Protein AF-A0A7C1F248-F1 (afdb_monomer_lite)

Sequence (627 aa):
MNNPTRITQTLLDAVKIADSNTLLDRLLVPTLVIIGVGYTSLQIFLRDFAEAGFFAASVMLLVLLSAVRPVQRSVMGQPFNRRHAAHTILFWLYGVLWINLIQLFSGVSIDGKGSGSQAAILITIIAITIMMLRSLLIFTKRFYGVFSTTIPIWEQFLLAVNEIVAILLLAGFASAHLMTLIRPDVFTIRTNPIYLISLSAVLIMYYGGMQLMWIQRANDWLSRNSIWIRLARFVAPVSLIAISLMIAQRLIQRADIRTATLTGNQASTLAVLAIAPIVWLILLVILILVFTSSRGLRQRFLPDILFDWIPRRLTNVLRSISDMDILLILVALATLIPTYLLVMGGGGSTISVLQAQIVRGGGGLIESAEQALSILFTAPFYLLIVALLTLYGYALSRPNLSAHERDELVERLPIGFLIILAITLYLFAVPFSQVFIEGRLPQIPQDLGRILAFNVVIPLVLLYAHYAILIRIPYGRGQSRWREIQGTRLNDNLRMVDQRLDDVNRQLQQLDRAWQEVRSGQSLMNLTQNFDLLFRYVQLNNLRDDINMQRLRILTDRQQLAEVSEAPVSLALARLPIRVVSFGIPLLLAIQIYQWAVVNNGLREIIENPNLTIFDFFRAILQQTQF

Radius of gyration: 34.88 Å; chains: 1; bounding box: 70×93×123 Å

Structure (mmCIF, N/CA/C/O backbone):
data_AF-A0A7C1F248-F1
#
_entry.id   AF-A0A7C1F248-F1
#
loop_
_atom_site.group_PDB
_atom_site.id
_atom_site.type_symbol
_atom_site.label_atom_id
_atom_site.label_alt_id
_atom_site.label_comp_id
_atom_site.label_asym_id
_atom_site.label_entity_id
_atom_site.label_seq_id
_atom_site.pdbx_PDB_ins_code
_atom_site.Cartn_x
_atom_site.Cartn_y
_atom_site.Cartn_z
_atom_site.occupancy
_atom_site.B_iso_or_equiv
_atom_site.auth_seq_id
_atom_site.auth_comp_id
_atom_site.auth_asym_id
_atom_site.auth_atom_id
_atom_site.pdbx_PDB_model_num
ATOM 1 N N . MET A 1 1 ? 13.889 -52.581 9.061 1.00 39.06 1 MET A N 1
ATOM 2 C CA . MET A 1 1 ? 12.694 -51.858 8.572 1.00 39.06 1 MET A CA 1
ATOM 3 C C . MET A 1 1 ? 12.804 -50.402 9.003 1.00 39.06 1 MET A C 1
ATOM 5 O O . MET A 1 1 ? 12.697 -50.112 10.187 1.00 39.06 1 MET A O 1
ATOM 9 N N . ASN A 1 2 ? 13.140 -49.510 8.068 1.00 43.38 2 ASN A N 1
ATOM 10 C CA . ASN A 1 2 ? 13.348 -48.089 8.347 1.00 43.38 2 ASN A CA 1
ATOM 11 C C . ASN A 1 2 ? 11.998 -47.394 8.518 1.00 43.38 2 ASN A C 1
ATOM 13 O O . ASN A 1 2 ? 11.187 -47.385 7.599 1.00 43.38 2 ASN A O 1
ATOM 17 N N . ASN A 1 3 ? 11.765 -46.827 9.701 1.00 36.53 3 ASN A N 1
ATOM 18 C CA . ASN A 1 3 ? 10.549 -46.085 10.010 1.00 36.53 3 ASN A CA 1
ATOM 19 C C . ASN A 1 3 ? 10.526 -44.801 9.147 1.00 36.53 3 ASN A C 1
ATOM 21 O O . ASN A 1 3 ? 11.396 -43.945 9.347 1.00 36.53 3 ASN A O 1
ATOM 25 N N . PRO A 1 4 ? 9.595 -44.642 8.185 1.00 47.06 4 PRO A N 1
ATOM 26 C CA . PRO A 1 4 ? 9.605 -43.525 7.234 1.00 47.06 4 PRO A CA 1
ATOM 27 C C . PRO A 1 4 ? 9.499 -42.171 7.944 1.00 47.06 4 PRO A C 1
ATOM 29 O O . PRO A 1 4 ? 10.170 -41.219 7.556 1.00 47.06 4 PRO A O 1
ATOM 32 N N . THR A 1 5 ? 8.778 -42.125 9.068 1.00 48.38 5 THR A N 1
ATOM 33 C CA . THR A 1 5 ? 8.652 -40.956 9.949 1.00 48.38 5 THR A CA 1
ATOM 34 C C . THR A 1 5 ? 10.002 -40.446 10.456 1.00 48.38 5 THR A C 1
ATOM 36 O O . THR A 1 5 ? 10.221 -39.234 10.476 1.00 48.38 5 THR A O 1
ATOM 39 N N . ARG A 1 6 ? 10.942 -41.348 10.776 1.00 43.84 6 ARG A N 1
ATOM 40 C CA . ARG A 1 6 ? 12.273 -41.009 11.301 1.00 43.84 6 ARG A CA 1
ATOM 41 C C . ARG A 1 6 ? 13.156 -40.354 10.240 1.00 43.84 6 ARG A C 1
ATOM 43 O O . ARG A 1 6 ? 13.864 -39.413 10.578 1.00 43.84 6 ARG A O 1
ATOM 50 N N . ILE A 1 7 ? 13.071 -40.799 8.980 1.00 50.44 7 ILE A N 1
ATOM 51 C CA . ILE A 1 7 ? 13.826 -40.241 7.838 1.00 50.44 7 ILE A CA 1
ATOM 52 C C . ILE A 1 7 ? 13.301 -38.850 7.473 1.00 50.44 7 ILE A C 1
ATOM 54 O O . ILE A 1 7 ? 14.088 -37.915 7.337 1.00 50.44 7 ILE A O 1
ATOM 58 N N . THR A 1 8 ? 11.977 -38.670 7.399 1.00 50.94 8 THR A N 1
ATOM 59 C CA . THR A 1 8 ? 11.380 -37.336 7.206 1.00 50.94 8 THR A CA 1
ATOM 60 C C . THR A 1 8 ? 11.752 -36.377 8.330 1.00 50.94 8 THR A C 1
ATOM 62 O O . THR A 1 8 ? 12.070 -35.226 8.057 1.00 50.94 8 THR A O 1
ATOM 65 N N . GLN A 1 9 ? 11.774 -36.839 9.583 1.00 50.59 9 GLN A N 1
ATOM 66 C CA . GLN A 1 9 ? 12.194 -36.012 10.716 1.00 50.59 9 GLN A CA 1
ATOM 67 C C . GLN A 1 9 ? 13.687 -35.667 10.655 1.00 50.59 9 GLN A C 1
ATOM 69 O O . GLN A 1 9 ? 14.035 -34.521 10.904 1.00 50.59 9 GLN A O 1
ATOM 74 N N . THR A 1 10 ? 14.567 -36.589 10.246 1.00 52.62 10 THR A N 1
ATOM 75 C CA . THR A 1 10 ? 16.006 -36.284 10.092 1.00 52.62 10 THR A CA 1
ATOM 76 C C . THR A 1 10 ? 16.288 -35.336 8.926 1.00 52.62 10 THR A C 1
ATOM 78 O O . THR A 1 10 ? 17.135 -34.458 9.062 1.00 52.62 10 THR A O 1
ATOM 81 N N . LEU A 1 11 ? 15.562 -35.454 7.808 1.00 51.50 11 LEU A N 1
ATOM 82 C CA . LEU A 1 11 ? 15.640 -34.514 6.681 1.00 51.50 11 LEU A CA 1
ATOM 83 C C . LEU A 1 11 ? 15.115 -33.124 7.058 1.00 51.50 11 LEU A C 1
ATOM 85 O O . LEU A 1 11 ? 15.764 -32.122 6.765 1.00 51.50 11 LEU A O 1
ATOM 89 N N . LEU A 1 12 ? 13.977 -33.059 7.752 1.00 52.28 12 LEU A N 1
ATOM 90 C CA . LEU A 1 12 ? 13.425 -31.801 8.254 1.00 52.28 12 LEU A CA 1
ATOM 91 C C . LEU A 1 12 ? 14.343 -31.162 9.301 1.00 52.28 12 LEU A C 1
ATOM 93 O O . LEU A 1 12 ? 14.453 -29.942 9.326 1.00 52.28 12 LEU A O 1
ATOM 97 N N . ASP A 1 13 ? 15.032 -31.962 10.119 1.00 53.69 13 ASP A N 1
ATOM 98 C CA . ASP A 1 13 ? 15.996 -31.505 11.124 1.00 53.69 13 ASP A CA 1
ATOM 99 C C . ASP A 1 13 ? 17.323 -31.026 10.517 1.00 53.69 13 ASP A C 1
ATOM 101 O O . ASP A 1 13 ? 17.924 -30.083 11.037 1.00 53.69 13 ASP A O 1
ATOM 105 N N . ALA A 1 14 ? 17.759 -31.620 9.402 1.00 49.81 14 ALA A N 1
ATOM 106 C CA . ALA A 1 14 ? 18.959 -31.213 8.669 1.00 49.81 14 ALA A CA 1
ATOM 107 C C . ALA A 1 14 ? 18.796 -29.870 7.934 1.00 49.81 14 ALA A C 1
ATOM 109 O O . ALA A 1 14 ? 19.788 -29.209 7.636 1.00 49.81 14 ALA A O 1
ATOM 110 N N . VAL A 1 15 ? 17.551 -29.468 7.664 1.00 51.47 15 VAL A N 1
ATOM 111 C CA . VAL A 1 15 ? 17.193 -28.335 6.798 1.00 51.47 15 VAL A CA 1
ATOM 112 C C . VAL A 1 15 ? 16.522 -27.185 7.589 1.00 51.47 15 VAL A C 1
ATOM 114 O O . VAL A 1 15 ? 16.016 -26.215 7.021 1.00 51.47 15 VAL A O 1
ATOM 117 N N . LYS A 1 16 ? 16.539 -27.241 8.930 1.00 52.09 16 LYS A N 1
ATOM 118 C CA . LYS A 1 16 ? 15.943 -26.198 9.785 1.00 52.09 16 LYS A CA 1
ATOM 119 C C . LYS A 1 16 ? 16.646 -24.850 9.633 1.00 52.09 16 LYS A C 1
ATOM 121 O O . LYS A 1 16 ? 17.857 -24.734 9.807 1.00 52.09 16 LYS A O 1
ATOM 126 N N . ILE A 1 17 ? 15.839 -23.813 9.430 1.00 58.75 17 ILE A N 1
ATOM 127 C CA . ILE A 1 17 ? 16.232 -22.416 9.630 1.00 58.75 17 ILE A CA 1
ATOM 128 C C . ILE A 1 17 ? 16.533 -22.176 11.120 1.00 58.75 17 ILE A C 1
ATOM 130 O O . ILE A 1 17 ? 15.857 -22.728 11.989 1.00 58.75 17 ILE A O 1
ATOM 134 N N . ALA A 1 18 ? 17.526 -21.332 11.413 1.00 50.19 18 ALA A N 1
ATOM 135 C CA . ALA A 1 18 ? 17.960 -20.992 12.774 1.00 50.19 18 ALA A CA 1
ATOM 136 C C . ALA A 1 18 ? 16.817 -20.565 13.727 1.00 50.19 18 ALA A C 1
ATOM 138 O O . ALA A 1 18 ? 16.831 -20.939 14.896 1.00 50.19 18 ALA A O 1
ATOM 139 N N . ASP A 1 19 ? 15.791 -19.875 13.213 1.00 53.66 19 ASP A N 1
ATOM 140 C CA . ASP A 1 19 ? 14.626 -19.369 13.963 1.00 53.66 19 ASP A CA 1
ATOM 141 C C . ASP A 1 19 ? 13.385 -20.288 13.836 1.00 53.66 19 ASP A C 1
ATOM 143 O O . ASP A 1 19 ? 12.296 -19.850 13.470 1.00 53.66 19 ASP A O 1
ATOM 147 N N . SER A 1 20 ? 13.523 -21.596 14.083 1.00 54.50 20 SER A N 1
ATOM 148 C CA . SER A 1 20 ? 12.477 -22.606 13.790 1.00 54.50 20 SER A CA 1
ATOM 149 C C . SER A 1 20 ? 11.337 -22.741 14.826 1.00 54.50 20 SER A C 1
ATOM 151 O O . SER A 1 20 ? 10.926 -23.857 15.177 1.00 54.50 20 SER A O 1
ATOM 153 N N . ASN A 1 21 ? 10.776 -21.617 15.284 1.00 58.12 21 ASN A N 1
ATOM 154 C CA . ASN A 1 21 ? 9.659 -21.616 16.242 1.00 58.12 21 ASN A CA 1
ATOM 155 C C . ASN A 1 21 ? 8.291 -21.896 15.592 1.00 58.12 21 ASN A C 1
ATOM 157 O O . ASN A 1 21 ? 7.353 -22.267 16.297 1.00 58.12 21 ASN A O 1
ATOM 161 N N . THR A 1 22 ? 8.154 -21.763 14.265 1.00 63.62 22 THR A N 1
ATOM 162 C CA . THR A 1 22 ? 6.882 -22.000 13.555 1.00 63.62 22 THR A CA 1
ATOM 163 C C . THR A 1 22 ? 6.985 -23.105 12.498 1.00 63.62 22 THR A C 1
ATOM 165 O O . THR A 1 22 ? 8.054 -23.362 11.947 1.00 63.62 22 THR A O 1
ATOM 168 N N . LEU A 1 23 ? 5.862 -23.773 12.192 1.00 65.38 23 LEU A N 1
ATOM 169 C CA . LEU A 1 23 ? 5.790 -24.807 11.143 1.00 65.38 23 LEU A CA 1
ATOM 170 C C . LEU A 1 23 ? 6.188 -24.269 9.757 1.00 65.38 23 LEU A C 1
ATOM 172 O O . LEU A 1 23 ? 6.823 -24.982 8.985 1.00 65.38 23 LEU A O 1
ATOM 176 N N . LEU A 1 24 ? 5.879 -22.999 9.476 1.00 63.09 24 LEU A N 1
ATOM 177 C CA . LEU A 1 24 ? 6.265 -22.312 8.241 1.00 63.09 24 LEU A CA 1
ATOM 178 C C . LEU A 1 24 ? 7.788 -22.271 8.052 1.00 63.09 24 LEU A C 1
ATOM 180 O O . LEU A 1 24 ? 8.271 -22.517 6.952 1.00 63.09 24 LEU A O 1
ATOM 184 N N . ASP A 1 25 ? 8.551 -22.053 9.123 1.00 66.62 25 ASP A N 1
ATOM 185 C CA . ASP A 1 25 ? 10.020 -21.977 9.058 1.00 66.62 25 ASP A CA 1
ATOM 186 C C . ASP A 1 25 ? 10.677 -23.317 8.769 1.00 66.62 25 ASP A C 1
ATOM 188 O O . ASP A 1 25 ? 11.736 -23.382 8.148 1.00 66.62 25 ASP A O 1
ATOM 192 N N . ARG A 1 26 ? 10.041 -24.395 9.228 1.00 67.62 26 ARG A N 1
ATOM 193 C CA . ARG A 1 26 ? 10.522 -25.762 9.016 1.00 67.62 26 ARG A CA 1
ATOM 194 C C . ARG A 1 26 ? 10.235 -26.248 7.599 1.00 67.62 26 ARG A C 1
ATOM 196 O O . ARG A 1 26 ? 10.995 -27.053 7.074 1.00 67.62 26 ARG A O 1
ATOM 203 N N . LEU A 1 27 ? 9.162 -25.752 6.982 1.00 77.69 27 LEU A N 1
ATOM 204 C CA . LEU A 1 27 ? 8.756 -26.127 5.627 1.00 77.69 27 LEU A CA 1
ATOM 205 C C . LEU A 1 27 ? 9.347 -25.227 4.539 1.00 77.69 27 LEU A C 1
ATOM 207 O O . LEU A 1 27 ? 9.326 -25.614 3.374 1.00 77.69 27 LEU A O 1
ATOM 211 N N . LEU A 1 28 ? 9.910 -24.069 4.887 1.00 80.06 28 LEU A N 1
ATOM 212 C CA . LEU A 1 28 ? 10.362 -23.078 3.913 1.00 80.06 28 LEU A CA 1
ATOM 213 C C . LEU A 1 28 ? 11.410 -23.634 2.937 1.00 80.06 28 LEU A C 1
ATOM 215 O O . LEU A 1 28 ? 11.208 -23.586 1.726 1.00 80.06 28 LEU A O 1
ATOM 219 N N . VAL A 1 29 ? 12.519 -24.178 3.441 1.00 82.44 29 VAL A N 1
ATOM 220 C CA . VAL A 1 29 ? 13.606 -24.669 2.578 1.00 82.44 29 VAL A CA 1
ATOM 221 C C . VAL A 1 29 ? 13.203 -25.920 1.783 1.00 82.44 29 VAL A C 1
ATOM 223 O O . VAL A 1 29 ? 13.461 -25.929 0.581 1.00 82.44 29 VAL A O 1
ATOM 226 N N . PRO A 1 30 ? 12.513 -26.932 2.356 1.00 83.00 30 PRO A N 1
ATOM 227 C CA . PRO A 1 30 ? 11.975 -28.038 1.563 1.00 83.00 30 PRO A CA 1
ATOM 228 C C . PRO A 1 30 ? 11.049 -27.563 0.438 1.00 83.00 30 PRO A C 1
ATOM 230 O O . PRO A 1 30 ? 11.156 -28.047 -0.685 1.00 83.00 30 PRO A O 1
ATOM 233 N N . THR A 1 31 ? 10.190 -26.575 0.711 1.00 85.00 31 THR A N 1
ATOM 234 C CA . THR A 1 31 ? 9.289 -26.003 -0.302 1.00 85.00 31 THR A CA 1
ATOM 235 C C . THR A 1 31 ? 10.079 -25.325 -1.419 1.00 85.00 31 THR A C 1
ATOM 237 O O . THR A 1 31 ? 9.788 -25.555 -2.589 1.00 85.00 31 THR A O 1
ATOM 240 N N . LEU A 1 32 ? 11.118 -24.549 -1.088 1.00 87.06 32 LEU A N 1
ATOM 241 C CA . LEU A 1 32 ? 11.990 -23.939 -2.093 1.00 87.06 32 LEU A CA 1
ATOM 242 C C . LEU A 1 32 ? 12.706 -24.987 -2.946 1.00 87.06 32 LEU A C 1
ATOM 244 O O . LEU A 1 32 ? 12.725 -24.851 -4.163 1.00 87.06 32 LEU A O 1
ATOM 248 N N . VAL A 1 33 ? 13.244 -26.049 -2.343 1.00 88.56 33 VAL A N 1
ATOM 249 C CA . VAL A 1 33 ? 13.896 -27.132 -3.097 1.00 88.56 33 VAL A CA 1
ATOM 250 C C . VAL A 1 33 ? 12.904 -27.813 -4.042 1.00 88.56 33 VAL A C 1
ATOM 252 O O . VAL A 1 33 ? 13.238 -28.017 -5.205 1.00 88.56 33 VAL A O 1
ATOM 255 N N . ILE A 1 34 ? 11.679 -28.107 -3.591 1.00 88.62 34 ILE A N 1
ATOM 256 C CA . ILE A 1 34 ? 10.631 -28.698 -4.440 1.00 88.62 34 ILE A CA 1
ATOM 257 C C . ILE A 1 34 ? 10.286 -27.769 -5.610 1.00 88.62 34 ILE A C 1
ATOM 259 O O . ILE A 1 34 ? 10.232 -28.228 -6.749 1.00 88.62 34 ILE A O 1
ATOM 263 N N . ILE A 1 35 ? 10.096 -26.470 -5.350 1.00 89.12 35 ILE A N 1
ATOM 264 C CA . ILE A 1 35 ? 9.818 -25.472 -6.394 1.00 89.12 35 ILE A CA 1
ATOM 265 C C . ILE A 1 35 ? 10.974 -25.408 -7.395 1.00 89.12 35 ILE A C 1
ATOM 267 O O . ILE A 1 35 ? 10.738 -25.463 -8.598 1.00 89.12 35 ILE A O 1
ATOM 271 N N . GLY A 1 36 ? 12.214 -25.331 -6.910 1.00 87.44 36 GLY A N 1
ATOM 272 C CA . GLY A 1 36 ? 13.401 -25.240 -7.754 1.00 87.44 36 GLY A CA 1
ATOM 273 C C . GLY A 1 36 ? 13.596 -26.481 -8.623 1.00 87.44 36 GLY A C 1
ATOM 274 O O . GLY A 1 36 ? 13.750 -26.358 -9.831 1.00 87.44 36 GLY A O 1
ATOM 275 N N . VAL A 1 37 ? 13.516 -27.685 -8.044 1.00 89.94 37 VAL A N 1
ATOM 276 C CA . VAL A 1 37 ? 13.612 -28.949 -8.798 1.00 89.94 37 VAL A CA 1
ATOM 277 C C . VAL A 1 37 ? 12.465 -29.085 -9.801 1.00 89.94 37 VAL A C 1
ATOM 279 O O . VAL A 1 37 ? 12.695 -29.499 -10.939 1.00 89.94 37 VAL A O 1
ATOM 282 N N . GLY A 1 38 ? 11.244 -28.714 -9.406 1.00 90.88 38 GLY A N 1
ATOM 283 C CA . GLY A 1 38 ? 10.078 -28.713 -10.287 1.00 90.88 38 GLY A CA 1
ATOM 284 C C . GLY A 1 38 ? 10.254 -27.773 -11.481 1.00 90.88 38 GLY A C 1
ATOM 285 O O . GLY A 1 38 ? 10.032 -28.189 -12.616 1.00 90.88 38 GLY A O 1
ATOM 286 N N . TYR A 1 39 ? 10.727 -26.546 -11.244 1.00 89.38 39 TYR A N 1
ATOM 287 C CA . TYR A 1 39 ? 11.001 -25.571 -12.302 1.00 89.38 39 TYR A CA 1
ATOM 288 C C . TYR A 1 39 ? 12.137 -26.031 -13.225 1.00 89.38 39 TYR A C 1
ATOM 290 O O . TYR A 1 39 ? 11.969 -26.015 -14.439 1.00 89.38 39 TYR A O 1
ATOM 298 N N . THR A 1 40 ? 13.252 -26.534 -12.682 1.00 89.06 40 THR A N 1
ATOM 299 C CA . THR A 1 40 ? 14.340 -27.115 -13.490 1.00 89.06 40 THR A CA 1
ATOM 300 C C . THR A 1 40 ? 13.828 -28.244 -14.384 1.00 89.06 40 THR A C 1
ATOM 302 O O . THR A 1 40 ? 14.148 -28.290 -15.568 1.00 89.06 40 THR A O 1
ATOM 305 N N . SER A 1 41 ? 13.002 -29.141 -13.837 1.00 88.56 41 SER A N 1
ATOM 306 C CA . SER A 1 41 ? 12.429 -30.265 -14.589 1.00 88.56 41 SER A CA 1
ATOM 307 C C . SER A 1 41 ? 11.506 -29.785 -15.711 1.00 88.56 41 SER A C 1
ATOM 309 O O . SER A 1 41 ? 11.558 -30.317 -16.820 1.00 88.56 41 SER A O 1
ATOM 311 N N . LEU A 1 42 ? 10.701 -28.750 -15.445 1.00 90.38 42 LEU A N 1
ATOM 312 C CA . LEU A 1 42 ? 9.858 -28.106 -16.449 1.00 90.38 42 LEU A CA 1
ATOM 313 C C . LEU A 1 42 ? 10.701 -27.503 -17.580 1.00 90.38 42 LEU A C 1
ATOM 315 O O . LEU A 1 42 ? 10.379 -27.715 -18.744 1.00 90.38 42 LEU A O 1
ATOM 319 N N . GLN A 1 43 ? 11.799 -26.813 -17.265 1.00 88.19 43 GLN A N 1
ATOM 320 C CA . GLN A 1 43 ? 12.650 -26.199 -18.290 1.00 88.19 43 GLN A CA 1
ATOM 321 C C . GLN A 1 43 ? 13.400 -27.225 -19.145 1.00 88.19 43 GLN A C 1
ATOM 323 O O . GLN A 1 43 ? 13.501 -27.060 -20.360 1.00 88.19 43 GLN A O 1
ATOM 328 N N . ILE A 1 44 ? 13.829 -28.346 -18.552 1.00 89.06 44 ILE A N 1
ATOM 329 C CA . ILE A 1 44 ? 14.371 -29.484 -19.312 1.00 89.06 44 ILE A CA 1
ATOM 330 C C . ILE A 1 44 ? 13.323 -30.013 -20.301 1.00 89.06 44 ILE A C 1
ATOM 332 O O . ILE A 1 44 ? 13.648 -30.295 -21.455 1.00 89.06 44 ILE A O 1
ATOM 336 N N . PHE A 1 45 ? 12.059 -30.115 -19.877 1.00 91.44 45 PHE A N 1
ATOM 337 C CA . PHE A 1 45 ? 10.962 -30.546 -20.745 1.00 91.44 45 PHE A CA 1
ATOM 338 C C . PHE A 1 45 ? 10.678 -29.543 -21.875 1.00 91.44 45 PHE A C 1
ATOM 340 O O . PHE A 1 45 ? 10.470 -29.950 -23.018 1.00 91.44 45 PHE A O 1
ATOM 347 N N . LEU A 1 46 ? 10.737 -28.241 -21.579 1.00 88.31 46 LEU A N 1
ATOM 348 C CA . LEU A 1 46 ? 10.605 -27.154 -22.557 1.00 88.31 46 LEU A CA 1
ATOM 349 C C . LEU A 1 46 ? 11.843 -26.981 -23.460 1.00 88.31 46 LEU A C 1
ATOM 351 O O . LEU A 1 46 ? 11.801 -26.185 -24.394 1.00 88.31 46 LEU A O 1
ATOM 355 N N . ARG A 1 47 ? 12.909 -27.766 -23.236 1.00 84.94 47 ARG A N 1
ATOM 356 C CA . ARG A 1 47 ? 14.193 -27.736 -23.962 1.00 84.94 47 ARG A CA 1
ATOM 357 C C . ARG A 1 47 ? 14.977 -26.422 -23.823 1.00 84.94 47 ARG A C 1
ATOM 359 O O . ARG A 1 47 ? 15.872 -26.173 -24.631 1.00 84.94 47 ARG A O 1
ATOM 366 N N . ASP A 1 48 ? 14.715 -25.625 -22.787 1.00 84.00 48 ASP A N 1
ATOM 367 C CA . ASP A 1 48 ? 15.563 -24.480 -22.433 1.00 84.00 48 ASP A CA 1
ATOM 368 C C . ASP A 1 48 ? 16.686 -24.928 -21.484 1.00 84.00 48 ASP A C 1
ATOM 370 O O . ASP A 1 48 ? 16.578 -24.913 -20.253 1.00 84.00 48 ASP A O 1
ATOM 374 N N . PHE A 1 49 ? 17.795 -25.376 -22.077 1.00 86.25 49 PHE A N 1
ATOM 375 C CA . PHE A 1 49 ? 18.947 -25.874 -21.325 1.00 86.25 49 PHE A CA 1
ATOM 376 C C . PHE A 1 49 ? 19.706 -24.775 -20.569 1.00 86.25 49 PHE A C 1
ATOM 378 O O . PHE A 1 49 ? 20.388 -25.084 -19.588 1.00 86.25 49 PHE A O 1
ATOM 385 N N . ALA A 1 50 ? 19.598 -23.511 -20.992 1.00 85.00 50 ALA A N 1
ATOM 386 C CA . ALA A 1 50 ? 20.266 -22.398 -20.325 1.00 85.00 50 ALA A CA 1
ATOM 387 C C . ALA A 1 50 ? 19.577 -22.087 -18.991 1.00 85.00 50 ALA A C 1
ATOM 389 O O . ALA A 1 50 ? 20.242 -22.046 -17.949 1.00 85.00 50 ALA A O 1
ATOM 390 N N . GLU A 1 51 ? 18.245 -21.960 -19.001 1.00 86.00 51 GLU A N 1
ATOM 391 C CA . GLU A 1 51 ? 17.468 -21.808 -17.768 1.00 86.00 51 GLU A CA 1
ATOM 392 C C . GLU A 1 51 ? 17.591 -23.043 -16.868 1.00 86.00 51 GLU A C 1
ATOM 394 O O . GLU A 1 51 ? 17.838 -22.908 -15.665 1.00 86.00 51 GLU A O 1
ATOM 399 N N . ALA A 1 52 ? 17.505 -24.252 -17.434 1.00 86.50 52 ALA A N 1
ATOM 400 C CA . ALA A 1 52 ? 17.649 -25.487 -16.665 1.00 86.50 52 ALA A CA 1
ATOM 401 C C . ALA A 1 52 ? 19.014 -25.591 -15.962 1.00 86.50 52 ALA A C 1
ATOM 403 O O . ALA A 1 52 ? 19.075 -25.932 -14.778 1.00 86.50 52 ALA A O 1
ATOM 404 N N . GLY A 1 53 ? 20.111 -25.269 -16.657 1.00 87.56 53 GLY A N 1
ATOM 405 C CA . GLY A 1 53 ? 21.458 -25.293 -16.085 1.00 87.56 53 GLY A CA 1
ATOM 406 C C . GLY A 1 53 ? 21.629 -24.292 -14.940 1.00 87.56 53 GLY A C 1
ATOM 407 O O . GLY A 1 53 ? 22.146 -24.646 -13.876 1.00 87.56 53 GLY A O 1
ATOM 408 N N . PHE A 1 54 ? 21.137 -23.062 -15.119 1.00 89.81 54 PHE A N 1
ATOM 409 C CA . PHE A 1 54 ? 21.170 -22.031 -14.080 1.00 89.81 54 PHE A CA 1
ATOM 410 C C . PHE A 1 54 ? 20.375 -22.442 -12.830 1.00 89.81 54 PHE A C 1
ATOM 412 O O . PHE A 1 54 ? 20.873 -22.331 -11.704 1.00 89.81 54 PHE A O 1
ATOM 419 N N . PHE A 1 55 ? 19.153 -22.957 -13.003 1.00 88.38 55 PHE A N 1
ATOM 420 C CA . PHE A 1 55 ? 18.331 -23.395 -11.874 1.00 88.38 55 PHE A CA 1
ATOM 421 C C . PHE A 1 55 ? 18.883 -24.642 -11.183 1.00 88.38 55 PHE A C 1
ATOM 423 O O . PHE A 1 55 ? 18.885 -24.699 -9.955 1.00 88.38 55 PHE A O 1
ATOM 430 N N . ALA A 1 56 ? 19.431 -25.608 -11.923 1.00 88.19 56 ALA A N 1
ATOM 431 C CA . ALA A 1 56 ? 20.095 -26.765 -11.327 1.00 88.19 56 ALA A CA 1
ATOM 432 C C . ALA A 1 56 ? 21.269 -26.342 -10.424 1.00 88.19 56 ALA A C 1
ATOM 434 O O . ALA A 1 56 ? 21.359 -26.779 -9.273 1.00 88.19 56 ALA A O 1
ATOM 435 N N . ALA A 1 57 ? 22.127 -25.437 -10.909 1.00 89.81 57 ALA A N 1
ATOM 436 C CA . ALA A 1 57 ? 23.250 -24.909 -10.138 1.00 89.81 57 ALA A CA 1
ATOM 437 C C . ALA A 1 57 ? 22.789 -24.112 -8.905 1.00 89.81 57 ALA A C 1
ATOM 439 O O . ALA A 1 57 ? 23.365 -24.246 -7.823 1.00 89.81 57 ALA A O 1
ATOM 440 N N . SER A 1 58 ? 21.728 -23.312 -9.031 1.00 89.00 58 SER A N 1
ATOM 441 C CA . SER A 1 58 ? 21.218 -22.498 -7.924 1.00 89.00 58 SER A CA 1
ATOM 442 C C . SER A 1 58 ? 20.479 -23.322 -6.859 1.00 89.00 58 SER A C 1
ATOM 444 O O . SER A 1 58 ? 20.609 -23.033 -5.669 1.00 89.00 58 SER A O 1
ATOM 446 N N . VAL A 1 59 ? 19.773 -24.392 -7.241 1.00 90.44 59 VAL A N 1
ATOM 447 C CA . VAL A 1 59 ? 19.197 -25.370 -6.301 1.00 90.44 59 VAL A CA 1
ATOM 448 C C . VAL A 1 59 ? 20.303 -26.133 -5.576 1.00 90.44 59 VAL A C 1
ATOM 450 O O . VAL A 1 59 ? 20.228 -26.307 -4.360 1.00 90.44 59 VAL A O 1
ATOM 453 N N . MET A 1 60 ? 21.360 -26.537 -6.285 1.00 89.75 60 MET A N 1
ATOM 454 C CA . MET A 1 60 ? 22.529 -27.161 -5.662 1.00 89.75 60 MET A CA 1
ATOM 455 C C . MET A 1 60 ? 23.185 -26.215 -4.647 1.00 89.75 60 MET A C 1
ATOM 457 O O . MET A 1 60 ? 23.494 -26.635 -3.531 1.00 89.75 60 MET A O 1
ATOM 461 N N . LEU A 1 61 ? 23.331 -24.931 -4.993 1.00 88.50 61 LEU A N 1
ATOM 462 C CA . LEU A 1 61 ? 23.825 -23.898 -4.083 1.00 88.50 61 LEU A CA 1
ATOM 463 C C . LEU A 1 61 ? 22.918 -23.743 -2.850 1.00 88.50 61 LEU A C 1
ATOM 465 O O . LEU A 1 61 ? 23.433 -23.691 -1.734 1.00 88.50 61 LEU A O 1
ATOM 469 N N . LEU A 1 62 ? 21.591 -23.723 -3.025 1.00 89.50 62 LEU A N 1
ATOM 470 C CA . LEU A 1 62 ? 20.627 -23.672 -1.920 1.00 89.50 62 LEU A CA 1
ATOM 471 C C . LEU A 1 62 ? 20.812 -24.860 -0.971 1.00 89.50 62 LEU A C 1
ATOM 473 O O . LEU A 1 62 ? 20.960 -24.646 0.228 1.00 89.50 62 LEU A O 1
ATOM 477 N N . VAL A 1 63 ? 20.855 -26.091 -1.493 1.00 87.44 63 VAL A N 1
ATOM 478 C CA . VAL A 1 63 ? 21.034 -27.312 -0.686 1.00 87.44 63 VAL A CA 1
ATOM 479 C C . VAL A 1 63 ? 22.368 -27.283 0.061 1.00 87.44 63 VAL A C 1
ATOM 481 O O . VAL A 1 63 ? 22.427 -27.597 1.251 1.00 87.44 63 VAL A O 1
ATOM 484 N N . LEU A 1 64 ? 23.437 -26.864 -0.615 1.00 87.12 64 LEU A N 1
ATOM 485 C CA . LEU A 1 64 ? 24.773 -26.780 -0.039 1.00 87.12 64 LEU A CA 1
ATOM 486 C C . LEU A 1 64 ? 24.830 -25.726 1.081 1.00 87.12 64 LEU A C 1
ATOM 488 O O . LEU A 1 64 ? 25.360 -25.998 2.157 1.00 87.12 64 LEU A O 1
ATOM 492 N N . LEU A 1 65 ? 24.210 -24.560 0.891 1.00 85.12 65 LEU A N 1
ATOM 493 C CA . LEU A 1 65 ? 24.125 -23.519 1.917 1.00 85.12 65 LEU A CA 1
ATOM 494 C C . LEU A 1 65 ? 23.148 -23.877 3.048 1.00 85.12 65 LEU A C 1
ATOM 496 O O . LEU A 1 65 ? 23.390 -23.499 4.190 1.00 85.12 65 LEU A O 1
ATOM 500 N N . SER A 1 66 ? 22.065 -24.615 2.799 1.00 83.69 66 SER A N 1
ATOM 501 C CA . SER A 1 66 ? 21.055 -24.908 3.824 1.00 83.69 66 SER A CA 1
ATOM 502 C C . SER A 1 66 ? 21.351 -26.158 4.656 1.00 83.69 66 SER A C 1
ATOM 504 O O . SER A 1 66 ? 21.035 -26.168 5.842 1.00 83.69 66 SER A O 1
ATOM 506 N N . ALA A 1 67 ? 21.950 -27.199 4.067 1.00 82.62 67 ALA A N 1
ATOM 507 C CA . ALA A 1 67 ? 22.153 -28.497 4.721 1.00 82.62 67 ALA A CA 1
ATOM 508 C C . ALA A 1 67 ? 23.597 -28.728 5.210 1.00 82.62 67 ALA A C 1
ATOM 510 O O . ALA A 1 67 ? 23.820 -29.469 6.171 1.00 82.62 67 ALA A O 1
ATOM 511 N N . VAL A 1 68 ? 24.603 -28.095 4.589 1.00 85.19 68 VAL A N 1
ATOM 512 C CA . VAL A 1 68 ? 26.020 -28.380 4.875 1.00 85.19 68 VAL A CA 1
ATOM 513 C C . VAL A 1 68 ? 26.589 -27.399 5.907 1.00 85.19 68 VAL A C 1
ATOM 515 O O . VAL A 1 68 ? 27.118 -26.336 5.584 1.00 85.19 68 VAL A O 1
ATOM 518 N N . ARG A 1 69 ? 26.550 -27.788 7.189 1.00 79.75 69 ARG A N 1
ATOM 519 C CA . ARG A 1 69 ? 27.073 -26.994 8.325 1.00 79.75 69 ARG A CA 1
ATOM 520 C C . ARG A 1 69 ? 28.491 -26.411 8.152 1.00 79.75 69 ARG A C 1
ATOM 522 O O . ARG A 1 69 ? 28.673 -25.255 8.540 1.00 79.75 69 ARG A O 1
ATOM 529 N N . PRO A 1 70 ? 29.510 -27.125 7.625 1.00 82.00 70 PRO A N 1
ATOM 530 C CA . PRO A 1 70 ? 30.838 -26.528 7.459 1.00 82.00 70 PRO A CA 1
ATOM 531 C C . PRO A 1 70 ? 30.841 -25.369 6.452 1.00 82.00 70 PRO A C 1
ATOM 533 O O . PRO A 1 70 ? 31.512 -24.365 6.688 1.00 82.00 70 PRO A O 1
ATOM 536 N N . VAL A 1 71 ? 30.022 -25.443 5.398 1.00 82.12 71 VAL A N 1
ATOM 537 C CA . VAL A 1 71 ? 29.864 -24.353 4.422 1.00 82.12 71 VAL A CA 1
ATOM 538 C C . VAL A 1 71 ? 29.166 -23.159 5.073 1.00 82.12 71 VAL A C 1
ATOM 540 O O . VAL A 1 71 ? 29.623 -22.029 4.914 1.00 82.12 71 VAL A O 1
ATOM 543 N N . GLN A 1 72 ? 28.135 -23.389 5.893 1.00 83.56 72 GLN A N 1
ATOM 544 C CA . GLN A 1 72 ? 27.483 -22.309 6.649 1.00 83.56 72 GLN A CA 1
ATOM 545 C C . GLN A 1 72 ? 28.473 -21.545 7.531 1.00 83.56 72 GLN A C 1
ATOM 547 O O . GLN A 1 72 ? 28.463 -20.317 7.567 1.00 83.56 72 GLN A O 1
ATOM 552 N N . ARG A 1 73 ? 29.371 -22.260 8.216 1.00 81.19 73 ARG A N 1
ATOM 553 C CA . ARG A 1 73 ? 30.385 -21.648 9.086 1.00 81.19 73 ARG A CA 1
ATOM 554 C C . ARG A 1 73 ? 31.467 -20.906 8.302 1.00 81.19 73 ARG A C 1
ATOM 556 O O . ARG A 1 73 ? 31.892 -19.844 8.745 1.00 81.19 73 ARG A O 1
ATOM 563 N N . SER A 1 74 ? 31.903 -21.451 7.167 1.00 84.19 74 SER A N 1
ATOM 564 C CA . SER A 1 74 ? 32.992 -20.884 6.363 1.00 84.19 74 SER A CA 1
ATOM 565 C C . SER A 1 74 ? 32.544 -19.696 5.502 1.00 84.19 74 SER A C 1
ATOM 567 O O . SER A 1 74 ? 33.200 -18.657 5.506 1.00 84.19 74 SER A O 1
ATOM 569 N N . VAL A 1 75 ? 31.411 -19.822 4.803 1.00 84.00 75 VAL A N 1
ATOM 570 C CA . VAL A 1 75 ? 30.942 -18.843 3.808 1.00 84.00 75 VAL A CA 1
ATOM 571 C C . VAL A 1 75 ? 30.004 -17.810 4.438 1.00 84.00 75 VAL A C 1
ATOM 573 O O . VAL A 1 75 ? 30.268 -16.608 4.365 1.00 84.00 75 VAL A O 1
ATOM 576 N N . MET A 1 76 ? 28.938 -18.266 5.108 1.00 81.31 76 MET A N 1
ATOM 577 C CA . MET A 1 76 ? 27.923 -17.384 5.709 1.00 81.31 76 MET A CA 1
ATOM 578 C C . MET A 1 76 ? 28.347 -16.846 7.083 1.00 81.31 76 MET A C 1
ATOM 580 O O . MET A 1 76 ? 27.949 -15.751 7.472 1.00 81.31 76 MET A O 1
ATOM 584 N N . GLY A 1 77 ? 29.153 -17.599 7.838 1.00 80.19 77 GLY A N 1
ATOM 585 C CA . GLY A 1 77 ? 29.522 -17.274 9.220 1.00 80.19 77 GLY A CA 1
ATOM 586 C C . GLY A 1 77 ? 28.369 -17.385 10.228 1.00 80.19 77 GLY A C 1
ATOM 587 O O . GLY A 1 77 ? 28.566 -17.082 11.402 1.00 80.19 77 GLY A O 1
ATOM 588 N N . GLN A 1 78 ? 27.186 -17.815 9.784 1.00 80.06 78 GLN A N 1
ATOM 589 C CA . GLN A 1 78 ? 25.949 -17.934 10.556 1.00 80.06 78 GLN A CA 1
ATOM 590 C C . GLN A 1 78 ? 25.047 -19.016 9.929 1.00 80.06 78 GLN A C 1
ATOM 592 O O . GLN A 1 78 ? 25.230 -19.352 8.754 1.00 80.06 78 GLN A O 1
ATOM 597 N N . PRO A 1 79 ? 24.079 -19.577 10.676 1.00 82.38 79 PRO A N 1
ATOM 598 C CA . PRO A 1 79 ? 23.128 -20.534 10.119 1.00 82.38 79 PRO A CA 1
ATOM 599 C C . PRO A 1 79 ? 22.187 -19.886 9.091 1.00 82.38 79 PRO A C 1
ATOM 601 O O . PRO A 1 79 ? 21.848 -18.703 9.182 1.00 82.38 79 PRO A O 1
ATOM 604 N N . PHE A 1 80 ? 21.736 -20.688 8.123 1.00 81.50 80 PHE A N 1
ATOM 605 C CA . PHE A 1 80 ? 20.790 -20.251 7.097 1.00 81.50 80 PHE A CA 1
ATOM 606 C C . PHE A 1 80 ? 19.473 -19.769 7.733 1.00 81.50 80 PHE A C 1
ATOM 608 O O . PHE A 1 80 ? 18.936 -20.392 8.655 1.00 81.50 80 PHE A O 1
ATOM 615 N N . ASN A 1 81 ? 18.948 -18.641 7.249 1.00 81.31 81 ASN A N 1
ATOM 616 C CA . ASN A 1 81 ? 17.778 -17.976 7.828 1.00 81.31 81 ASN A CA 1
ATOM 617 C C . ASN A 1 81 ? 16.766 -17.510 6.770 1.00 81.31 81 ASN A C 1
ATOM 619 O O . ASN A 1 81 ? 17.009 -17.629 5.569 1.00 81.31 81 ASN A O 1
ATOM 623 N N . ARG A 1 82 ? 15.635 -16.942 7.216 1.00 78.38 82 ARG A N 1
ATOM 624 C CA . ARG A 1 82 ? 14.563 -16.446 6.331 1.00 78.38 82 ARG A CA 1
ATOM 625 C C . ARG A 1 82 ? 15.040 -15.417 5.299 1.00 78.38 82 ARG A C 1
ATOM 627 O O . ARG A 1 82 ? 14.476 -15.346 4.214 1.00 78.38 82 ARG A O 1
ATOM 634 N N . ARG A 1 83 ? 16.070 -14.628 5.615 1.00 80.25 83 ARG A N 1
ATOM 635 C CA . ARG A 1 83 ? 16.602 -13.602 4.709 1.00 80.25 83 ARG A CA 1
ATOM 636 C C . ARG A 1 83 ? 17.436 -14.216 3.591 1.00 80.25 83 ARG A C 1
ATOM 638 O O . ARG A 1 83 ? 17.244 -13.867 2.434 1.00 80.25 83 ARG A O 1
ATOM 645 N N . HIS A 1 84 ? 18.276 -15.203 3.907 1.00 85.44 84 HIS A N 1
ATOM 646 C CA . HIS A 1 84 ? 18.988 -15.974 2.881 1.00 85.44 84 HIS A CA 1
ATOM 647 C C . HIS A 1 84 ? 18.004 -16.673 1.928 1.00 85.44 84 HIS A C 1
ATOM 649 O O . HIS A 1 84 ? 18.210 -16.684 0.716 1.00 85.44 84 HIS A O 1
ATOM 655 N N . ALA A 1 85 ? 16.891 -17.190 2.455 1.00 84.31 85 ALA A N 1
ATOM 656 C CA . ALA A 1 85 ? 15.822 -17.739 1.629 1.00 84.31 85 ALA A CA 1
ATOM 657 C C . ALA A 1 85 ? 15.162 -16.692 0.716 1.00 84.31 85 ALA A C 1
ATOM 659 O O . ALA A 1 85 ? 15.009 -16.945 -0.476 1.00 84.31 85 ALA A O 1
ATOM 660 N N . ALA A 1 86 ? 14.818 -15.510 1.239 1.00 84.19 86 ALA A N 1
ATOM 661 C CA . ALA A 1 86 ? 14.263 -14.424 0.429 1.00 84.19 86 ALA A CA 1
ATOM 662 C C . ALA A 1 86 ? 15.219 -14.010 -0.706 1.00 84.19 86 ALA A C 1
ATOM 664 O O . ALA A 1 86 ? 14.800 -13.876 -1.853 1.00 84.19 86 ALA A O 1
ATOM 665 N N . HIS A 1 87 ? 16.519 -13.905 -0.419 1.00 87.12 87 HIS A N 1
ATOM 666 C CA . HIS A 1 87 ? 17.534 -13.605 -1.431 1.00 87.12 87 HIS A CA 1
ATOM 667 C C . HIS A 1 87 ? 17.783 -14.746 -2.422 1.00 87.12 87 HIS A C 1
ATOM 669 O O . HIS A 1 87 ? 18.160 -14.474 -3.557 1.00 87.12 87 HIS A O 1
ATOM 675 N N . THR A 1 88 ? 17.505 -15.997 -2.046 1.00 88.62 88 THR A N 1
ATOM 676 C CA . THR A 1 88 ? 17.490 -17.123 -2.995 1.00 88.62 88 THR A CA 1
ATOM 677 C C . THR A 1 88 ? 16.363 -16.947 -4.014 1.00 88.62 88 THR A C 1
ATOM 679 O O . THR A 1 88 ? 16.598 -17.067 -5.212 1.00 88.62 88 THR A O 1
ATOM 682 N N . ILE A 1 89 ? 15.157 -16.587 -3.556 1.00 88.81 89 ILE A N 1
ATOM 683 C CA . ILE A 1 89 ? 14.008 -16.322 -4.438 1.00 88.81 89 ILE A CA 1
ATOM 684 C C . ILE A 1 89 ? 14.303 -15.138 -5.367 1.00 88.81 89 ILE A C 1
ATOM 686 O O . ILE A 1 89 ? 14.059 -15.226 -6.567 1.00 88.81 89 ILE A O 1
ATOM 690 N N . LEU A 1 90 ? 14.856 -14.043 -4.832 1.00 88.00 90 LEU A N 1
ATOM 691 C CA . LEU A 1 90 ? 15.243 -12.884 -5.642 1.00 88.00 90 LEU A CA 1
ATOM 692 C C . LEU A 1 90 ? 16.319 -13.248 -6.672 1.00 88.00 90 LEU A C 1
ATOM 694 O O . LEU A 1 90 ? 16.207 -12.852 -7.826 1.00 88.00 90 LEU A O 1
ATOM 698 N N . PHE A 1 91 ? 17.320 -14.046 -6.290 1.00 90.44 91 PHE A N 1
ATOM 699 C CA . PHE A 1 91 ? 18.346 -14.532 -7.212 1.00 90.44 91 PHE A CA 1
ATOM 700 C C . PHE A 1 91 ? 17.749 -15.369 -8.352 1.00 90.44 91 PHE A C 1
ATOM 702 O O . PHE A 1 91 ? 18.129 -15.179 -9.504 1.00 90.44 91 PHE A O 1
ATOM 709 N N . TRP A 1 92 ? 16.779 -16.240 -8.059 1.00 90.75 92 TRP A N 1
ATOM 710 C CA . TRP A 1 92 ? 16.053 -16.998 -9.082 1.00 90.75 92 TRP A CA 1
ATOM 711 C C . TRP A 1 92 ? 15.258 -16.091 -10.020 1.00 90.75 92 TRP A C 1
ATOM 713 O O . TRP A 1 92 ? 15.375 -16.227 -11.235 1.00 90.75 92 TRP A O 1
ATOM 723 N N . LEU A 1 93 ? 14.504 -15.134 -9.472 1.00 88.88 93 LEU A N 1
ATOM 724 C CA . LEU A 1 93 ? 13.720 -14.180 -10.259 1.00 88.88 93 LEU A CA 1
ATOM 725 C C . LEU A 1 93 ? 14.614 -13.349 -11.192 1.00 88.88 93 LEU A C 1
ATOM 727 O O . LEU A 1 93 ? 14.331 -13.235 -12.383 1.00 88.88 93 LEU A O 1
ATOM 731 N N . TYR A 1 94 ? 15.709 -12.795 -10.666 1.00 89.56 94 TYR A N 1
ATOM 732 C CA . TYR A 1 94 ? 16.666 -12.024 -11.459 1.00 89.56 94 TYR A CA 1
ATOM 733 C C . TYR A 1 94 ? 17.372 -12.885 -12.501 1.00 89.56 94 TYR A C 1
ATOM 735 O O . TYR A 1 94 ? 17.591 -12.407 -13.606 1.00 89.56 94 TYR A O 1
ATOM 743 N N . GLY A 1 95 ? 17.678 -14.146 -12.186 1.00 87.81 95 GLY A N 1
ATOM 744 C CA . GLY A 1 95 ? 18.270 -15.090 -13.130 1.00 87.81 95 GLY A CA 1
ATOM 745 C C . GLY A 1 95 ? 17.377 -15.367 -14.338 1.00 87.81 95 GLY A C 1
ATOM 746 O O . GLY A 1 95 ? 17.842 -15.246 -15.467 1.00 87.81 95 GLY A O 1
ATOM 747 N N . VAL A 1 96 ? 16.085 -15.646 -14.115 1.00 87.12 96 VAL A N 1
ATOM 748 C CA . VAL A 1 96 ? 15.098 -15.809 -15.205 1.00 87.12 96 VAL A CA 1
ATOM 749 C C . VAL A 1 96 ? 15.054 -14.554 -16.069 1.00 87.12 96 VAL A C 1
ATOM 751 O O . VAL A 1 96 ? 15.184 -14.634 -17.288 1.00 87.12 96 VAL A O 1
ATOM 754 N N . LEU A 1 97 ? 14.914 -13.378 -15.449 1.00 85.69 97 LEU A N 1
ATOM 755 C CA . LEU A 1 97 ? 14.865 -12.113 -16.185 1.00 85.69 97 LEU A CA 1
ATOM 756 C C . LEU A 1 97 ? 16.152 -11.866 -16.982 1.00 85.69 97 LEU A C 1
ATOM 758 O O . LEU A 1 97 ? 16.090 -11.426 -18.124 1.00 85.69 97 LEU A O 1
ATOM 762 N N . TRP A 1 98 ? 17.311 -12.168 -16.402 1.00 89.75 98 TRP A N 1
ATOM 763 C CA . TRP A 1 98 ? 18.612 -11.976 -17.033 1.00 89.75 98 TRP A CA 1
ATOM 764 C C . TRP A 1 98 ? 18.803 -12.880 -18.256 1.00 89.75 98 TRP A C 1
ATOM 766 O O . TRP A 1 98 ? 19.203 -12.387 -19.310 1.00 89.75 98 TRP A O 1
ATOM 776 N N . ILE A 1 99 ? 18.462 -14.171 -18.149 1.00 86.69 99 ILE A N 1
ATOM 777 C CA . ILE A 1 99 ? 18.550 -15.124 -19.268 1.00 86.69 99 ILE A CA 1
ATOM 778 C C . ILE A 1 99 ? 17.618 -14.689 -20.403 1.00 86.69 99 ILE A C 1
ATOM 780 O O . ILE A 1 99 ? 18.069 -14.553 -21.541 1.00 86.69 99 ILE A O 1
ATOM 784 N N . ASN A 1 100 ? 16.360 -14.374 -20.084 1.00 84.38 100 ASN A N 1
ATOM 785 C CA . ASN A 1 100 ? 15.381 -13.914 -21.070 1.00 84.38 100 ASN A CA 1
ATOM 786 C C . ASN A 1 100 ? 15.815 -12.610 -21.757 1.00 84.38 100 ASN A C 1
ATOM 788 O O . ASN A 1 100 ? 15.668 -12.468 -22.969 1.00 84.38 100 ASN A O 1
ATOM 792 N N . LEU A 1 101 ? 16.407 -11.661 -21.025 1.00 83.81 101 LEU A N 1
ATOM 793 C CA . LEU A 1 101 ? 16.918 -10.424 -21.622 1.00 83.81 101 LEU A CA 1
ATOM 794 C C . LEU A 1 101 ? 18.138 -10.646 -22.514 1.00 83.81 101 LEU A C 1
ATOM 796 O O . LEU A 1 101 ? 18.284 -9.930 -23.498 1.00 83.81 101 LEU A O 1
ATOM 800 N N . ILE A 1 102 ? 19.005 -11.613 -22.209 1.00 85.06 102 ILE A N 1
ATOM 801 C CA . ILE A 1 102 ? 20.145 -11.951 -23.073 1.00 85.06 102 ILE A CA 1
ATOM 802 C C . ILE A 1 102 ? 19.681 -12.624 -24.357 1.00 85.06 102 ILE A C 1
ATOM 804 O O . ILE A 1 102 ? 20.168 -12.276 -25.432 1.00 85.06 102 ILE A O 1
ATOM 808 N N . GLN A 1 103 ? 18.725 -13.547 -24.253 1.00 82.50 103 GLN A N 1
ATOM 809 C CA . GLN A 1 103 ? 18.083 -14.145 -25.421 1.00 82.50 103 GLN A CA 1
ATOM 810 C C . GLN A 1 103 ? 17.368 -13.075 -26.265 1.00 82.50 103 GLN A C 1
ATOM 812 O O . GLN A 1 103 ? 17.436 -13.105 -27.489 1.00 82.50 103 GLN A O 1
ATOM 817 N N . LEU A 1 104 ? 16.737 -12.083 -25.626 1.00 81.19 104 LEU A N 1
ATOM 818 C CA . LEU A 1 104 ? 16.139 -10.949 -26.329 1.00 81.19 104 LEU A CA 1
ATOM 819 C C . LEU A 1 104 ? 17.210 -10.067 -26.988 1.00 81.19 104 LEU A C 1
ATOM 821 O O . LEU A 1 104 ? 17.053 -9.664 -28.136 1.00 81.19 104 LEU A O 1
ATOM 825 N N . PHE A 1 105 ? 18.311 -9.784 -26.289 1.00 81.06 105 PHE A N 1
ATOM 826 C CA . PHE A 1 105 ? 19.406 -8.952 -26.789 1.00 81.06 105 PHE A CA 1
ATOM 827 C C . PHE A 1 105 ? 20.067 -9.543 -28.037 1.00 81.06 105 PHE A C 1
ATOM 829 O O . PHE A 1 105 ? 20.404 -8.792 -28.950 1.00 81.06 105 PHE A O 1
ATOM 836 N N . SER A 1 106 ? 20.222 -10.869 -28.110 1.00 76.81 106 SER A N 1
ATOM 837 C CA . SER A 1 106 ? 20.793 -11.538 -29.287 1.00 76.81 106 SER A CA 1
ATOM 838 C C . SER A 1 106 ? 19.881 -11.498 -30.519 1.00 76.81 106 SER A C 1
ATOM 840 O O . SER A 1 106 ? 20.369 -11.682 -31.632 1.00 76.81 106 SER A O 1
ATOM 842 N N . GLY A 1 107 ? 18.582 -11.227 -30.341 1.00 71.50 107 GLY A N 1
ATOM 843 C CA . GLY A 1 107 ? 17.594 -11.140 -31.419 1.00 71.50 107 GLY A CA 1
ATOM 844 C C . GLY A 1 107 ? 17.342 -9.734 -31.983 1.00 71.50 107 GLY A C 1
ATOM 845 O O . GLY A 1 107 ? 16.608 -9.610 -32.962 1.00 71.50 107 GLY A O 1
ATOM 846 N N . VAL A 1 108 ? 17.907 -8.669 -31.397 1.00 70.94 108 VAL A N 1
ATOM 847 C CA . VAL A 1 108 ? 17.636 -7.276 -31.811 1.00 70.94 108 VAL A CA 1
ATOM 848 C C . VAL A 1 108 ? 18.659 -6.785 -32.841 1.00 70.94 108 VAL A C 1
ATOM 850 O O . VAL A 1 108 ? 19.867 -6.892 -32.644 1.00 70.94 108 VAL A O 1
ATOM 853 N N . SER A 1 109 ? 18.175 -6.196 -33.941 1.00 62.56 109 SER A N 1
ATOM 854 C CA . SER A 1 109 ? 19.013 -5.626 -35.004 1.00 62.56 109 SER A CA 1
ATOM 855 C C . SER A 1 109 ? 19.800 -4.392 -34.536 1.00 62.56 109 SER A C 1
ATOM 857 O O . SER A 1 109 ? 19.222 -3.475 -33.950 1.00 62.56 109 SER A O 1
ATOM 859 N N . ILE A 1 110 ? 21.092 -4.340 -34.879 1.00 61.06 110 ILE A N 1
ATOM 860 C CA . ILE A 1 110 ? 22.066 -3.316 -34.441 1.00 61.06 110 ILE A CA 1
ATOM 861 C C . ILE A 1 110 ? 21.891 -1.968 -35.182 1.00 61.06 110 ILE A C 1
ATOM 863 O O . ILE A 1 110 ? 22.304 -0.913 -34.689 1.00 61.06 110 ILE A O 1
ATOM 867 N N . ASP A 1 111 ? 21.219 -1.975 -36.337 1.00 58.12 111 ASP A N 1
ATOM 868 C CA . ASP A 1 111 ? 21.141 -0.819 -37.234 1.00 58.12 111 ASP A CA 1
ATOM 869 C C . ASP A 1 111 ? 19.753 -0.153 -37.280 1.00 58.12 111 ASP A C 1
ATOM 871 O O . ASP A 1 111 ? 18.703 -0.789 -37.173 1.00 58.12 111 ASP A O 1
ATOM 875 N N . GLY A 1 112 ? 19.750 1.176 -37.451 1.00 58.41 112 GLY A N 1
ATOM 876 C CA . GLY A 1 112 ? 18.542 1.995 -37.611 1.00 58.41 112 GLY A CA 1
ATOM 877 C C . GLY A 1 112 ? 17.726 2.217 -36.326 1.00 58.41 112 GLY A C 1
ATOM 878 O O . GLY A 1 112 ? 18.274 2.406 -35.234 1.00 58.41 112 GLY A O 1
ATOM 879 N N . LYS A 1 113 ? 16.389 2.204 -36.460 1.00 50.50 113 LYS A N 1
ATOM 880 C CA . LYS A 1 113 ? 15.408 2.461 -35.380 1.00 50.50 113 LYS A CA 1
ATOM 881 C C . LYS A 1 113 ? 15.447 1.432 -34.231 1.00 50.50 113 LYS A C 1
ATOM 883 O O . LYS A 1 113 ? 14.917 1.715 -33.161 1.00 50.50 113 LYS A O 1
ATOM 888 N N . GLY A 1 114 ? 16.091 0.272 -34.420 1.00 52.38 114 GLY A N 1
ATOM 889 C CA . GLY A 1 114 ? 16.277 -0.767 -33.389 1.00 52.38 114 GLY A CA 1
ATOM 890 C C . GLY A 1 114 ? 17.377 -0.468 -32.357 1.00 52.38 114 GLY A C 1
ATOM 891 O O . GLY A 1 114 ? 17.442 -1.111 -31.307 1.00 52.38 114 GLY A O 1
ATOM 892 N N . SER A 1 115 ? 18.206 0.552 -32.607 1.00 59.97 115 SER A N 1
ATOM 893 C CA . SER A 1 115 ? 19.322 0.928 -31.728 1.00 59.97 115 SER A CA 1
ATOM 894 C C . SER A 1 115 ? 18.883 1.439 -30.343 1.00 59.97 115 SER A C 1
ATOM 896 O O . SER A 1 115 ? 19.585 1.223 -29.355 1.00 59.97 115 SER A O 1
ATOM 898 N N . GLY A 1 116 ? 17.695 2.051 -30.237 1.00 64.62 116 GLY A N 1
ATOM 899 C CA . GLY A 1 116 ? 17.118 2.487 -28.958 1.00 64.62 116 GLY A CA 1
ATOM 900 C C . GLY A 1 116 ? 16.731 1.312 -28.054 1.00 64.62 116 GLY A C 1
ATOM 901 O O . GLY A 1 116 ? 17.164 1.245 -26.901 1.00 64.62 116 GLY A O 1
ATOM 902 N N . SER A 1 117 ? 15.995 0.332 -28.593 1.00 69.44 117 SER A N 1
ATOM 903 C CA . SER A 1 117 ? 15.615 -0.882 -27.856 1.00 69.44 117 SER A CA 1
ATOM 904 C C . SER A 1 117 ? 16.830 -1.674 -27.380 1.00 69.44 117 SER A C 1
ATOM 906 O O . SER A 1 117 ? 16.834 -2.169 -26.256 1.00 69.44 117 SER A O 1
ATOM 908 N N . GLN A 1 118 ? 17.893 -1.735 -28.186 1.00 73.69 118 GLN A N 1
ATOM 909 C CA . GLN A 1 118 ? 19.129 -2.408 -27.798 1.00 73.69 118 GLN A CA 1
ATOM 910 C C . GLN A 1 118 ? 19.800 -1.727 -26.592 1.00 73.69 118 GLN A C 1
ATOM 912 O O . GLN A 1 118 ? 20.212 -2.410 -25.653 1.00 73.69 118 GLN A O 1
ATOM 917 N N . ALA A 1 119 ? 19.869 -0.391 -26.576 1.00 72.94 119 ALA A N 1
ATOM 918 C CA . ALA A 1 119 ? 20.417 0.363 -25.449 1.00 72.94 119 ALA A CA 1
ATOM 919 C C . ALA A 1 119 ? 19.584 0.177 -24.165 1.00 72.94 119 ALA A C 1
ATOM 921 O O . ALA A 1 119 ? 20.152 -0.021 -23.089 1.00 72.94 119 ALA A O 1
ATOM 922 N N . ALA A 1 120 ? 18.248 0.172 -24.271 1.00 76.69 120 ALA A N 1
ATOM 923 C CA . ALA A 1 120 ? 17.367 -0.132 -23.139 1.00 76.69 120 ALA A CA 1
ATOM 924 C C . ALA A 1 120 ? 17.612 -1.537 -22.574 1.00 76.69 120 ALA A C 1
ATOM 926 O O . ALA A 1 120 ? 17.746 -1.703 -21.358 1.00 76.69 120 ALA A O 1
ATOM 927 N N . ILE A 1 121 ? 17.697 -2.547 -23.445 1.00 81.00 121 ILE A N 1
ATOM 928 C CA . ILE A 1 121 ? 17.945 -3.930 -23.027 1.00 81.00 121 ILE A CA 1
ATOM 929 C C . ILE A 1 121 ? 19.319 -4.037 -22.357 1.00 81.00 121 ILE A C 1
ATOM 931 O O . ILE A 1 121 ? 19.416 -4.622 -21.282 1.00 81.00 121 ILE A O 1
ATOM 935 N N . LEU A 1 122 ? 20.361 -3.406 -22.910 1.00 83.38 122 LEU A N 1
ATOM 936 C CA . LEU A 1 122 ? 21.708 -3.422 -22.329 1.00 83.38 122 LEU A CA 1
ATOM 937 C C . LEU A 1 122 ? 21.749 -2.805 -20.922 1.00 83.38 122 LEU A C 1
ATOM 939 O O . LEU A 1 122 ? 22.306 -3.407 -20.004 1.00 83.38 122 LEU A O 1
ATOM 943 N N . ILE A 1 123 ? 21.134 -1.634 -20.731 1.00 84.19 123 ILE A N 1
ATOM 944 C CA . ILE A 1 123 ? 21.033 -0.984 -19.413 1.00 84.19 123 ILE A CA 1
ATOM 945 C C . ILE A 1 123 ? 20.305 -1.898 -18.422 1.00 84.19 123 ILE A C 1
ATOM 947 O O . ILE A 1 123 ? 20.744 -2.052 -17.281 1.00 84.19 123 ILE A O 1
ATOM 951 N N . THR A 1 124 ? 19.227 -2.544 -18.871 1.00 85.81 124 THR A N 1
ATOM 952 C CA . THR A 1 124 ? 18.451 -3.476 -18.045 1.00 85.81 124 THR A CA 1
ATOM 953 C C . THR A 1 124 ? 19.280 -4.708 -17.667 1.00 85.81 124 THR A C 1
ATOM 955 O O . THR A 1 124 ? 19.290 -5.092 -16.500 1.00 85.81 124 THR A O 1
ATOM 958 N N . ILE A 1 125 ? 20.050 -5.284 -18.601 1.00 88.50 125 ILE A N 1
ATOM 959 C CA . ILE A 1 125 ? 20.961 -6.412 -18.338 1.00 88.50 125 ILE A CA 1
ATOM 960 C C . ILE A 1 125 ? 22.017 -6.026 -17.301 1.00 88.50 125 ILE A C 1
ATOM 962 O O . ILE A 1 125 ? 22.219 -6.765 -16.335 1.00 88.50 125 ILE A O 1
ATOM 966 N N . ILE A 1 126 ? 22.678 -4.873 -17.460 1.00 88.56 126 ILE A N 1
ATOM 967 C CA . ILE A 1 126 ? 23.703 -4.401 -16.514 1.00 88.56 126 ILE A CA 1
ATOM 968 C C . ILE A 1 126 ? 23.098 -4.258 -15.115 1.00 88.56 126 ILE A C 1
ATOM 970 O O . ILE A 1 126 ? 23.659 -4.757 -14.139 1.00 88.56 126 ILE A O 1
ATOM 974 N N . ALA A 1 127 ? 21.932 -3.626 -15.012 1.00 88.00 127 ALA A N 1
ATOM 975 C CA . ALA A 1 127 ? 21.299 -3.394 -13.726 1.00 88.00 127 ALA A CA 1
ATOM 976 C C . ALA A 1 127 ? 20.819 -4.695 -13.057 1.00 88.00 127 ALA A C 1
ATOM 978 O O . ALA A 1 127 ? 21.098 -4.910 -11.878 1.00 88.00 127 ALA A O 1
ATOM 979 N N . ILE A 1 128 ? 20.198 -5.617 -13.801 1.00 89.12 128 ILE A N 1
ATOM 980 C CA . ILE A 1 128 ? 19.807 -6.932 -13.263 1.00 89.12 128 ILE A CA 1
ATOM 981 C C . ILE A 1 128 ? 21.036 -7.752 -12.864 1.00 89.12 128 ILE A C 1
ATOM 983 O O . ILE A 1 128 ? 21.006 -8.437 -11.843 1.00 89.12 128 ILE A O 1
ATOM 987 N N . THR A 1 129 ? 22.151 -7.626 -13.590 1.00 90.75 129 THR A N 1
ATOM 988 C CA . THR A 1 129 ? 23.423 -8.250 -13.195 1.00 90.75 129 THR A CA 1
ATOM 989 C C . THR A 1 129 ? 23.867 -7.747 -11.821 1.00 90.75 129 THR A C 1
ATOM 991 O O . THR A 1 129 ? 24.223 -8.559 -10.970 1.00 90.75 129 THR A O 1
ATOM 994 N N . ILE A 1 130 ? 23.784 -6.435 -11.560 1.00 89.88 130 ILE A N 1
ATOM 995 C CA . ILE A 1 130 ? 24.100 -5.839 -10.248 1.00 89.88 130 ILE A CA 1
ATOM 996 C C . ILE A 1 130 ? 23.164 -6.384 -9.155 1.00 89.88 130 ILE A C 1
ATOM 998 O O . ILE A 1 130 ? 23.636 -6.775 -8.085 1.00 89.88 130 ILE A O 1
ATOM 1002 N N . MET A 1 131 ? 21.856 -6.472 -9.420 1.00 89.50 131 MET A N 1
ATOM 1003 C CA . MET A 1 131 ? 20.864 -7.015 -8.474 1.00 89.50 131 MET A CA 1
ATOM 1004 C C . MET A 1 131 ? 21.112 -8.496 -8.148 1.00 89.50 131 MET A C 1
ATOM 1006 O O . MET A 1 131 ? 21.010 -8.923 -6.990 1.00 89.50 131 MET A O 1
ATOM 1010 N N . MET A 1 132 ? 21.469 -9.283 -9.165 1.00 89.81 132 MET A N 1
ATOM 1011 C CA . MET A 1 132 ? 21.798 -10.700 -9.042 1.00 89.81 132 MET A CA 1
ATOM 1012 C C . MET A 1 132 ? 23.089 -10.896 -8.235 1.00 89.81 132 MET A C 1
ATOM 1014 O O . MET A 1 132 ? 23.108 -11.689 -7.291 1.00 89.81 132 MET A O 1
ATOM 1018 N N . LEU A 1 133 ? 24.132 -10.107 -8.525 1.00 90.56 133 LEU A N 1
ATOM 1019 C CA . LEU A 1 133 ? 25.387 -10.088 -7.766 1.00 90.56 133 LEU A CA 1
ATOM 1020 C C . LEU A 1 133 ? 25.146 -9.727 -6.301 1.00 90.56 133 LEU A C 1
ATOM 1022 O O . LEU A 1 133 ? 25.621 -10.433 -5.416 1.00 90.56 133 LEU A O 1
ATOM 1026 N N . ARG A 1 134 ? 24.358 -8.682 -6.023 1.00 89.00 134 ARG A N 1
ATOM 1027 C CA . ARG A 1 134 ? 23.998 -8.291 -4.651 1.00 89.00 134 ARG A CA 1
ATOM 1028 C C . ARG A 1 134 ? 23.299 -9.428 -3.908 1.00 89.00 134 ARG A C 1
ATOM 1030 O O . ARG A 1 134 ? 23.658 -9.715 -2.769 1.00 89.00 134 ARG A O 1
ATOM 1037 N N . SER A 1 135 ? 22.348 -10.102 -4.556 1.00 88.06 135 SER A N 1
ATOM 1038 C CA . SER A 1 135 ? 21.630 -11.239 -3.962 1.00 88.06 135 SER A CA 1
ATOM 1039 C C . SER A 1 135 ? 22.572 -12.398 -3.619 1.00 88.06 135 SER A C 1
ATOM 1041 O O . SER A 1 135 ? 22.413 -13.022 -2.573 1.00 88.06 135 SER A O 1
ATOM 1043 N N . LEU A 1 136 ? 23.599 -12.634 -4.442 1.00 87.56 136 LEU A N 1
ATOM 1044 C CA . LEU A 1 136 ? 24.614 -13.657 -4.194 1.00 87.56 136 LEU A CA 1
ATOM 1045 C C . LEU A 1 136 ? 25.606 -13.251 -3.091 1.00 87.56 136 LEU A C 1
ATOM 1047 O O . LEU A 1 136 ? 25.953 -14.063 -2.233 1.00 87.56 136 LEU A O 1
ATOM 1051 N N . LEU A 1 137 ? 26.034 -11.986 -3.064 1.00 87.62 137 LEU A N 1
ATOM 1052 C CA . LEU A 1 137 ? 26.965 -11.474 -2.055 1.00 87.62 137 LEU A CA 1
ATOM 1053 C C . LEU A 1 137 ? 26.404 -11.610 -0.634 1.00 87.62 137 LEU A C 1
ATOM 1055 O O . LEU A 1 137 ? 27.172 -11.862 0.293 1.00 87.62 137 LEU A O 1
ATOM 1059 N N . ILE A 1 138 ? 25.085 -11.531 -0.447 1.00 85.75 138 ILE A N 1
ATOM 1060 C CA . ILE A 1 138 ? 24.427 -11.664 0.865 1.00 85.75 138 ILE A CA 1
ATOM 1061 C C . ILE A 1 138 ? 24.651 -13.035 1.516 1.00 85.75 138 ILE A C 1
ATOM 1063 O O . ILE A 1 138 ? 24.638 -13.128 2.742 1.00 85.75 138 ILE A O 1
ATOM 1067 N N . PHE A 1 139 ? 24.958 -14.080 0.740 1.00 84.69 139 PHE A N 1
ATOM 1068 C CA . PHE A 1 139 ? 25.359 -15.381 1.289 1.00 84.69 139 PHE A CA 1
ATOM 1069 C C . PHE A 1 139 ? 26.762 -15.380 1.912 1.00 84.69 139 PHE A C 1
ATOM 1071 O O . PHE A 1 139 ? 27.186 -16.387 2.470 1.00 84.69 139 PHE A O 1
ATOM 1078 N N . THR A 1 140 ? 27.511 -14.280 1.847 1.00 86.50 140 THR A N 1
ATOM 1079 C CA . THR A 1 140 ? 28.836 -14.180 2.467 1.00 86.50 140 THR A CA 1
ATOM 1080 C C . THR A 1 140 ? 28.790 -13.388 3.773 1.00 86.50 140 THR A C 1
ATOM 1082 O O . THR A 1 140 ? 28.098 -12.373 3.890 1.00 86.50 140 THR A O 1
ATOM 1085 N N . LYS A 1 141 ? 29.609 -13.796 4.749 1.00 83.12 141 LYS A N 1
ATOM 1086 C CA . LYS A 1 141 ? 29.698 -13.161 6.077 1.00 83.12 141 LYS A CA 1
ATOM 1087 C C . LYS A 1 141 ? 29.876 -11.637 6.021 1.00 83.12 141 LYS A C 1
ATOM 1089 O O . LYS A 1 141 ? 29.286 -10.916 6.820 1.00 83.12 141 LYS A O 1
ATOM 1094 N N . ARG A 1 142 ? 30.710 -11.141 5.096 1.00 83.62 142 ARG A N 1
ATOM 1095 C CA . ARG A 1 142 ? 31.049 -9.710 4.991 1.00 83.62 142 ARG A CA 1
ATOM 1096 C C . ARG A 1 142 ? 29.863 -8.874 4.517 1.00 83.62 142 ARG A C 1
ATOM 1098 O O . ARG A 1 142 ? 29.581 -7.834 5.099 1.00 83.62 142 ARG A O 1
ATOM 1105 N N . PHE A 1 143 ? 29.170 -9.332 3.478 1.00 83.56 143 PHE A N 1
ATOM 1106 C CA . PHE A 1 143 ? 28.115 -8.559 2.826 1.00 83.56 143 PHE A CA 1
ATOM 1107 C C . PHE A 1 143 ? 26.738 -8.771 3.461 1.00 83.56 143 PHE A C 1
ATOM 1109 O O . PHE A 1 143 ? 25.901 -7.873 3.386 1.00 83.56 143 PHE A O 1
ATOM 1116 N N . TYR A 1 144 ? 26.519 -9.874 4.185 1.00 80.88 144 TYR A N 1
ATOM 1117 C CA . TYR A 1 144 ? 25.305 -10.051 4.984 1.00 80.88 144 TYR A CA 1
ATOM 1118 C C . TYR A 1 144 ? 25.084 -8.888 5.970 1.00 80.88 144 TYR A C 1
ATOM 1120 O O . TYR A 1 144 ? 23.980 -8.352 6.068 1.00 80.88 144 TYR A O 1
ATOM 1128 N N . GLY A 1 145 ? 26.157 -8.451 6.644 1.00 74.12 145 GLY A N 1
ATOM 1129 C CA . GLY A 1 145 ? 26.145 -7.308 7.564 1.00 74.12 145 GLY A CA 1
ATOM 1130 C C . GLY A 1 145 ? 25.877 -5.956 6.901 1.00 74.12 145 GLY A C 1
ATOM 1131 O O . GLY A 1 145 ? 25.395 -5.039 7.559 1.00 74.12 145 GLY A O 1
ATOM 1132 N N . VAL A 1 146 ? 26.180 -5.838 5.607 1.00 79.94 146 VAL A N 1
ATOM 1133 C CA . VAL A 1 146 ? 26.049 -4.594 4.836 1.00 79.94 146 VAL A CA 1
ATOM 1134 C C . VAL A 1 146 ? 24.644 -4.431 4.266 1.00 79.94 146 VAL A C 1
ATOM 1136 O O . VAL A 1 146 ? 24.165 -3.304 4.195 1.00 79.94 146 VAL A O 1
ATOM 1139 N N . PHE A 1 147 ? 23.984 -5.523 3.875 1.00 74.19 147 PHE A N 1
ATOM 1140 C CA . PHE A 1 147 ? 22.728 -5.461 3.117 1.00 74.19 147 PHE A CA 1
ATOM 1141 C C . PHE A 1 147 ? 21.485 -5.962 3.871 1.00 74.19 147 PHE A C 1
ATOM 1143 O O . PHE A 1 147 ? 20.370 -5.646 3.469 1.00 74.19 147 PHE A O 1
ATOM 1150 N N . SER A 1 148 ? 21.626 -6.797 4.909 1.00 63.25 148 SER A N 1
ATOM 1151 C CA . SER A 1 148 ? 20.509 -7.664 5.317 1.00 63.25 148 SER A CA 1
ATOM 1152 C C . SER A 1 148 ? 20.350 -7.880 6.829 1.00 63.25 148 SER A C 1
ATOM 1154 O O . SER A 1 148 ? 19.653 -8.812 7.231 1.00 63.25 148 SER A O 1
ATOM 1156 N N . THR A 1 149 ? 20.958 -7.081 7.708 1.00 59.06 149 THR A N 1
ATOM 1157 C CA . THR A 1 149 ? 20.900 -7.326 9.165 1.00 59.06 149 THR A CA 1
ATOM 1158 C C . THR A 1 149 ? 19.690 -6.717 9.869 1.00 59.06 149 THR A C 1
ATOM 1160 O O . THR A 1 149 ? 19.201 -7.337 10.819 1.00 59.06 149 THR A O 1
ATOM 1163 N N . THR A 1 150 ? 19.125 -5.606 9.393 1.00 65.56 150 THR A N 1
ATOM 1164 C CA . THR A 1 150 ? 18.006 -4.937 10.091 1.00 65.56 150 THR A CA 1
ATOM 1165 C C . THR A 1 150 ? 16.829 -4.532 9.203 1.00 65.56 150 THR A C 1
ATOM 1167 O O . THR A 1 150 ? 15.756 -4.292 9.748 1.00 65.56 150 THR A O 1
ATOM 1170 N N . ILE A 1 151 ? 16.951 -4.588 7.872 1.00 69.19 151 ILE A N 1
ATOM 1171 C CA . ILE A 1 151 ? 15.813 -4.365 6.960 1.00 69.19 151 ILE A CA 1
ATOM 1172 C C . ILE A 1 151 ? 14.780 -5.517 7.084 1.00 69.19 151 ILE A C 1
ATOM 1174 O O . ILE A 1 151 ? 15.159 -6.697 7.002 1.00 69.19 151 ILE A O 1
ATOM 1178 N N . PRO A 1 152 ? 13.481 -5.231 7.305 1.00 74.44 152 PRO A N 1
ATOM 1179 C CA . PRO A 1 152 ? 12.400 -6.211 7.223 1.00 74.44 152 PRO A CA 1
ATOM 1180 C C . PRO A 1 152 ? 12.290 -6.849 5.829 1.00 74.44 152 PRO A C 1
ATOM 1182 O O . PRO A 1 152 ? 12.477 -6.194 4.810 1.00 74.44 152 PRO A O 1
ATOM 1185 N N . ILE A 1 153 ? 11.909 -8.130 5.763 1.00 75.94 153 ILE A N 1
ATOM 1186 C CA . ILE A 1 153 ? 11.808 -8.878 4.489 1.00 75.94 153 ILE A CA 1
ATOM 1187 C C . ILE A 1 153 ? 10.798 -8.231 3.520 1.00 75.94 153 ILE A C 1
ATOM 1189 O O . ILE A 1 153 ? 11.022 -8.214 2.314 1.00 75.94 153 ILE A O 1
ATOM 1193 N N . TRP A 1 154 ? 9.700 -7.668 4.034 1.00 75.50 154 TRP A N 1
ATOM 1194 C CA . TRP A 1 154 ? 8.710 -6.972 3.203 1.00 75.50 154 TRP A CA 1
ATOM 1195 C C . TRP A 1 154 ? 9.257 -5.679 2.588 1.00 75.50 154 TRP A C 1
ATOM 1197 O O . TRP A 1 154 ? 8.984 -5.413 1.421 1.00 75.50 154 TRP A O 1
ATOM 1207 N N . GLU A 1 155 ? 10.069 -4.921 3.329 1.00 79.25 155 GLU A N 1
ATOM 1208 C CA . GLU A 1 155 ? 10.752 -3.731 2.806 1.00 79.25 155 GLU A CA 1
ATOM 1209 C C . GLU A 1 155 ? 11.766 -4.127 1.722 1.00 79.25 155 GLU A C 1
ATOM 1211 O O . GLU A 1 155 ? 11.784 -3.521 0.657 1.00 79.25 155 GLU A O 1
ATOM 1216 N N . GLN A 1 156 ? 12.520 -5.222 1.904 1.00 82.06 156 GLN A N 1
ATOM 1217 C CA . GLN A 1 156 ? 13.412 -5.754 0.857 1.00 82.06 156 GLN A CA 1
ATOM 1218 C C . GLN A 1 156 ? 12.658 -6.123 -0.432 1.00 82.06 156 GLN A C 1
ATOM 1220 O O . GLN A 1 156 ? 13.160 -5.892 -1.532 1.00 82.06 156 GLN A O 1
ATOM 1225 N N . PHE A 1 157 ? 11.448 -6.677 -0.314 1.00 83.31 157 PHE A N 1
ATOM 1226 C CA . PHE A 1 157 ? 10.602 -6.969 -1.472 1.00 83.31 157 PHE A CA 1
ATOM 1227 C C . PHE A 1 157 ? 10.097 -5.686 -2.151 1.00 83.31 157 PHE A C 1
ATOM 1229 O O . PHE A 1 157 ? 10.161 -5.573 -3.373 1.00 83.31 157 PHE A O 1
ATOM 1236 N N . LEU A 1 158 ? 9.650 -4.690 -1.376 1.00 83.75 158 LEU A N 1
ATOM 1237 C CA . LEU A 1 158 ? 9.239 -3.385 -1.909 1.00 83.75 158 LEU A CA 1
ATOM 1238 C C . LEU A 1 158 ? 10.394 -2.655 -2.605 1.00 83.75 158 LEU A C 1
ATOM 1240 O O . LEU A 1 158 ? 10.183 -2.051 -3.658 1.00 83.75 158 LEU A O 1
ATOM 1244 N N . LEU A 1 159 ? 11.606 -2.742 -2.054 1.00 87.31 159 LEU A N 1
ATOM 1245 C CA . LEU A 1 159 ? 12.825 -2.208 -2.657 1.00 87.31 159 LEU A CA 1
ATOM 1246 C C . LEU A 1 159 ? 13.153 -2.904 -3.975 1.00 87.31 159 LEU A C 1
ATOM 1248 O O . LEU A 1 159 ? 13.409 -2.223 -4.962 1.00 87.31 159 LEU A O 1
ATOM 1252 N N . ALA A 1 160 ? 13.076 -4.236 -4.022 1.00 87.06 160 ALA A N 1
ATOM 1253 C CA . ALA A 1 160 ? 13.277 -4.998 -5.252 1.00 87.06 160 ALA A CA 1
ATOM 1254 C C . ALA A 1 160 ? 12.294 -4.576 -6.358 1.00 87.06 160 ALA A C 1
ATOM 1256 O O . ALA A 1 160 ? 12.709 -4.334 -7.490 1.00 87.06 160 ALA A O 1
ATOM 1257 N N . VAL A 1 161 ? 11.004 -4.424 -6.031 1.00 87.25 161 VAL A N 1
ATOM 1258 C CA . VAL A 1 161 ? 9.984 -3.967 -6.992 1.00 87.25 161 VAL A CA 1
ATOM 1259 C C . VAL A 1 161 ? 10.281 -2.547 -7.480 1.00 87.25 161 VAL A C 1
ATOM 1261 O O . VAL A 1 161 ? 10.295 -2.310 -8.687 1.00 87.25 161 VAL A O 1
ATOM 1264 N N . ASN A 1 162 ? 10.552 -1.608 -6.569 1.00 89.81 162 ASN A N 1
ATOM 1265 C CA . ASN A 1 162 ? 10.867 -0.225 -6.935 1.00 89.81 162 ASN A CA 1
ATOM 1266 C C . ASN A 1 162 ? 12.153 -0.119 -7.766 1.00 89.81 162 ASN A C 1
ATOM 1268 O O . ASN A 1 162 ? 12.224 0.687 -8.687 1.00 89.81 162 ASN A O 1
ATOM 1272 N N . GLU A 1 163 ? 13.161 -0.937 -7.480 1.00 90.00 163 GLU A N 1
ATOM 1273 C CA . GLU A 1 163 ? 14.412 -0.953 -8.230 1.00 90.00 163 GLU A CA 1
ATOM 1274 C C . GLU A 1 163 ? 14.217 -1.488 -9.654 1.00 90.00 163 GLU A C 1
ATOM 1276 O O . GLU A 1 163 ? 14.700 -0.856 -10.591 1.00 90.00 163 GLU A O 1
ATOM 1281 N N . ILE A 1 164 ? 13.449 -2.571 -9.849 1.00 87.25 164 ILE A N 1
ATOM 1282 C CA . ILE A 1 164 ? 13.074 -3.044 -11.197 1.00 87.25 164 ILE A CA 1
ATOM 1283 C C . ILE A 1 164 ? 12.369 -1.921 -11.963 1.00 87.25 164 ILE A C 1
ATOM 1285 O O . ILE A 1 164 ? 12.707 -1.633 -13.110 1.00 87.25 164 ILE A O 1
ATOM 1289 N N . VAL A 1 165 ? 11.411 -1.250 -11.320 1.00 86.88 165 VAL A N 1
ATOM 1290 C CA . VAL A 1 165 ? 10.669 -0.153 -11.942 1.00 86.88 165 VAL A CA 1
ATOM 1291 C C . VAL A 1 165 ? 11.589 1.021 -12.298 1.00 86.88 165 VAL A C 1
ATOM 1293 O O . VAL A 1 165 ? 11.489 1.557 -13.403 1.00 86.88 165 VAL A O 1
ATOM 1296 N N . ALA A 1 166 ? 12.517 1.390 -11.414 1.00 88.00 166 ALA A N 1
ATOM 1297 C CA . ALA A 1 166 ? 13.506 2.435 -11.661 1.00 88.00 166 ALA A CA 1
ATOM 1298 C C . ALA A 1 166 ? 14.406 2.107 -12.861 1.00 88.00 166 ALA A C 1
ATOM 1300 O O . ALA A 1 166 ? 14.634 2.972 -13.707 1.00 88.00 166 ALA A O 1
ATOM 1301 N N . ILE A 1 167 ? 14.876 0.860 -12.962 1.00 87.69 167 ILE A N 1
ATOM 1302 C CA . ILE A 1 167 ? 15.715 0.384 -14.070 1.00 87.69 167 ILE A CA 1
ATOM 1303 C C . ILE A 1 167 ? 14.962 0.489 -15.388 1.00 87.69 167 ILE A C 1
ATOM 1305 O O . ILE A 1 167 ? 15.487 1.039 -16.351 1.00 87.69 167 ILE A O 1
ATOM 1309 N N . LEU A 1 168 ? 13.728 -0.008 -15.427 1.00 83.50 168 LEU A N 1
ATOM 1310 C CA . LEU A 1 168 ? 12.913 0.001 -16.635 1.00 83.50 168 LEU A CA 1
ATOM 1311 C C . LEU A 1 168 ? 12.566 1.428 -17.087 1.00 83.50 168 LEU A C 1
ATOM 1313 O O . LEU A 1 168 ? 12.590 1.708 -18.284 1.00 83.50 168 LEU A O 1
ATOM 1317 N N . LEU A 1 169 ? 12.310 2.355 -16.154 1.00 83.12 169 LEU A N 1
ATOM 1318 C CA . LEU A 1 169 ? 12.131 3.775 -16.481 1.00 83.12 169 LEU A CA 1
ATOM 1319 C C . LEU A 1 169 ? 13.409 4.401 -17.043 1.00 83.12 169 LEU A C 1
ATOM 1321 O O . LEU A 1 169 ? 13.350 5.133 -18.030 1.00 83.12 169 LEU A O 1
ATOM 1325 N N . LEU A 1 170 ? 14.561 4.107 -16.436 1.00 84.12 170 LEU A N 1
ATOM 1326 C CA . LEU A 1 170 ? 15.856 4.618 -16.880 1.00 84.12 170 LEU A CA 1
ATOM 1327 C C . LEU A 1 170 ? 16.227 4.058 -18.259 1.00 84.12 170 LEU A C 1
ATOM 1329 O O . LEU A 1 170 ? 16.647 4.815 -19.132 1.00 84.12 170 LEU A O 1
ATOM 1333 N N . ALA A 1 171 ? 16.003 2.764 -18.487 1.00 80.19 171 ALA A N 1
ATOM 1334 C CA . ALA A 1 171 ? 16.189 2.100 -19.772 1.00 80.19 171 ALA A CA 1
ATOM 1335 C C . ALA A 1 171 ? 15.260 2.681 -20.850 1.00 80.19 171 ALA A C 1
ATOM 1337 O O . ALA A 1 171 ? 15.717 3.029 -21.940 1.00 80.19 171 ALA A O 1
ATOM 1338 N N . GLY A 1 172 ? 13.974 2.858 -20.530 1.00 75.31 172 GLY A N 1
ATOM 1339 C CA . GLY A 1 172 ? 12.990 3.467 -21.423 1.00 75.31 172 GLY A CA 1
ATOM 1340 C C . GLY A 1 172 ? 13.345 4.905 -21.805 1.00 75.31 172 GLY A C 1
ATOM 1341 O O . GLY A 1 172 ? 13.320 5.268 -22.982 1.00 75.31 172 GLY A O 1
ATOM 1342 N N . PHE A 1 173 ? 13.751 5.713 -20.824 1.00 76.12 173 PHE A N 1
ATOM 1343 C CA . PHE A 1 173 ? 14.234 7.074 -21.050 1.00 76.12 173 PHE A CA 1
ATOM 1344 C C . PHE A 1 173 ? 15.504 7.100 -21.912 1.00 76.12 173 PHE A C 1
ATOM 1346 O O . PHE A 1 173 ? 15.588 7.879 -22.864 1.00 76.12 173 PHE A O 1
ATOM 1353 N N . ALA A 1 174 ? 16.473 6.227 -21.624 1.00 72.50 174 ALA A N 1
ATOM 1354 C CA . ALA A 1 174 ? 17.717 6.145 -22.377 1.00 72.50 174 ALA A CA 1
ATOM 1355 C C . ALA A 1 174 ? 17.476 5.772 -23.849 1.00 72.50 174 ALA A C 1
ATOM 1357 O O . ALA A 1 174 ? 18.020 6.422 -24.743 1.00 72.50 174 ALA A O 1
ATOM 1358 N N . SER A 1 175 ? 16.596 4.797 -24.105 1.00 70.44 175 SER A N 1
ATOM 1359 C CA . SER A 1 175 ? 16.171 4.426 -25.459 1.00 70.44 175 SER A CA 1
ATOM 1360 C C . SER A 1 175 ? 15.518 5.590 -26.203 1.00 70.44 175 SER A C 1
ATOM 1362 O O . SER A 1 175 ? 15.812 5.810 -27.374 1.00 70.44 175 SER A O 1
ATOM 1364 N N . ALA A 1 176 ? 14.627 6.335 -25.541 1.00 67.88 176 ALA A N 1
ATOM 1365 C CA . ALA A 1 176 ? 13.829 7.373 -26.191 1.00 67.88 176 ALA A CA 1
ATOM 1366 C C . ALA A 1 176 ? 14.586 8.691 -26.438 1.00 67.88 176 ALA A C 1
ATOM 1368 O O . ALA A 1 176 ? 14.274 9.396 -27.394 1.00 67.88 176 ALA A O 1
ATOM 1369 N N . HIS A 1 177 ? 15.542 9.048 -25.574 1.00 68.25 177 HIS A N 1
ATOM 1370 C CA . HIS A 1 177 ? 16.140 10.390 -25.560 1.00 68.25 177 HIS A CA 1
ATOM 1371 C C . HIS A 1 177 ? 17.670 10.413 -25.626 1.00 68.25 177 HIS A C 1
ATOM 1373 O O . HIS A 1 177 ? 18.253 11.341 -26.187 1.00 68.25 177 HIS A O 1
ATOM 1379 N N . LEU A 1 178 ? 18.345 9.413 -25.064 1.00 61.12 178 LEU A N 1
ATOM 1380 C CA . LEU A 1 178 ? 19.810 9.380 -25.039 1.00 61.12 178 LEU A CA 1
ATOM 1381 C C . LEU A 1 178 ? 20.349 8.905 -26.396 1.00 61.12 178 LEU A C 1
ATOM 1383 O O . LEU A 1 178 ? 21.335 9.442 -26.897 1.00 61.12 178 LEU A O 1
ATOM 1387 N N . MET A 1 179 ? 19.632 7.997 -27.064 1.00 57.84 179 MET A N 1
ATOM 1388 C CA . MET A 1 179 ? 20.026 7.531 -28.395 1.00 57.84 179 MET A CA 1
ATOM 1389 C C . MET A 1 179 ? 19.815 8.580 -29.494 1.00 57.84 179 MET A C 1
ATOM 1391 O O . MET A 1 179 ? 20.630 8.666 -30.406 1.00 57.84 179 MET A O 1
ATOM 1395 N N . THR A 1 180 ? 18.819 9.462 -29.348 1.00 58.53 180 THR A N 1
ATOM 1396 C CA . THR A 1 180 ? 18.632 10.619 -30.246 1.00 58.53 180 THR A CA 1
ATOM 1397 C C . THR A 1 180 ? 19.755 11.657 -30.135 1.00 58.53 180 THR A C 1
ATOM 1399 O O . THR A 1 180 ? 19.956 12.433 -31.062 1.00 58.53 180 THR A O 1
ATOM 1402 N N . LEU A 1 181 ? 20.491 11.672 -29.015 1.00 59.09 181 LEU A N 1
ATOM 1403 C CA . LEU A 1 181 ? 21.678 12.512 -28.799 1.00 59.09 181 LEU A CA 1
ATOM 1404 C C . LEU A 1 181 ? 22.943 11.897 -29.422 1.00 59.09 181 LEU A C 1
ATOM 1406 O O . LEU A 1 181 ? 23.788 12.627 -29.930 1.00 59.09 181 LEU A O 1
ATOM 1410 N N . ILE A 1 182 ? 23.071 10.565 -29.382 1.00 58.25 182 ILE A N 1
ATOM 1411 C CA . ILE A 1 182 ? 24.244 9.827 -29.886 1.00 58.25 182 ILE A CA 1
ATOM 1412 C C . ILE A 1 182 ? 24.157 9.591 -31.404 1.00 58.25 182 ILE A C 1
ATOM 1414 O O . ILE A 1 182 ? 25.177 9.613 -32.091 1.00 58.25 182 ILE A O 1
ATOM 1418 N N . ARG A 1 183 ? 22.952 9.371 -31.942 1.00 56.59 183 ARG A N 1
ATOM 1419 C CA . ARG A 1 183 ? 22.678 9.209 -33.378 1.00 56.59 183 ARG A CA 1
ATOM 1420 C C . ARG A 1 183 ? 21.478 10.086 -33.762 1.00 56.59 183 ARG A C 1
ATOM 1422 O O . ARG A 1 183 ? 20.344 9.616 -33.693 1.00 56.59 183 ARG A O 1
ATOM 1429 N N . PRO A 1 184 ? 21.693 11.366 -34.112 1.00 53.50 184 PRO A N 1
ATOM 1430 C CA . PRO A 1 184 ? 20.596 12.248 -34.487 1.00 53.50 184 PRO A CA 1
ATOM 1431 C C . PRO A 1 184 ? 19.967 11.784 -35.806 1.00 53.50 184 PRO A C 1
ATOM 1433 O O . PRO A 1 184 ? 20.635 11.734 -36.838 1.00 53.50 184 PRO A O 1
ATOM 1436 N N . ASP A 1 185 ? 18.673 11.461 -35.784 1.00 48.81 185 ASP A N 1
ATOM 1437 C CA . ASP A 1 185 ? 17.893 11.285 -37.011 1.00 48.81 185 ASP A CA 1
ATOM 1438 C C . ASP A 1 185 ? 17.753 12.636 -37.736 1.00 48.81 185 ASP A C 1
ATOM 1440 O O . ASP A 1 185 ? 17.614 13.689 -37.105 1.00 48.81 185 ASP A O 1
ATOM 1444 N N . VAL A 1 186 ? 17.712 12.597 -39.074 1.00 46.72 186 VAL A N 1
ATOM 1445 C CA . VAL A 1 186 ? 17.595 13.766 -39.978 1.00 46.72 186 VAL A CA 1
ATOM 1446 C C . VAL A 1 186 ? 16.347 14.631 -39.686 1.00 46.72 186 VAL A C 1
ATOM 1448 O O . VAL A 1 186 ? 16.296 15.799 -40.058 1.00 46.72 186 VAL A O 1
ATOM 1451 N N . PHE A 1 187 ? 15.362 14.089 -38.955 1.00 43.75 187 PHE A N 1
ATOM 1452 C CA . PHE A 1 187 ? 14.116 14.751 -38.540 1.00 43.75 187 PHE A CA 1
ATOM 1453 C C . PHE A 1 187 ? 13.983 14.900 -37.014 1.00 43.75 187 PHE A C 1
ATOM 1455 O O . PHE A 1 187 ? 12.899 14.739 -36.451 1.00 43.75 187 PHE A O 1
ATOM 1462 N N . THR A 1 188 ? 15.076 15.176 -36.303 1.00 46.28 188 THR A N 1
ATOM 1463 C CA . THR A 1 188 ? 15.014 15.378 -34.850 1.00 46.28 188 THR A CA 1
ATOM 1464 C C . THR A 1 188 ? 14.358 16.716 -34.490 1.00 46.28 188 THR A C 1
ATOM 1466 O O . THR A 1 188 ? 14.867 17.805 -34.749 1.00 46.28 188 THR A O 1
ATOM 1469 N N . ILE A 1 189 ? 13.184 16.615 -33.862 1.00 51.28 189 ILE A N 1
ATOM 1470 C CA . ILE A 1 189 ? 12.471 17.706 -33.185 1.00 51.28 189 ILE A CA 1
ATOM 1471 C C . ILE A 1 189 ? 13.417 18.343 -32.156 1.00 51.28 189 ILE A C 1
ATOM 1473 O O . ILE A 1 189 ? 14.092 17.618 -31.425 1.00 51.28 189 ILE A O 1
ATOM 1477 N N . ARG A 1 190 ? 13.439 19.685 -32.059 1.00 53.09 190 ARG A N 1
ATOM 1478 C CA . ARG A 1 190 ? 14.178 20.434 -31.022 1.00 53.09 190 ARG A CA 1
ATOM 1479 C C . ARG A 1 190 ? 13.957 19.795 -29.646 1.00 53.09 190 ARG A C 1
ATOM 1481 O O . ARG A 1 190 ? 12.884 19.921 -29.058 1.00 53.09 190 ARG A O 1
ATOM 1488 N N . THR A 1 191 ? 14.976 19.124 -29.118 1.00 58.59 191 THR A N 1
ATOM 1489 C CA . THR A 1 191 ? 14.959 18.583 -27.759 1.00 58.59 191 THR A CA 1
ATOM 1490 C C . THR A 1 191 ? 14.990 19.741 -26.773 1.00 58.59 191 THR A C 1
ATOM 1492 O O . THR A 1 191 ? 15.934 20.528 -26.790 1.00 58.59 191 THR A O 1
ATOM 1495 N N . ASN A 1 192 ? 13.977 19.862 -25.912 1.00 67.12 192 ASN A N 1
ATOM 1496 C CA . ASN A 1 192 ? 13.998 20.843 -24.831 1.00 67.12 192 ASN A CA 1
ATOM 1497 C C . ASN A 1 192 ? 15.035 20.396 -23.776 1.00 67.12 192 ASN A C 1
ATOM 1499 O O . ASN A 1 192 ? 14.793 19.400 -23.085 1.00 67.12 192 ASN A O 1
ATOM 1503 N N . PRO A 1 193 ? 16.177 21.097 -23.626 1.00 72.44 193 PRO A N 1
ATOM 1504 C CA . PRO A 1 193 ? 17.239 20.670 -22.719 1.00 72.44 193 PRO A CA 1
ATOM 1505 C C . PRO A 1 193 ? 16.782 20.698 -21.257 1.00 72.44 193 PRO A C 1
ATOM 1507 O O . PRO A 1 193 ? 17.201 19.856 -20.470 1.00 72.44 193 PRO A O 1
ATOM 1510 N N . ILE A 1 194 ? 15.865 21.604 -20.898 1.00 74.06 194 ILE A N 1
ATOM 1511 C CA . ILE A 1 194 ? 15.330 21.723 -19.535 1.00 74.06 194 ILE A CA 1
ATOM 1512 C C . ILE A 1 194 ? 14.501 20.483 -19.179 1.00 74.06 194 ILE A C 1
ATOM 1514 O O . ILE A 1 194 ? 14.645 19.929 -18.088 1.00 74.06 194 ILE A O 1
ATOM 1518 N N . TYR A 1 195 ? 13.672 20.000 -20.108 1.00 72.06 195 TYR A N 1
ATOM 1519 C CA . TYR A 1 195 ? 12.918 18.757 -19.924 1.00 72.06 195 TYR A CA 1
ATOM 1520 C C . TYR A 1 195 ? 13.852 17.549 -19.772 1.00 72.06 195 TYR A C 1
ATOM 1522 O O . TYR A 1 195 ? 13.695 16.752 -18.850 1.00 72.06 195 TYR A O 1
ATOM 1530 N N . LEU A 1 196 ? 14.868 17.444 -20.632 1.00 75.75 196 LEU A N 1
ATOM 1531 C CA . LEU A 1 196 ? 15.801 16.320 -20.612 1.00 75.75 196 LEU A CA 1
ATOM 1532 C C . LEU A 1 196 ? 16.629 16.283 -19.318 1.00 75.75 196 LEU A C 1
ATOM 1534 O O . LEU A 1 196 ? 16.760 15.222 -18.709 1.00 75.75 196 LEU A O 1
ATOM 1538 N N . ILE A 1 197 ? 17.132 17.434 -18.862 1.00 80.44 197 ILE A N 1
ATOM 1539 C CA . ILE A 1 197 ? 17.896 17.554 -17.611 1.00 80.44 197 ILE A CA 1
ATOM 1540 C C . ILE A 1 197 ? 17.008 17.256 -16.400 1.00 80.44 197 ILE A C 1
ATOM 1542 O O . ILE A 1 197 ? 17.410 16.482 -15.533 1.00 80.44 197 ILE A O 1
ATOM 1546 N N . SER A 1 198 ? 15.801 17.830 -16.338 1.00 76.62 198 SER A N 1
ATOM 1547 C CA . SER A 1 198 ? 14.890 17.618 -15.203 1.00 76.62 198 SER A CA 1
ATOM 1548 C C . SER A 1 198 ? 14.454 16.157 -15.075 1.00 76.62 198 SER A C 1
ATOM 1550 O O . SER A 1 198 ? 14.535 15.595 -13.983 1.00 76.62 198 SER A O 1
ATOM 1552 N N . LEU A 1 199 ? 14.078 15.508 -16.181 1.00 80.56 199 LEU A N 1
ATOM 1553 C CA . LEU A 1 199 ? 13.697 14.096 -16.174 1.00 80.56 199 LEU A CA 1
ATOM 1554 C C . LEU A 1 199 ? 14.889 13.182 -15.849 1.00 80.56 199 LEU A C 1
ATOM 1556 O O . LEU A 1 199 ? 14.749 12.270 -15.034 1.00 80.56 199 LEU A O 1
ATOM 1560 N N . SER A 1 200 ? 16.076 13.465 -16.403 1.00 82.38 200 SER A N 1
ATOM 1561 C CA . SER A 1 200 ? 17.306 12.724 -16.077 1.00 82.38 200 SER A CA 1
ATOM 1562 C C . SER A 1 200 ? 17.639 12.820 -14.591 1.00 82.38 200 SER A C 1
ATOM 1564 O O . SER A 1 200 ? 17.929 11.808 -13.958 1.00 82.38 200 SER A O 1
ATOM 1566 N N . ALA A 1 201 ? 17.560 14.022 -14.012 1.00 83.75 201 ALA A N 1
ATOM 1567 C CA . ALA A 1 201 ? 17.831 14.238 -12.597 1.00 83.75 201 ALA A CA 1
ATOM 1568 C C . ALA A 1 201 ? 16.867 13.434 -11.711 1.00 83.75 201 ALA A C 1
ATOM 1570 O O . ALA A 1 201 ? 17.316 12.765 -10.783 1.00 83.75 201 ALA A O 1
ATOM 1571 N N . VAL A 1 202 ? 15.563 13.440 -12.016 1.00 85.00 202 VAL A N 1
ATOM 1572 C CA . VAL A 1 202 ? 14.560 12.665 -11.262 1.00 85.00 202 VAL A CA 1
ATOM 1573 C C . VAL A 1 202 ? 14.830 11.162 -11.355 1.00 85.00 202 VAL A C 1
ATOM 1575 O O . VAL A 1 202 ? 14.831 10.486 -10.328 1.00 85.00 202 VAL A O 1
ATOM 1578 N N . LEU A 1 203 ? 15.112 10.635 -12.550 1.00 85.69 203 LEU A N 1
ATOM 1579 C CA . LEU A 1 203 ? 15.367 9.204 -12.749 1.00 85.69 203 LEU A CA 1
ATOM 1580 C C . LEU A 1 203 ? 16.666 8.736 -12.082 1.00 85.69 203 LEU A C 1
ATOM 1582 O O . LEU A 1 203 ? 16.679 7.688 -11.436 1.00 85.69 203 LEU A O 1
ATOM 1586 N N . ILE A 1 204 ? 17.742 9.524 -12.180 1.00 85.56 204 ILE A N 1
ATOM 1587 C CA . ILE A 1 204 ? 19.024 9.221 -11.529 1.00 85.56 204 ILE A CA 1
ATOM 1588 C C . ILE A 1 204 ? 18.879 9.290 -10.007 1.00 85.56 204 ILE A C 1
ATOM 1590 O O . ILE A 1 204 ? 19.364 8.395 -9.315 1.00 85.56 204 ILE A O 1
ATOM 1594 N N . MET A 1 205 ? 18.185 10.303 -9.472 1.00 86.31 205 MET A N 1
ATOM 1595 C CA . MET A 1 205 ? 17.906 10.389 -8.035 1.00 86.31 205 MET A CA 1
ATOM 1596 C C . MET A 1 205 ? 17.057 9.211 -7.552 1.00 86.31 205 MET A C 1
ATOM 1598 O O . MET A 1 205 ? 17.340 8.663 -6.489 1.00 86.31 205 MET A O 1
ATOM 1602 N N . TYR A 1 206 ? 16.049 8.797 -8.325 1.00 87.25 206 TYR A N 1
ATOM 1603 C CA . TYR A 1 206 ? 15.195 7.664 -7.975 1.00 87.25 206 TYR A CA 1
ATOM 1604 C C . TYR A 1 206 ? 15.982 6.349 -7.951 1.00 87.25 206 TYR A C 1
ATOM 1606 O O . TYR A 1 206 ? 15.990 5.661 -6.930 1.00 87.25 206 TYR A O 1
ATOM 1614 N N . TYR A 1 207 ? 16.716 6.033 -9.022 1.00 88.75 207 TYR A N 1
ATOM 1615 C CA . TYR A 1 207 ? 17.538 4.822 -9.086 1.00 88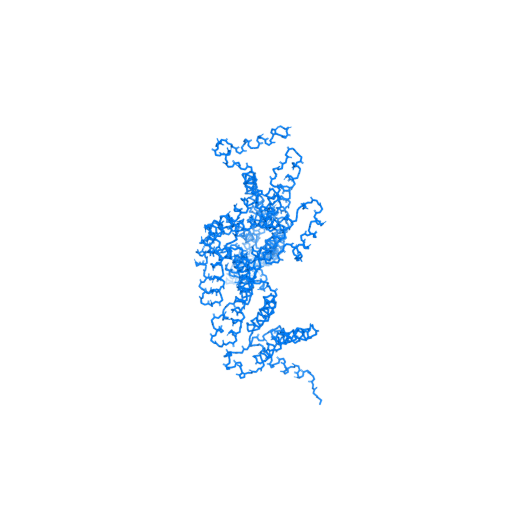.75 207 TYR A CA 1
ATOM 1616 C C . TYR A 1 207 ? 18.662 4.826 -8.038 1.00 88.75 207 TYR A C 1
ATOM 1618 O O . TYR A 1 207 ? 18.851 3.841 -7.325 1.00 88.75 207 TYR A O 1
ATOM 1626 N N . GLY A 1 208 ? 19.370 5.949 -7.882 1.00 87.75 208 GLY A N 1
ATOM 1627 C CA . GLY A 1 208 ? 20.414 6.111 -6.870 1.00 87.75 208 GLY A CA 1
ATOM 1628 C C . GLY A 1 208 ? 19.878 5.972 -5.444 1.00 87.75 208 GLY A C 1
ATOM 1629 O O . GLY A 1 208 ? 20.500 5.307 -4.618 1.00 87.75 208 GLY A O 1
ATOM 1630 N N . GLY A 1 209 ? 18.692 6.524 -5.168 1.00 86.06 209 GLY A N 1
ATOM 1631 C CA . GLY A 1 209 ? 17.987 6.344 -3.900 1.00 86.06 209 GLY A CA 1
ATOM 1632 C C . GLY A 1 209 ? 17.687 4.874 -3.608 1.00 86.06 209 GLY A C 1
ATOM 1633 O O . GLY A 1 209 ? 18.015 4.399 -2.521 1.00 86.06 209 GLY A O 1
ATOM 1634 N N . MET A 1 210 ? 17.164 4.131 -4.592 1.00 88.94 210 MET A N 1
ATOM 1635 C CA . MET A 1 210 ? 16.903 2.692 -4.447 1.00 88.94 210 MET A CA 1
ATOM 1636 C C . MET A 1 210 ? 18.183 1.890 -4.187 1.00 88.94 210 MET A C 1
ATOM 1638 O O . MET A 1 210 ? 18.193 1.028 -3.311 1.00 88.94 210 MET A O 1
ATOM 1642 N N . GLN A 1 211 ? 19.289 2.205 -4.870 1.00 87.56 211 GLN A N 1
ATOM 1643 C CA . GLN A 1 211 ? 20.578 1.547 -4.616 1.00 87.56 211 GLN A CA 1
ATOM 1644 C C . GLN A 1 211 ? 21.122 1.836 -3.213 1.00 87.56 211 GLN A C 1
ATOM 1646 O O . GLN A 1 211 ? 21.632 0.933 -2.547 1.00 87.56 211 GLN A O 1
ATOM 1651 N N . LEU A 1 212 ? 20.997 3.078 -2.736 1.00 87.69 212 LEU A N 1
ATOM 1652 C CA . LEU A 1 212 ? 21.424 3.446 -1.387 1.00 87.69 212 LEU A CA 1
ATOM 1653 C C . LEU A 1 212 ? 20.603 2.723 -0.316 1.00 87.69 212 LEU A C 1
ATOM 1655 O O . LEU A 1 212 ? 21.179 2.278 0.672 1.00 87.69 212 LEU A O 1
ATOM 1659 N N . MET A 1 213 ? 19.296 2.544 -0.515 1.00 85.75 213 MET A N 1
ATOM 1660 C CA . MET A 1 213 ? 18.432 1.852 0.450 1.00 85.75 213 MET A CA 1
ATOM 1661 C C . MET A 1 213 ? 18.781 0.373 0.653 1.00 85.75 213 MET A C 1
ATOM 1663 O O . MET A 1 213 ? 18.484 -0.184 1.706 1.00 85.75 213 MET A O 1
ATOM 1667 N N . TRP A 1 214 ? 19.473 -0.266 -0.292 1.00 85.38 214 TRP A N 1
ATOM 1668 C CA . TRP A 1 214 ? 19.999 -1.613 -0.066 1.00 85.38 214 TRP A CA 1
ATOM 1669 C C . TRP A 1 214 ? 21.136 -1.646 0.958 1.00 85.38 214 TRP A C 1
ATOM 1671 O O . TRP A 1 214 ? 21.342 -2.668 1.608 1.00 85.38 214 TRP A O 1
ATOM 1681 N N . ILE A 1 215 ? 21.876 -0.549 1.128 1.00 86.81 215 ILE A N 1
ATOM 1682 C CA . ILE A 1 215 ? 22.971 -0.462 2.094 1.00 86.81 215 ILE A CA 1
ATOM 1683 C C . ILE A 1 215 ? 22.388 -0.125 3.464 1.00 86.81 215 ILE A C 1
ATOM 1685 O O . ILE A 1 215 ? 21.873 0.970 3.667 1.00 86.81 215 ILE A O 1
ATOM 1689 N N . GLN A 1 216 ? 22.563 -1.010 4.446 1.00 81.19 216 GLN A N 1
ATOM 1690 C CA . GLN A 1 216 ? 21.986 -0.885 5.787 1.00 81.19 216 GLN A CA 1
ATOM 1691 C C . GLN A 1 216 ? 22.230 0.491 6.419 1.00 81.19 216 GLN A C 1
ATOM 1693 O O . GLN A 1 216 ? 21.299 1.153 6.861 1.00 81.19 216 GLN A O 1
ATOM 1698 N N . ARG A 1 217 ? 23.482 0.967 6.393 1.00 84.38 217 ARG A N 1
ATOM 1699 C CA . ARG A 1 217 ? 23.858 2.272 6.960 1.00 84.38 217 ARG A CA 1
ATOM 1700 C C . ARG A 1 217 ? 23.133 3.441 6.288 1.00 84.38 217 ARG A C 1
ATOM 1702 O O . ARG A 1 217 ? 22.816 4.421 6.957 1.00 84.38 217 ARG A O 1
ATOM 1709 N N . ALA A 1 218 ? 22.921 3.358 4.978 1.00 83.75 218 ALA A N 1
ATOM 1710 C CA . ALA A 1 218 ? 22.202 4.383 4.239 1.00 83.75 218 ALA A CA 1
ATOM 1711 C C . ALA A 1 218 ? 20.688 4.242 4.439 1.00 83.75 218 ALA A C 1
ATOM 1713 O O . ALA A 1 218 ? 20.032 5.264 4.603 1.00 83.75 218 ALA A O 1
ATOM 1714 N N . ASN A 1 219 ? 20.147 3.023 4.546 1.00 82.75 219 ASN A N 1
ATOM 1715 C CA . ASN A 1 219 ? 18.739 2.814 4.872 1.00 82.75 219 ASN A CA 1
ATOM 1716 C C . ASN A 1 219 ? 18.384 3.341 6.269 1.00 82.75 219 ASN A C 1
ATOM 1718 O O . ASN A 1 219 ? 17.425 4.086 6.430 1.00 82.75 219 ASN A O 1
ATOM 1722 N N . ASP A 1 220 ? 19.209 3.053 7.278 1.00 80.62 220 ASP A N 1
ATOM 1723 C CA . ASP A 1 220 ? 19.029 3.557 8.648 1.00 80.62 220 ASP A CA 1
ATOM 1724 C C . ASP A 1 220 ? 19.166 5.081 8.741 1.00 80.62 220 ASP A C 1
ATOM 1726 O O . ASP A 1 220 ? 18.684 5.706 9.685 1.00 80.62 220 ASP A O 1
ATOM 1730 N N . TRP A 1 221 ? 19.868 5.696 7.790 1.00 83.25 221 TRP A N 1
ATOM 1731 C CA . TRP A 1 221 ? 19.988 7.145 7.687 1.00 83.25 221 TRP A CA 1
ATOM 1732 C C . TRP A 1 221 ? 18.778 7.748 6.963 1.00 83.25 221 TRP A C 1
ATOM 1734 O O . TRP A 1 221 ? 18.169 8.684 7.481 1.00 83.25 221 TRP A O 1
ATOM 1744 N N . LEU A 1 222 ? 18.385 7.179 5.820 1.00 77.25 222 LEU A N 1
ATOM 1745 C CA . LEU A 1 222 ? 17.245 7.612 5.008 1.00 77.25 222 LEU A CA 1
ATOM 1746 C C . LEU A 1 222 ? 15.900 7.411 5.716 1.00 77.25 222 LEU A C 1
ATOM 1748 O O . LEU A 1 222 ? 15.007 8.237 5.552 1.00 77.25 222 LEU A O 1
ATOM 1752 N N . SER A 1 223 ? 15.762 6.359 6.525 1.00 74.56 223 SER A N 1
ATOM 1753 C CA . SER A 1 223 ? 14.541 6.043 7.277 1.00 74.56 223 SER A CA 1
ATOM 1754 C C . SER A 1 223 ? 14.313 6.946 8.494 1.00 74.56 223 SER A C 1
ATOM 1756 O O . SER A 1 223 ? 13.227 6.937 9.074 1.00 74.56 223 SER A O 1
ATOM 1758 N N . ARG A 1 224 ? 15.289 7.782 8.886 1.00 80.69 224 ARG A N 1
ATOM 1759 C CA . ARG A 1 224 ? 15.081 8.777 9.950 1.00 80.69 224 ARG A CA 1
ATOM 1760 C C . ARG A 1 224 ? 14.082 9.829 9.481 1.00 80.69 224 ARG A C 1
ATOM 1762 O O . ARG A 1 224 ? 14.347 10.531 8.506 1.00 80.69 224 ARG A O 1
ATOM 1769 N N . ASN A 1 225 ? 13.015 10.042 10.253 1.00 74.38 225 ASN A N 1
ATOM 1770 C CA . ASN A 1 225 ? 11.951 11.002 9.925 1.00 74.38 225 ASN A CA 1
ATOM 1771 C C . ASN A 1 225 ? 12.477 12.387 9.509 1.00 74.38 225 ASN A C 1
ATOM 1773 O O . ASN A 1 225 ? 11.970 12.981 8.565 1.00 74.38 225 ASN A O 1
ATOM 1777 N N . SER A 1 226 ? 13.512 12.913 10.173 1.00 79.81 226 SER A N 1
ATOM 1778 C CA . SER A 1 226 ? 14.066 14.237 9.854 1.00 79.81 226 SER A CA 1
ATOM 1779 C C . SER A 1 226 ? 14.751 14.306 8.486 1.00 79.81 226 SER A C 1
ATOM 1781 O O . SER A 1 226 ? 14.661 15.333 7.811 1.00 79.81 226 SER A O 1
ATOM 1783 N N . ILE A 1 227 ? 15.426 13.234 8.071 1.00 81.06 227 ILE A N 1
ATOM 1784 C CA . ILE A 1 227 ? 16.112 13.142 6.778 1.00 81.06 227 ILE A CA 1
ATOM 1785 C C . ILE A 1 227 ? 15.099 12.836 5.686 1.00 81.06 227 ILE A C 1
ATOM 1787 O O . ILE A 1 227 ? 15.089 13.524 4.667 1.00 81.06 227 ILE A O 1
ATOM 1791 N N . TRP A 1 228 ? 14.191 11.894 5.940 1.00 77.81 228 TRP A N 1
ATOM 1792 C CA . TRP A 1 228 ? 13.099 11.569 5.033 1.00 77.81 228 TRP A CA 1
ATOM 1793 C C . TRP A 1 228 ? 12.244 12.803 4.700 1.00 77.81 228 TRP A C 1
ATOM 1795 O O . TRP A 1 228 ? 12.059 13.103 3.523 1.00 77.81 228 TRP A O 1
ATOM 1805 N N . ILE A 1 229 ? 11.800 13.585 5.699 1.00 80.94 229 ILE A N 1
ATOM 1806 C CA . ILE A 1 229 ? 11.007 14.808 5.458 1.00 80.94 229 ILE A CA 1
ATOM 1807 C C . ILE A 1 229 ? 11.784 15.783 4.569 1.00 80.94 229 ILE A C 1
ATOM 1809 O O . ILE A 1 229 ? 11.219 16.346 3.634 1.00 80.94 229 ILE A O 1
ATOM 1813 N N . ARG A 1 230 ? 13.079 15.998 4.836 1.00 83.56 230 ARG A N 1
ATOM 1814 C CA . ARG A 1 230 ? 13.911 16.910 4.031 1.00 83.56 230 ARG A CA 1
ATOM 1815 C C . ARG A 1 230 ? 14.057 16.418 2.594 1.00 83.56 230 ARG A C 1
ATOM 1817 O O . ARG A 1 230 ? 13.909 17.217 1.674 1.00 83.56 230 ARG A O 1
ATOM 1824 N N . LEU A 1 231 ? 14.297 15.122 2.408 1.00 78.31 231 LEU A N 1
ATOM 1825 C CA . LEU A 1 231 ? 14.397 14.510 1.088 1.00 78.31 231 LEU A CA 1
ATOM 1826 C C . LEU A 1 231 ? 13.073 14.637 0.328 1.00 78.31 231 LEU A C 1
ATOM 1828 O O . LEU A 1 231 ? 13.067 15.093 -0.809 1.00 78.31 231 LEU A O 1
ATOM 1832 N N . ALA A 1 232 ? 11.945 14.325 0.968 1.00 79.06 232 ALA A N 1
ATOM 1833 C CA . ALA A 1 232 ? 10.621 14.454 0.367 1.00 79.06 232 ALA A CA 1
ATOM 1834 C C . ALA A 1 232 ? 10.293 15.913 -0.001 1.00 79.06 232 ALA A C 1
ATOM 1836 O O . ALA A 1 232 ? 9.767 16.164 -1.084 1.00 79.06 232 ALA A O 1
ATOM 1837 N N . ARG A 1 233 ? 10.668 16.888 0.843 1.00 83.38 233 ARG A N 1
ATOM 1838 C CA . ARG A 1 233 ? 10.516 18.329 0.553 1.00 83.38 233 ARG A CA 1
ATOM 1839 C C . ARG A 1 233 ? 11.341 18.796 -0.638 1.00 83.38 233 ARG A C 1
ATOM 1841 O O . ARG A 1 233 ? 10.955 19.769 -1.271 1.00 83.38 233 ARG A O 1
ATOM 1848 N N . PHE A 1 234 ? 12.452 18.129 -0.933 1.00 83.50 234 PHE A N 1
ATOM 1849 C CA . PHE A 1 234 ? 13.290 18.438 -2.086 1.00 83.50 234 PHE A CA 1
ATOM 1850 C C . PHE A 1 234 ? 12.824 17.709 -3.354 1.00 83.50 234 PHE A C 1
ATOM 1852 O O . PHE A 1 234 ? 12.670 18.323 -4.406 1.00 83.50 234 PHE A O 1
ATOM 1859 N N . VAL A 1 235 ? 12.545 16.407 -3.255 1.00 81.25 235 VAL A N 1
ATOM 1860 C CA . VAL A 1 235 ? 12.209 15.551 -4.401 1.00 81.25 235 VAL A CA 1
ATOM 1861 C C . VAL A 1 235 ? 10.793 15.808 -4.919 1.00 81.25 235 VAL A C 1
ATOM 1863 O O . VAL A 1 235 ? 10.592 15.803 -6.134 1.00 81.25 235 VAL A O 1
ATOM 1866 N N . ALA A 1 236 ? 9.810 16.059 -4.045 1.00 81.31 236 ALA A N 1
ATOM 1867 C CA . ALA A 1 236 ? 8.419 16.240 -4.470 1.00 81.31 236 ALA A CA 1
ATOM 1868 C C . ALA A 1 236 ? 8.214 17.468 -5.387 1.00 81.31 236 ALA A C 1
ATOM 1870 O O . ALA A 1 236 ? 7.613 17.286 -6.447 1.00 81.31 236 ALA A O 1
ATOM 1871 N N . PRO A 1 237 ? 8.746 18.676 -5.087 1.00 82.50 237 PRO A N 1
ATOM 1872 C CA . PRO A 1 237 ? 8.665 19.813 -6.008 1.00 82.50 237 PRO A CA 1
ATOM 1873 C C . PRO A 1 237 ? 9.344 19.546 -7.352 1.00 82.50 237 PRO A C 1
ATOM 1875 O O . PRO A 1 237 ? 8.767 19.832 -8.397 1.00 82.50 237 PRO A O 1
ATOM 1878 N N . VAL A 1 238 ? 10.550 18.963 -7.338 1.00 82.81 238 VAL A N 1
ATOM 1879 C CA . VAL A 1 238 ? 11.306 18.664 -8.567 1.00 82.81 238 VAL A CA 1
ATOM 1880 C C . VAL A 1 238 ? 10.542 17.666 -9.440 1.00 82.81 238 VAL A C 1
ATOM 1882 O O . VAL A 1 238 ? 10.419 17.867 -10.647 1.00 82.81 238 VAL A O 1
ATOM 1885 N N . SER A 1 239 ? 9.960 16.634 -8.826 1.00 81.25 239 SER A N 1
ATOM 1886 C CA . SER A 1 239 ? 9.139 15.636 -9.523 1.00 81.25 239 SER A CA 1
ATOM 1887 C C . SER A 1 239 ? 7.863 16.254 -10.101 1.00 81.25 239 SER A C 1
ATOM 1889 O O . SER A 1 239 ? 7.488 15.953 -11.233 1.00 81.25 239 SER A O 1
ATOM 1891 N N . LEU A 1 240 ? 7.217 17.160 -9.359 1.00 83.25 240 LEU A N 1
ATOM 1892 C CA . LEU A 1 240 ? 6.015 17.862 -9.809 1.00 83.25 240 LEU A CA 1
ATOM 1893 C C . LEU A 1 240 ? 6.306 18.789 -10.999 1.00 83.25 240 LEU A C 1
ATOM 1895 O O . LEU A 1 240 ? 5.529 18.813 -11.956 1.00 83.25 240 LEU A O 1
ATOM 1899 N N . ILE A 1 241 ? 7.445 19.490 -10.992 1.00 79.75 241 ILE A N 1
ATOM 1900 C CA . ILE A 1 241 ? 7.919 20.288 -12.135 1.00 79.75 241 ILE A CA 1
ATOM 1901 C C . ILE A 1 241 ? 8.182 19.382 -13.342 1.00 79.75 241 ILE A C 1
ATOM 1903 O O . ILE A 1 241 ? 7.691 19.669 -14.431 1.00 79.75 241 ILE A O 1
ATOM 1907 N N . ALA A 1 242 ? 8.902 18.270 -13.157 1.00 78.38 242 ALA A N 1
ATOM 1908 C CA . ALA A 1 242 ? 9.228 17.345 -14.242 1.00 78.38 242 ALA A CA 1
ATOM 1909 C C . ALA A 1 242 ? 7.968 16.763 -14.906 1.00 78.38 242 ALA A C 1
ATOM 1911 O O . ALA A 1 242 ? 7.865 16.750 -16.132 1.00 78.38 242 ALA A O 1
ATOM 1912 N N . ILE A 1 243 ? 6.970 16.352 -14.117 1.00 78.69 243 ILE A N 1
ATOM 1913 C CA . ILE A 1 243 ? 5.692 15.855 -14.650 1.00 78.69 243 ILE A CA 1
ATOM 1914 C C . ILE A 1 243 ? 4.884 16.968 -15.315 1.00 78.69 243 ILE A C 1
ATOM 1916 O O . ILE A 1 243 ? 4.286 16.731 -16.361 1.00 78.69 243 ILE A O 1
ATOM 1920 N N . SER A 1 244 ? 4.901 18.188 -14.776 1.00 77.38 244 SER A N 1
ATOM 1921 C CA . SER A 1 244 ? 4.232 19.329 -15.419 1.00 77.38 244 SER A CA 1
ATOM 1922 C C . SER A 1 244 ? 4.847 19.629 -16.793 1.00 77.38 244 SER A C 1
ATOM 1924 O O . SER A 1 244 ? 4.122 19.812 -17.770 1.00 77.38 244 SER A O 1
ATOM 1926 N N . LEU A 1 245 ? 6.182 19.592 -16.902 1.00 73.31 245 LEU A N 1
ATOM 1927 C CA . LEU A 1 245 ? 6.892 19.726 -18.177 1.00 73.31 245 LEU A CA 1
ATOM 1928 C C . LEU A 1 245 ? 6.582 18.564 -19.131 1.00 73.31 245 LEU A C 1
ATOM 1930 O O . LEU A 1 245 ? 6.383 18.799 -20.321 1.00 73.31 245 LEU A O 1
ATOM 1934 N N . MET A 1 246 ? 6.492 17.331 -18.621 1.00 74.19 246 MET A N 1
ATOM 1935 C CA . MET A 1 246 ? 6.114 16.155 -19.410 1.00 74.19 246 MET A CA 1
ATOM 1936 C C . MET A 1 246 ? 4.716 16.302 -20.011 1.00 74.19 246 MET A C 1
ATOM 1938 O O . MET A 1 246 ? 4.534 16.063 -21.204 1.00 74.19 246 MET A O 1
ATOM 1942 N N . ILE A 1 247 ? 3.738 16.726 -19.207 1.00 69.44 247 ILE A N 1
ATOM 1943 C CA . ILE A 1 247 ? 2.369 16.974 -19.666 1.00 69.44 247 ILE A CA 1
ATOM 1944 C C . ILE A 1 247 ? 2.369 18.070 -20.738 1.00 69.44 247 ILE A C 1
ATOM 1946 O O . ILE A 1 247 ? 1.840 17.857 -21.828 1.00 69.44 247 ILE A O 1
ATOM 1950 N N . ALA A 1 248 ? 3.017 19.208 -20.469 1.00 66.44 248 ALA A N 1
ATOM 1951 C CA . ALA A 1 248 ? 3.082 20.329 -21.404 1.00 66.44 248 ALA A CA 1
ATOM 1952 C C . ALA A 1 248 ? 3.717 19.929 -22.746 1.00 66.44 248 ALA A C 1
ATOM 1954 O O . ALA A 1 248 ? 3.170 20.222 -23.806 1.00 66.44 248 ALA A O 1
ATOM 1955 N N . GLN A 1 249 ? 4.838 19.204 -22.722 1.00 67.75 249 GLN A N 1
ATOM 1956 C CA . GLN A 1 249 ? 5.506 18.766 -23.946 1.00 67.75 249 GLN A CA 1
ATOM 1957 C C . GLN A 1 249 ? 4.654 17.783 -24.755 1.00 67.75 249 GLN A C 1
ATOM 1959 O O . GLN A 1 249 ? 4.605 17.887 -25.980 1.00 67.75 249 GLN A O 1
ATOM 1964 N N . ARG A 1 250 ? 3.966 16.847 -24.091 1.00 68.81 250 ARG A N 1
ATOM 1965 C CA . ARG A 1 250 ? 3.079 15.883 -24.759 1.00 68.81 250 ARG A CA 1
ATOM 1966 C C . ARG A 1 250 ? 1.850 16.559 -25.372 1.00 68.81 250 ARG A C 1
ATOM 1968 O O . ARG A 1 250 ? 1.431 16.160 -26.455 1.00 68.81 250 ARG A O 1
ATOM 1975 N N . LEU A 1 251 ? 1.322 17.612 -24.743 1.00 64.38 251 LEU A N 1
ATOM 1976 C CA . LEU A 1 251 ? 0.259 18.442 -25.320 1.00 64.38 251 LEU A CA 1
ATOM 1977 C C . LEU A 1 251 ? 0.739 19.227 -26.550 1.00 64.38 251 LEU A C 1
ATOM 1979 O O . LEU A 1 251 ? 0.055 19.229 -27.571 1.00 64.38 251 LEU A O 1
ATOM 1983 N N . ILE A 1 252 ? 1.936 19.822 -26.496 1.00 64.31 252 ILE A N 1
ATOM 1984 C CA . ILE A 1 252 ? 2.534 20.538 -27.639 1.00 64.31 252 ILE A CA 1
ATOM 1985 C C . ILE A 1 252 ? 2.757 19.585 -28.823 1.00 64.31 252 ILE A C 1
ATOM 1987 O O . ILE A 1 252 ? 2.409 19.918 -29.952 1.00 64.31 252 ILE A O 1
ATOM 1991 N N . GLN A 1 253 ? 3.281 18.381 -28.569 1.00 60.50 253 GLN A N 1
ATOM 1992 C CA . GLN A 1 253 ? 3.471 17.352 -29.602 1.00 60.50 253 GLN A CA 1
ATOM 1993 C C . GLN A 1 253 ? 2.148 16.899 -30.231 1.00 60.50 253 GLN A C 1
ATOM 1995 O O . GLN A 1 253 ? 2.109 16.567 -31.410 1.00 60.50 253 GLN A O 1
ATOM 2000 N N . ARG A 1 254 ? 1.055 16.895 -29.463 1.00 59.69 254 ARG A N 1
ATOM 2001 C CA . ARG A 1 254 ? -0.275 16.549 -29.971 1.00 59.69 254 ARG A CA 1
ATOM 2002 C C . ARG A 1 254 ? -0.880 17.654 -30.843 1.00 59.69 254 ARG A C 1
ATOM 2004 O O . ARG A 1 254 ? -1.578 17.338 -31.801 1.00 59.69 254 ARG A O 1
ATOM 2011 N N . ALA A 1 255 ? -0.641 18.921 -30.508 1.00 53.62 255 ALA A N 1
ATOM 2012 C CA . ALA A 1 255 ? -1.195 20.065 -31.232 1.00 53.62 255 ALA A CA 1
ATOM 2013 C C . ALA A 1 255 ? -0.589 20.251 -32.640 1.00 53.62 255 ALA A C 1
ATOM 2015 O O . ALA A 1 255 ? -1.197 20.904 -33.487 1.00 53.62 255 ALA A O 1
ATOM 2016 N N . ASP A 1 256 ? 0.585 19.671 -32.911 1.00 49.50 256 ASP A N 1
ATOM 2017 C CA . ASP A 1 256 ? 1.274 19.795 -34.197 1.00 49.50 256 ASP A CA 1
ATOM 2018 C C . ASP A 1 256 ? 0.947 18.622 -35.147 1.00 49.50 256 ASP A C 1
ATOM 2020 O O . ASP A 1 256 ? 1.458 17.504 -35.014 1.00 49.50 256 ASP A O 1
ATOM 2024 N N . ILE A 1 257 ? 0.111 18.897 -36.156 1.00 42.66 257 ILE A N 1
ATOM 2025 C CA . ILE A 1 257 ? -0.411 17.929 -37.143 1.00 42.66 257 ILE A CA 1
ATOM 2026 C C . ILE A 1 257 ? 0.720 17.203 -37.901 1.00 42.66 257 ILE A C 1
ATOM 2028 O O . ILE A 1 257 ? 0.550 16.058 -38.330 1.00 42.66 257 ILE A O 1
ATOM 2032 N N . ARG A 1 258 ? 1.899 17.832 -38.036 1.00 40.81 258 ARG A N 1
ATOM 2033 C CA . ARG A 1 258 ? 3.060 17.264 -38.744 1.00 40.81 258 ARG A CA 1
ATOM 2034 C C . ARG A 1 258 ? 3.799 16.182 -37.949 1.00 40.81 258 ARG A C 1
ATOM 2036 O O . ARG A 1 258 ? 4.465 15.355 -38.558 1.00 40.81 258 ARG A O 1
ATOM 2043 N N . THR A 1 259 ? 3.699 16.155 -36.617 1.00 44.91 259 THR A N 1
ATOM 2044 C CA . THR A 1 259 ? 4.467 15.218 -35.765 1.00 44.91 259 THR A CA 1
ATOM 2045 C C . THR A 1 259 ? 3.646 14.013 -35.289 1.00 44.91 259 THR A C 1
ATOM 2047 O O . THR A 1 259 ? 4.197 12.918 -35.123 1.00 44.91 259 THR A O 1
ATOM 2050 N N . ALA A 1 260 ? 2.326 14.182 -35.149 1.00 37.03 260 ALA A N 1
ATOM 2051 C CA . ALA A 1 260 ? 1.399 13.149 -34.684 1.00 37.03 260 ALA A CA 1
ATOM 2052 C C . ALA A 1 260 ? 1.257 11.954 -35.651 1.00 37.03 260 ALA A C 1
ATOM 2054 O O . ALA A 1 260 ? 1.070 10.822 -35.206 1.00 37.03 260 ALA A O 1
ATOM 2055 N N . THR A 1 261 ? 1.386 12.183 -36.962 1.00 39.06 261 THR A N 1
ATOM 2056 C CA . THR A 1 261 ? 1.203 11.154 -38.006 1.00 39.06 261 THR A CA 1
ATOM 2057 C C . THR A 1 261 ? 2.495 10.422 -38.390 1.00 39.06 261 THR A C 1
ATOM 2059 O O . THR A 1 261 ? 2.435 9.276 -38.825 1.00 39.06 261 THR A O 1
ATOM 2062 N N . LEU A 1 262 ? 3.671 11.029 -38.184 1.00 37.38 262 LEU A N 1
ATOM 2063 C CA . LEU A 1 262 ? 4.965 10.476 -38.625 1.00 37.38 262 LEU A CA 1
ATOM 2064 C C . LEU A 1 262 ? 5.681 9.595 -37.583 1.00 37.38 262 LEU A C 1
ATOM 2066 O O . LEU A 1 262 ? 6.557 8.812 -37.948 1.00 37.38 262 LEU A O 1
ATOM 2070 N N . THR A 1 263 ? 5.334 9.692 -36.294 1.00 44.44 263 THR A N 1
ATOM 2071 C CA . THR A 1 263 ? 6.062 8.993 -35.211 1.00 44.44 263 THR A CA 1
ATOM 2072 C C . THR A 1 263 ? 5.399 7.707 -34.707 1.00 44.44 263 THR A C 1
ATOM 2074 O O . THR A 1 263 ? 5.977 7.033 -33.859 1.00 44.44 263 THR A O 1
ATOM 2077 N N . GLY A 1 264 ? 4.214 7.329 -35.208 1.00 45.31 264 GLY A N 1
ATOM 2078 C CA . GLY A 1 264 ? 3.543 6.065 -34.849 1.00 45.31 264 GLY A CA 1
ATOM 2079 C C . GLY A 1 264 ? 3.192 5.902 -33.358 1.00 45.31 264 GLY A C 1
ATOM 2080 O O . GLY A 1 264 ? 2.816 4.814 -32.935 1.00 45.31 264 GLY A O 1
ATOM 2081 N N . ASN A 1 265 ? 3.307 6.965 -32.550 1.00 54.94 265 ASN A N 1
ATOM 2082 C CA . ASN A 1 265 ? 3.315 6.908 -31.082 1.00 54.94 265 ASN A CA 1
ATOM 2083 C C . ASN A 1 265 ? 2.088 7.596 -30.440 1.00 54.94 265 ASN A C 1
ATOM 2085 O O . ASN A 1 265 ? 2.136 8.068 -29.300 1.00 54.94 265 ASN A O 1
ATOM 2089 N N . GLN A 1 266 ? 0.979 7.698 -31.178 1.00 57.88 266 GLN A N 1
ATOM 2090 C CA . GLN A 1 266 ? -0.231 8.391 -30.723 1.00 57.88 266 GLN A CA 1
ATOM 2091 C C . GLN A 1 266 ? -0.878 7.687 -29.519 1.00 57.88 266 GLN A C 1
ATOM 2093 O O . GLN A 1 266 ? -1.206 8.344 -28.534 1.00 57.88 266 GLN A O 1
ATOM 2098 N N . ALA A 1 267 ? -0.966 6.353 -29.541 1.00 62.00 267 ALA A N 1
ATOM 2099 C CA . ALA A 1 267 ? -1.545 5.563 -28.450 1.00 62.00 267 ALA A CA 1
ATOM 2100 C C . ALA A 1 267 ? -0.750 5.680 -27.135 1.00 62.00 267 ALA A C 1
ATOM 2102 O O . ALA A 1 267 ? -1.332 5.829 -26.065 1.00 62.00 267 ALA A O 1
ATOM 2103 N N . SER A 1 268 ? 0.587 5.679 -27.195 1.00 62.34 268 SER A N 1
ATOM 2104 C CA . SER A 1 268 ? 1.422 5.859 -25.998 1.00 62.34 268 SER A CA 1
ATOM 2105 C C . SER A 1 268 ? 1.342 7.287 -25.454 1.00 62.34 268 SER A C 1
ATOM 2107 O O . SER A 1 268 ? 1.341 7.492 -24.243 1.00 62.34 268 SER A O 1
ATOM 2109 N N . THR A 1 269 ? 1.215 8.282 -26.335 1.00 63.56 269 THR A N 1
ATOM 2110 C CA . THR A 1 269 ? 1.028 9.684 -25.943 1.00 63.56 269 THR A CA 1
ATOM 2111 C C . THR A 1 269 ? -0.313 9.881 -25.234 1.00 63.56 269 THR A C 1
ATOM 2113 O O . THR A 1 269 ? -0.352 10.522 -24.185 1.00 63.56 269 THR A O 1
ATOM 2116 N N . LEU A 1 270 ? -1.390 9.275 -25.744 1.00 65.69 270 LEU A N 1
ATOM 2117 C CA . LEU A 1 270 ? -2.708 9.284 -25.103 1.00 65.69 270 LEU A CA 1
ATOM 2118 C C . LEU A 1 270 ? -2.703 8.536 -23.762 1.00 65.69 270 LEU A C 1
ATOM 2120 O O . LEU A 1 270 ? -3.202 9.064 -22.773 1.00 65.69 270 LEU A O 1
ATOM 2124 N N . ALA A 1 271 ? -2.048 7.375 -23.684 1.00 69.19 271 ALA A N 1
ATOM 2125 C CA . ALA A 1 271 ? -1.900 6.625 -22.436 1.00 69.19 271 ALA A CA 1
ATOM 2126 C C . ALA A 1 271 ? -1.139 7.415 -21.353 1.00 69.19 271 ALA A C 1
ATOM 2128 O O . ALA A 1 271 ? -1.535 7.421 -20.187 1.00 69.19 271 ALA A O 1
ATOM 2129 N N . VAL A 1 272 ? -0.069 8.127 -21.730 1.00 70.38 272 VAL A N 1
ATOM 2130 C CA . VAL A 1 272 ? 0.671 9.005 -20.808 1.00 70.38 272 VAL A CA 1
ATOM 2131 C C . VAL A 1 272 ? -0.205 10.169 -20.346 1.00 70.38 272 VAL A C 1
ATOM 2133 O O . VAL A 1 272 ? -0.239 10.455 -19.152 1.00 70.38 272 VAL A O 1
ATOM 2136 N N . LEU A 1 273 ? -0.942 10.818 -21.252 1.00 69.56 273 LEU A N 1
ATOM 2137 C CA . LEU A 1 273 ? -1.843 11.927 -20.914 1.00 69.56 273 LEU A CA 1
ATOM 2138 C C . LEU A 1 273 ? -3.039 11.484 -20.050 1.00 69.56 273 LEU A C 1
ATOM 2140 O O . LEU A 1 273 ? -3.538 12.286 -19.267 1.00 69.56 273 LEU A O 1
ATOM 2144 N N . ALA A 1 274 ? -3.452 10.217 -20.129 1.00 71.56 274 ALA A N 1
ATOM 2145 C CA . ALA A 1 274 ? -4.496 9.637 -19.284 1.00 71.56 274 ALA A CA 1
ATOM 2146 C C . ALA A 1 274 ? -4.036 9.406 -17.828 1.00 71.56 274 ALA A C 1
ATOM 2148 O O . ALA A 1 274 ? -4.823 9.543 -16.889 1.00 71.56 274 ALA A O 1
ATOM 2149 N N . ILE A 1 275 ? -2.758 9.058 -17.624 1.00 79.19 275 ILE A N 1
ATOM 2150 C CA . ILE A 1 275 ? -2.202 8.711 -16.303 1.00 79.19 275 ILE A CA 1
ATOM 2151 C C . ILE A 1 275 ? -1.524 9.909 -15.620 1.00 79.19 275 ILE A C 1
ATOM 2153 O O . ILE A 1 275 ? -1.632 10.078 -14.403 1.00 79.19 275 ILE A O 1
ATOM 2157 N N . ALA A 1 276 ? -0.824 10.753 -16.381 1.00 75.12 276 ALA A N 1
ATOM 2158 C CA . ALA A 1 276 ? 0.009 11.827 -15.843 1.00 75.12 276 ALA A CA 1
ATOM 2159 C C . ALA A 1 276 ? -0.729 12.806 -14.904 1.00 75.12 276 ALA A C 1
ATOM 2161 O O . ALA A 1 276 ? -0.148 13.147 -13.872 1.00 75.12 276 ALA A O 1
ATOM 2162 N N . PRO A 1 277 ? -1.991 13.214 -15.160 1.00 76.06 277 PRO A N 1
ATOM 2163 C CA . PRO A 1 277 ? -2.746 14.059 -14.233 1.00 76.06 277 PRO A CA 1
ATOM 2164 C C . PRO A 1 277 ? -2.980 13.404 -12.865 1.00 76.06 277 PRO A C 1
ATOM 2166 O O . PRO A 1 277 ? -2.928 14.078 -11.838 1.00 76.06 277 PRO A O 1
ATOM 2169 N N . ILE A 1 278 ? -3.193 12.084 -12.827 1.00 82.00 278 ILE A N 1
ATOM 2170 C CA . ILE A 1 278 ? -3.406 11.339 -11.578 1.00 82.00 278 ILE A CA 1
ATOM 2171 C C . ILE A 1 278 ? -2.092 11.254 -10.792 1.00 82.00 278 ILE A C 1
ATOM 2173 O O . ILE A 1 278 ? -2.075 11.496 -9.586 1.00 82.00 278 ILE A O 1
ATOM 2177 N N . VAL A 1 279 ? -0.968 10.982 -11.468 1.00 83.75 279 VAL A N 1
ATOM 2178 C CA . VAL A 1 279 ? 0.369 11.008 -10.839 1.00 83.75 279 VAL A CA 1
ATOM 2179 C C . VAL A 1 279 ? 0.683 12.405 -10.296 1.00 83.75 279 VAL A C 1
ATOM 2181 O O . VAL A 1 279 ? 1.183 12.537 -9.178 1.00 83.75 279 VAL A O 1
ATOM 2184 N N . TRP A 1 280 ? 0.350 13.450 -11.057 1.00 85.31 280 TRP A N 1
ATOM 2185 C CA . TRP A 1 280 ? 0.506 14.839 -10.633 1.00 85.31 280 TRP A CA 1
ATOM 2186 C C . TRP A 1 280 ? -0.311 15.140 -9.370 1.00 85.31 280 TRP A C 1
ATOM 2188 O O . TRP A 1 280 ? 0.232 15.695 -8.416 1.00 85.31 280 TRP A O 1
ATOM 2198 N N . LEU A 1 281 ? -1.574 14.698 -9.313 1.00 84.12 281 LEU A N 1
ATOM 2199 C CA . LEU A 1 281 ? -2.424 14.824 -8.127 1.00 84.12 281 LEU A CA 1
ATOM 2200 C C . LEU A 1 281 ? -1.805 14.119 -6.913 1.00 84.12 281 LEU A C 1
ATOM 2202 O O . LEU A 1 281 ? -1.745 14.701 -5.831 1.00 84.12 281 LEU A O 1
ATOM 2206 N N . ILE A 1 282 ? -1.328 12.882 -7.077 1.00 85.75 282 ILE A N 1
ATOM 2207 C CA . ILE A 1 282 ? -0.704 12.114 -5.990 1.00 85.75 282 ILE A CA 1
ATOM 2208 C C . ILE A 1 282 ? 0.531 12.850 -5.456 1.00 85.75 282 ILE A C 1
ATOM 2210 O O . ILE A 1 282 ? 0.686 12.989 -4.242 1.00 85.75 282 ILE A O 1
ATOM 2214 N N . LEU A 1 283 ? 1.385 13.375 -6.338 1.00 84.00 283 LEU A N 1
ATOM 2215 C CA . LEU A 1 283 ? 2.558 14.149 -5.932 1.00 84.00 283 LEU A CA 1
ATOM 2216 C C . LEU A 1 283 ? 2.194 15.467 -5.260 1.00 84.00 283 LEU A C 1
ATOM 2218 O O . LEU A 1 283 ? 2.826 15.820 -4.267 1.00 84.00 283 LEU A O 1
ATOM 2222 N N . LEU A 1 284 ? 1.175 16.174 -5.753 1.00 83.00 284 LEU A N 1
ATOM 2223 C CA . LEU A 1 284 ? 0.671 17.387 -5.114 1.00 83.00 284 LEU A CA 1
ATOM 2224 C C . LEU A 1 284 ? 0.176 17.083 -3.697 1.00 83.00 284 LEU A C 1
ATOM 2226 O O . LEU A 1 284 ? 0.491 17.804 -2.752 1.00 83.00 284 LEU A O 1
ATOM 2230 N N . VAL A 1 285 ? -0.564 15.989 -3.531 1.00 83.56 285 VAL A N 1
ATOM 2231 C CA . VAL A 1 285 ? -1.040 15.538 -2.226 1.00 83.56 285 VAL A CA 1
ATOM 2232 C C . VAL A 1 285 ? 0.137 15.219 -1.305 1.00 83.56 285 VAL A C 1
ATOM 2234 O O . VAL A 1 285 ? 0.172 15.717 -0.181 1.00 83.56 285 VAL A O 1
ATOM 2237 N N . ILE A 1 286 ? 1.133 14.459 -1.770 1.00 82.94 286 ILE A N 1
ATOM 2238 C CA . ILE A 1 286 ? 2.352 14.168 -0.997 1.00 82.94 286 ILE A CA 1
ATOM 2239 C C . ILE A 1 286 ? 3.066 15.468 -0.610 1.00 82.94 286 ILE A C 1
ATOM 2241 O O . ILE A 1 286 ? 3.444 15.630 0.550 1.00 82.94 286 ILE A O 1
ATOM 2245 N N . LEU A 1 287 ? 3.201 16.412 -1.542 1.00 84.12 287 LEU A N 1
ATOM 2246 C CA . LEU A 1 287 ? 3.817 17.713 -1.307 1.00 84.12 287 LEU A CA 1
ATOM 2247 C C . LEU A 1 287 ? 3.096 18.463 -0.179 1.00 84.12 287 LEU A C 1
ATOM 2249 O O . LEU A 1 287 ? 3.723 18.838 0.811 1.00 84.12 287 LEU A O 1
ATOM 2253 N N . ILE A 1 288 ? 1.774 18.614 -0.273 1.00 82.00 288 ILE A N 1
ATOM 2254 C CA . ILE A 1 288 ? 0.969 19.265 0.766 1.00 82.00 288 ILE A CA 1
ATOM 2255 C C . ILE A 1 288 ? 1.150 18.539 2.101 1.00 82.00 288 ILE A C 1
ATOM 2257 O O . ILE A 1 288 ? 1.410 19.180 3.119 1.00 82.00 288 ILE A O 1
ATOM 2261 N N . LEU A 1 289 ? 1.065 17.207 2.128 1.00 82.19 289 LEU A N 1
ATOM 2262 C CA . LEU A 1 289 ? 1.216 16.425 3.357 1.00 82.19 289 LEU A CA 1
ATOM 2263 C C . LEU A 1 289 ? 2.585 16.642 4.022 1.00 82.19 289 LEU A C 1
ATOM 2265 O O . LEU A 1 289 ? 2.648 16.838 5.234 1.00 82.19 289 LEU A O 1
ATOM 2269 N N . VAL A 1 290 ? 3.663 16.650 3.240 1.00 79.81 290 VAL A N 1
ATOM 2270 C CA . VAL A 1 290 ? 5.047 16.801 3.713 1.00 79.81 290 VAL A CA 1
ATOM 2271 C C . VAL A 1 290 ? 5.363 18.234 4.179 1.00 79.81 290 VAL A C 1
ATOM 2273 O O . VAL A 1 290 ? 6.151 18.429 5.115 1.00 79.81 290 VAL A O 1
ATOM 2276 N N . PHE A 1 291 ? 4.768 19.250 3.548 1.00 81.06 291 PHE A N 1
ATOM 2277 C CA . PHE A 1 291 ? 4.978 20.657 3.913 1.00 81.06 291 PHE A CA 1
ATOM 2278 C C . PHE A 1 291 ? 4.097 21.109 5.085 1.00 81.06 291 PHE A C 1
ATOM 2280 O O . PHE A 1 291 ? 4.550 21.886 5.920 1.00 81.06 291 PHE A O 1
ATOM 2287 N N . THR A 1 292 ? 2.876 20.581 5.195 1.00 76.31 292 THR A N 1
ATOM 2288 C CA . THR A 1 292 ? 1.953 20.874 6.309 1.00 76.31 292 THR A CA 1
ATOM 2289 C C . THR A 1 292 ? 2.290 20.135 7.601 1.00 76.31 292 THR A C 1
ATOM 2291 O O . THR A 1 292 ? 1.877 20.562 8.676 1.00 76.31 292 THR A O 1
ATOM 2294 N N . SER A 1 293 ? 3.006 19.013 7.520 1.00 64.12 293 SER A N 1
ATOM 2295 C CA . SER A 1 293 ? 3.226 18.140 8.669 1.00 64.12 293 SER A CA 1
ATOM 2296 C C . SER A 1 293 ? 4.604 18.338 9.297 1.00 64.12 293 SER A C 1
ATOM 2298 O O . SER A 1 293 ? 5.634 18.312 8.621 1.00 64.12 293 SER A O 1
ATOM 2300 N N . SER A 1 294 ? 4.624 18.473 10.625 1.00 65.00 294 SER A N 1
ATOM 2301 C CA . SER A 1 294 ? 5.818 18.289 11.460 1.00 65.00 294 SER A CA 1
ATOM 2302 C C . SER A 1 294 ? 6.014 16.827 11.891 1.00 65.00 294 SER A C 1
ATOM 2304 O O . SER A 1 294 ? 7.088 16.469 12.370 1.00 65.00 294 SER A O 1
ATOM 2306 N N . ARG A 1 295 ? 4.989 15.979 11.708 1.00 65.62 295 ARG A N 1
ATOM 2307 C CA . ARG A 1 295 ? 4.978 14.540 12.022 1.00 65.62 295 ARG A CA 1
ATOM 2308 C C . ARG A 1 295 ? 5.150 13.690 10.753 1.00 65.62 295 ARG A C 1
ATOM 2310 O O . ARG A 1 295 ? 4.817 14.139 9.656 1.00 65.62 295 ARG A O 1
ATOM 2317 N N . GLY A 1 296 ? 5.643 12.462 10.902 1.00 71.88 296 GLY A N 1
ATOM 2318 C CA . GLY A 1 296 ? 5.777 11.487 9.807 1.00 71.88 296 GLY A CA 1
ATOM 2319 C C . GLY A 1 296 ? 4.443 11.094 9.148 1.00 71.88 296 GLY A C 1
ATOM 2320 O O . GLY A 1 296 ? 3.386 11.221 9.775 1.00 71.88 296 GLY A O 1
ATOM 2321 N N . LEU A 1 297 ? 4.467 10.595 7.901 1.00 77.56 297 LEU A N 1
ATOM 2322 C CA . LEU A 1 297 ? 3.266 10.119 7.181 1.00 77.56 297 LEU A CA 1
ATOM 2323 C C . LEU A 1 297 ? 2.571 8.965 7.914 1.00 77.56 297 LEU A C 1
ATOM 2325 O O . LEU A 1 297 ? 1.344 8.946 8.016 1.00 77.56 297 LEU A O 1
ATOM 2329 N N . ARG A 1 298 ? 3.346 8.040 8.482 1.00 82.88 298 ARG A N 1
ATOM 2330 C CA . ARG A 1 298 ? 2.875 6.930 9.307 1.00 82.88 298 ARG A CA 1
ATOM 2331 C C . ARG A 1 298 ? 2.053 7.446 10.470 1.00 82.88 298 ARG A C 1
ATOM 2333 O O . ARG A 1 298 ? 0.936 6.995 10.636 1.00 82.88 298 ARG A O 1
ATOM 2340 N N . GLN A 1 299 ? 2.545 8.412 11.245 1.00 81.31 299 GLN A N 1
ATOM 2341 C CA . GLN A 1 299 ? 1.793 8.926 12.399 1.00 81.31 299 GLN A CA 1
ATOM 2342 C C . GLN A 1 299 ? 0.470 9.594 11.999 1.00 81.31 299 GLN A C 1
ATOM 2344 O O . GLN A 1 299 ? -0.436 9.691 12.823 1.00 81.31 299 GLN A O 1
ATOM 2349 N N . ARG A 1 300 ? 0.351 10.049 10.745 1.00 81.69 300 ARG A N 1
ATOM 2350 C CA . ARG A 1 300 ? -0.860 10.678 10.215 1.00 81.69 300 ARG A CA 1
ATOM 2351 C C . ARG A 1 300 ? -1.903 9.654 9.763 1.00 81.69 300 ARG A C 1
ATOM 2353 O O . ARG A 1 300 ? -3.078 9.848 10.046 1.00 81.69 300 ARG A O 1
ATOM 2360 N N . PHE A 1 301 ? -1.499 8.579 9.085 1.00 84.75 301 PHE A N 1
ATOM 2361 C CA . PHE A 1 301 ? -2.423 7.538 8.598 1.00 84.75 301 PHE A CA 1
ATOM 2362 C C . PHE A 1 301 ? -2.586 6.350 9.560 1.00 84.75 301 PHE A C 1
ATOM 2364 O O . PHE A 1 301 ? -3.607 5.669 9.550 1.00 84.75 301 PHE A O 1
ATOM 2371 N N . LEU A 1 302 ? -1.593 6.088 10.398 1.00 84.25 302 LEU A N 1
ATOM 2372 C CA . LEU A 1 302 ? -1.520 4.980 11.346 1.00 84.25 302 LEU A CA 1
ATOM 2373 C C . LEU A 1 302 ? -1.001 5.507 12.701 1.00 84.25 302 LEU A C 1
ATOM 2375 O O . LEU A 1 302 ? 0.142 5.229 13.080 1.00 84.25 302 LEU A O 1
ATOM 2379 N N . PRO A 1 303 ? -1.803 6.317 13.421 1.00 84.75 303 PRO A N 1
ATOM 2380 C CA . PRO A 1 303 ? -1.411 6.836 14.727 1.00 84.75 303 PRO A CA 1
ATOM 2381 C C . PRO A 1 303 ? -1.294 5.700 15.748 1.00 84.75 303 PRO A C 1
ATOM 2383 O O . PRO A 1 303 ? -2.055 4.735 15.691 1.00 84.75 303 PRO A O 1
ATOM 2386 N N . ASP A 1 304 ? -0.394 5.829 16.726 1.00 83.19 304 ASP A N 1
ATOM 2387 C CA . ASP A 1 304 ? -0.122 4.732 17.666 1.00 83.19 304 ASP A CA 1
ATOM 2388 C C . ASP A 1 304 ? -1.355 4.332 18.499 1.00 83.19 304 ASP A C 1
ATOM 2390 O O . ASP A 1 304 ? -1.533 3.152 18.788 1.00 83.19 304 ASP A O 1
ATOM 2394 N N . ILE A 1 305 ? -2.271 5.274 18.757 1.00 82.06 305 ILE A N 1
ATOM 2395 C CA . ILE A 1 305 ? -3.558 5.031 19.436 1.00 82.06 305 ILE A CA 1
ATOM 2396 C C . ILE A 1 305 ? -4.419 4.017 18.674 1.00 82.06 305 ILE A C 1
ATOM 2398 O O . ILE A 1 305 ? -5.136 3.228 19.278 1.00 82.06 305 ILE A O 1
ATOM 2402 N N . LEU A 1 306 ? -4.344 3.991 17.339 1.00 84.25 306 LEU A N 1
ATOM 2403 C CA . LEU A 1 306 ? -5.094 3.034 16.525 1.00 84.25 306 LEU A CA 1
ATOM 2404 C C . LEU A 1 306 ? -4.628 1.590 16.794 1.00 84.25 306 LEU A C 1
ATOM 2406 O O . LEU A 1 306 ? -5.427 0.652 16.742 1.00 84.25 306 LEU A O 1
ATOM 2410 N N . PHE A 1 307 ? -3.342 1.400 17.098 1.00 83.19 307 PHE A N 1
ATOM 2411 C CA . PHE A 1 307 ? -2.741 0.080 17.280 1.00 83.19 307 PHE A CA 1
ATOM 2412 C C . PHE A 1 307 ? -3.174 -0.638 18.552 1.00 83.19 307 PHE A C 1
ATOM 2414 O O . PHE A 1 307 ? -3.085 -1.869 18.594 1.00 83.19 307 PHE A O 1
ATOM 2421 N N . ASP A 1 308 ? -3.663 0.100 19.543 1.00 83.06 308 ASP A N 1
ATOM 2422 C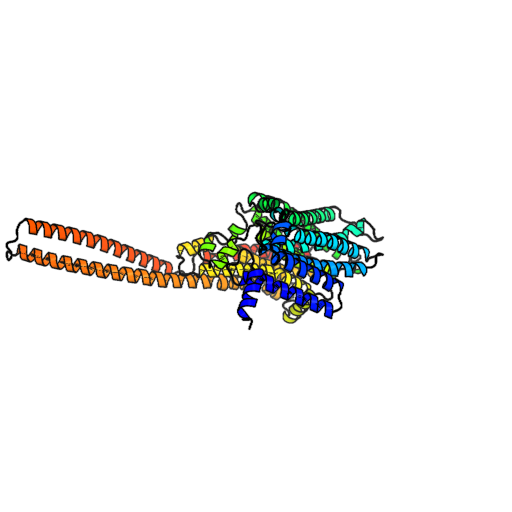 CA . ASP A 1 308 ? -4.124 -0.465 20.811 1.00 83.06 308 ASP A CA 1
ATOM 2423 C C . ASP A 1 308 ? -5.479 -1.182 20.658 1.00 83.06 308 ASP A C 1
ATOM 2425 O O . ASP A 1 308 ? -5.809 -2.081 21.431 1.00 83.06 308 ASP A O 1
ATOM 2429 N N . TRP A 1 309 ? -6.228 -0.872 19.592 1.00 81.69 309 TRP A N 1
ATOM 2430 C CA . TRP A 1 309 ? -7.587 -1.383 19.353 1.00 81.69 309 TRP A CA 1
ATOM 2431 C C . TRP A 1 309 ? -7.681 -2.428 18.223 1.00 81.69 309 TRP A C 1
ATOM 2433 O O . TRP A 1 309 ? -8.735 -3.040 17.986 1.00 81.69 309 TRP A O 1
ATOM 2443 N N . ILE A 1 310 ? -6.562 -2.680 17.541 1.00 84.12 310 ILE A N 1
ATOM 2444 C CA . ILE A 1 310 ? -6.418 -3.626 16.427 1.00 84.12 310 ILE A CA 1
ATOM 2445 C C . ILE A 1 310 ? -5.852 -4.978 16.924 1.00 84.12 310 ILE A C 1
ATOM 2447 O O . ILE A 1 310 ? -5.096 -5.023 17.893 1.00 84.12 310 ILE A O 1
ATOM 2451 N N . PRO A 1 311 ? -6.197 -6.127 16.298 1.00 83.19 311 PRO A N 1
ATOM 2452 C CA . PRO A 1 311 ? -5.591 -7.417 16.629 1.00 83.19 311 PRO A CA 1
ATOM 2453 C C . PRO A 1 311 ? -4.056 -7.409 16.565 1.00 83.19 311 PRO A C 1
ATOM 2455 O O . PRO A 1 311 ? -3.466 -6.992 15.570 1.00 83.19 311 PRO A O 1
ATOM 2458 N N . ARG A 1 312 ? -3.415 -8.006 17.584 1.00 79.38 312 ARG A N 1
ATOM 2459 C CA . ARG A 1 312 ? -1.949 -8.034 17.779 1.00 79.38 312 ARG A CA 1
ATOM 2460 C C . ARG A 1 312 ? -1.145 -8.424 16.532 1.00 79.38 312 ARG A C 1
ATOM 2462 O O . ARG A 1 312 ? -0.092 -7.851 16.286 1.00 79.38 312 ARG A O 1
ATOM 2469 N N . ARG A 1 313 ? -1.636 -9.374 15.724 1.00 75.44 313 ARG A N 1
ATOM 2470 C CA . ARG A 1 313 ? -0.968 -9.781 14.471 1.00 75.44 313 ARG A CA 1
ATOM 2471 C C . ARG A 1 313 ? -0.867 -8.625 13.474 1.00 75.44 313 ARG A C 1
ATOM 2473 O O . ARG A 1 313 ? 0.200 -8.408 12.913 1.00 75.44 313 ARG A O 1
ATOM 2480 N N . LEU A 1 314 ? -1.959 -7.885 13.288 1.00 75.75 314 LEU A N 1
ATOM 2481 C CA . LEU A 1 314 ? -2.004 -6.744 12.380 1.00 75.75 314 LEU A CA 1
ATOM 2482 C C . LEU A 1 314 ? -1.228 -5.561 12.966 1.00 75.75 314 LEU A C 1
ATOM 2484 O O . LEU A 1 314 ? -0.475 -4.921 12.244 1.00 75.75 314 LEU A O 1
ATOM 2488 N N . THR A 1 315 ? -1.311 -5.343 14.281 1.00 79.69 315 THR A N 1
ATOM 2489 C CA . THR A 1 315 ? -0.505 -4.339 14.988 1.00 79.69 315 THR A CA 1
ATOM 2490 C C . THR A 1 315 ? 0.995 -4.564 14.804 1.00 79.69 315 THR A C 1
ATOM 2492 O O . THR A 1 315 ? 1.711 -3.616 14.509 1.00 79.69 315 THR A O 1
ATOM 2495 N N . ASN A 1 316 ? 1.482 -5.802 14.919 1.00 74.94 316 ASN A N 1
ATOM 2496 C CA . ASN A 1 316 ? 2.905 -6.102 14.739 1.00 74.94 316 ASN A CA 1
ATOM 2497 C C . ASN A 1 316 ? 3.385 -5.797 13.313 1.00 74.94 316 ASN A C 1
ATOM 2499 O O . ASN A 1 316 ? 4.477 -5.262 13.140 1.00 74.94 316 ASN A O 1
ATOM 2503 N N . VAL A 1 317 ? 2.562 -6.097 12.302 1.00 74.75 317 VAL A N 1
ATOM 2504 C CA . VAL A 1 317 ? 2.873 -5.776 10.902 1.00 74.75 317 VAL A CA 1
ATOM 2505 C C . VAL A 1 317 ? 2.821 -4.264 10.676 1.00 74.75 317 VAL A C 1
ATOM 2507 O O . VAL A 1 317 ? 3.798 -3.684 10.219 1.00 74.75 317 VAL A O 1
ATOM 2510 N N . LEU A 1 318 ? 1.733 -3.594 11.058 1.00 77.50 318 LEU A N 1
ATOM 2511 C CA . LEU A 1 318 ? 1.568 -2.156 10.829 1.00 77.50 318 LEU A CA 1
ATOM 2512 C C . LEU A 1 318 ? 2.562 -1.295 11.625 1.00 77.50 318 LEU A C 1
ATOM 2514 O O . LEU A 1 318 ? 2.984 -0.255 11.133 1.00 77.50 318 LEU A O 1
ATOM 2518 N N . ARG A 1 319 ? 2.989 -1.725 12.822 1.00 76.00 319 ARG A N 1
ATOM 2519 C CA . ARG A 1 319 ? 4.042 -1.036 13.592 1.00 76.00 319 ARG A CA 1
ATOM 2520 C C . ARG A 1 319 ? 5.419 -1.146 12.944 1.00 76.00 319 ARG A C 1
ATOM 2522 O O . ARG A 1 319 ? 6.253 -0.279 13.206 1.00 76.00 319 ARG A O 1
ATOM 2529 N N . SER A 1 320 ? 5.650 -2.184 12.135 1.00 73.56 320 SER A N 1
ATOM 2530 C CA . SER A 1 320 ? 6.895 -2.345 11.375 1.00 73.56 320 SER A CA 1
ATOM 2531 C C . SER A 1 320 ? 6.961 -1.464 10.126 1.00 73.56 320 SER A C 1
ATOM 2533 O O . SER A 1 320 ? 8.052 -1.260 9.616 1.00 73.56 320 SER A O 1
ATOM 2535 N N . ILE A 1 321 ? 5.829 -0.903 9.680 1.00 76.31 321 ILE A N 1
ATOM 2536 C CA . ILE A 1 321 ? 5.777 0.025 8.546 1.00 76.31 321 ILE A CA 1
ATOM 2537 C C . ILE A 1 321 ? 6.372 1.371 8.975 1.00 76.31 321 ILE A C 1
ATOM 2539 O O . ILE A 1 321 ? 5.913 1.999 9.937 1.00 76.31 321 ILE A O 1
ATOM 2543 N N . SER A 1 322 ? 7.394 1.811 8.253 1.00 77.38 322 SER A N 1
ATOM 2544 C CA . SER A 1 322 ? 8.040 3.116 8.381 1.00 77.38 322 SER A CA 1
ATOM 2545 C C . SER A 1 322 ? 7.410 4.167 7.452 1.00 77.38 322 SER A C 1
ATOM 2547 O O . SER A 1 322 ? 6.635 3.849 6.549 1.00 77.38 322 SER A O 1
ATOM 2549 N N . ASP A 1 323 ? 7.754 5.447 7.647 1.00 78.19 323 ASP A N 1
ATOM 2550 C CA . ASP A 1 323 ? 7.376 6.524 6.711 1.00 78.19 323 ASP A CA 1
ATOM 2551 C C . ASP A 1 323 ? 7.912 6.264 5.295 1.00 78.19 323 ASP A C 1
ATOM 2553 O O . ASP A 1 323 ? 7.265 6.599 4.300 1.00 78.19 323 ASP A O 1
ATOM 2557 N N . MET A 1 324 ? 9.088 5.639 5.215 1.00 79.25 324 MET A N 1
ATOM 2558 C CA . MET A 1 324 ? 9.734 5.295 3.959 1.00 79.25 324 MET A CA 1
ATOM 2559 C C . MET A 1 324 ? 8.997 4.164 3.236 1.00 79.25 324 MET A C 1
ATOM 2561 O O . MET A 1 324 ? 8.795 4.259 2.030 1.00 79.25 324 MET A O 1
ATOM 2565 N N . ASP A 1 325 ? 8.503 3.154 3.956 1.00 80.50 325 ASP A N 1
ATOM 2566 C CA . ASP A 1 325 ? 7.714 2.065 3.364 1.00 80.50 325 ASP A CA 1
ATOM 2567 C C . ASP A 1 325 ? 6.428 2.579 2.714 1.00 80.50 325 ASP A C 1
ATOM 2569 O O . ASP A 1 325 ? 6.069 2.160 1.615 1.00 80.50 325 ASP A O 1
ATOM 2573 N N . ILE A 1 326 ? 5.748 3.532 3.362 1.00 83.50 326 ILE A N 1
ATOM 2574 C CA . ILE A 1 326 ? 4.553 4.176 2.797 1.00 83.50 326 ILE A CA 1
ATOM 2575 C C . ILE A 1 326 ? 4.908 4.871 1.479 1.00 83.50 326 ILE A C 1
ATOM 2577 O O . ILE A 1 326 ? 4.159 4.768 0.507 1.00 83.50 326 ILE A O 1
ATOM 2581 N N . LEU A 1 327 ? 6.059 5.544 1.419 1.00 83.19 327 LEU A N 1
ATOM 2582 C CA . LEU A 1 327 ? 6.528 6.189 0.197 1.00 83.19 327 LEU A CA 1
ATOM 2583 C C . LEU A 1 327 ? 6.901 5.163 -0.879 1.00 83.19 327 LEU A C 1
ATOM 2585 O O . LEU A 1 327 ? 6.487 5.335 -2.019 1.00 83.19 327 LEU A O 1
ATOM 2589 N N . LEU A 1 328 ? 7.608 4.083 -0.536 1.00 84.06 328 LEU A N 1
ATOM 2590 C CA . LEU A 1 328 ? 7.940 3.005 -1.473 1.00 84.06 328 LEU A CA 1
ATOM 2591 C C . LEU A 1 328 ? 6.690 2.351 -2.066 1.00 84.06 328 LEU A C 1
ATOM 2593 O O . LEU A 1 328 ? 6.673 2.047 -3.258 1.00 84.06 328 LEU A O 1
ATOM 2597 N N . ILE A 1 329 ? 5.639 2.162 -1.262 1.00 86.94 329 ILE A N 1
ATOM 2598 C CA . ILE A 1 329 ? 4.344 1.660 -1.735 1.00 86.94 329 ILE A CA 1
ATOM 2599 C C . ILE A 1 329 ? 3.715 2.665 -2.702 1.00 86.94 329 ILE A C 1
ATOM 2601 O O . ILE A 1 329 ? 3.338 2.289 -3.808 1.00 86.94 329 ILE A O 1
ATOM 2605 N N . LEU A 1 330 ? 3.620 3.942 -2.317 1.00 86.38 330 LEU A N 1
ATOM 2606 C CA . LEU A 1 330 ? 3.013 4.977 -3.161 1.00 86.38 330 LEU A CA 1
ATOM 2607 C C . LEU A 1 330 ? 3.764 5.160 -4.482 1.00 86.38 330 LEU A C 1
ATOM 2609 O O . LEU A 1 330 ? 3.129 5.280 -5.528 1.00 86.38 330 LEU A O 1
ATOM 2613 N N . VAL A 1 331 ? 5.097 5.153 -4.442 1.00 84.81 331 VAL A N 1
ATOM 2614 C CA . VAL A 1 331 ? 5.930 5.277 -5.637 1.00 84.81 331 VAL A CA 1
ATOM 2615 C C . VAL A 1 331 ? 5.768 4.050 -6.524 1.00 84.81 331 VAL A C 1
ATOM 2617 O O . VAL A 1 331 ? 5.489 4.234 -7.702 1.00 84.81 331 VAL A O 1
ATOM 2620 N N . ALA A 1 332 ? 5.835 2.829 -5.981 1.00 86.38 332 ALA A N 1
ATOM 2621 C CA . ALA A 1 332 ? 5.603 1.613 -6.761 1.00 86.38 332 ALA A CA 1
ATOM 2622 C C . ALA A 1 332 ? 4.229 1.624 -7.441 1.00 86.38 332 ALA A C 1
ATOM 2624 O O . ALA A 1 332 ? 4.131 1.340 -8.631 1.00 86.38 332 ALA A O 1
ATOM 2625 N N . LEU A 1 333 ? 3.167 2.002 -6.722 1.00 87.12 333 LEU A N 1
ATOM 2626 C CA . LEU A 1 333 ? 1.829 2.113 -7.306 1.00 87.12 333 LEU A CA 1
ATOM 2627 C C . LEU A 1 333 ? 1.765 3.177 -8.412 1.00 87.12 333 LEU A C 1
ATOM 2629 O O . LEU A 1 333 ? 1.103 2.965 -9.426 1.00 87.12 333 LEU A O 1
ATOM 2633 N N . ALA A 1 334 ? 2.466 4.301 -8.240 1.00 85.06 334 ALA A N 1
ATOM 2634 C CA . ALA A 1 334 ? 2.447 5.403 -9.197 1.00 85.06 334 ALA A CA 1
ATOM 2635 C C . ALA A 1 334 ? 3.249 5.112 -10.472 1.00 85.06 334 ALA A C 1
ATOM 2637 O O . ALA A 1 334 ? 2.933 5.668 -11.521 1.00 85.06 334 ALA A O 1
ATOM 2638 N N . THR A 1 335 ? 4.276 4.263 -10.400 1.00 82.44 335 THR A N 1
ATOM 2639 C CA . THR A 1 335 ? 5.214 4.034 -11.508 1.00 82.44 335 THR A CA 1
ATOM 2640 C C . THR A 1 335 ? 5.043 2.680 -12.191 1.00 82.44 335 THR A C 1
ATOM 2642 O O . THR A 1 335 ? 5.335 2.581 -13.377 1.00 82.44 335 THR A O 1
ATOM 2645 N N . LEU A 1 336 ? 4.501 1.656 -11.525 1.00 82.44 336 LEU A N 1
ATOM 2646 C CA . LEU A 1 336 ? 4.435 0.293 -12.069 1.00 82.44 336 LEU A CA 1
ATOM 2647 C C . LEU A 1 336 ? 3.649 0.189 -13.386 1.00 82.44 336 LEU A C 1
ATOM 2649 O O . LEU A 1 336 ? 4.145 -0.397 -14.347 1.00 82.44 336 LEU A O 1
ATOM 2653 N N . ILE A 1 337 ? 2.456 0.786 -13.463 1.00 77.38 337 ILE A N 1
ATOM 2654 C CA . ILE A 1 337 ? 1.639 0.778 -14.690 1.00 77.38 337 ILE A CA 1
ATOM 2655 C C . ILE A 1 337 ? 2.281 1.628 -15.804 1.00 77.38 337 ILE A C 1
ATOM 2657 O O . ILE A 1 337 ? 2.428 1.103 -16.909 1.00 77.38 337 ILE A O 1
ATOM 2661 N N . PRO A 1 338 ? 2.715 2.887 -15.564 1.00 74.56 338 PRO A N 1
ATOM 2662 C CA . PRO A 1 338 ? 3.456 3.660 -16.563 1.00 74.56 338 PRO A CA 1
ATOM 2663 C C . PRO A 1 338 ? 4.670 2.926 -17.129 1.00 74.56 338 PRO A C 1
ATOM 2665 O O . PRO A 1 338 ? 4.856 2.884 -18.342 1.00 74.56 338 PRO A O 1
ATOM 2668 N N . THR A 1 339 ? 5.470 2.307 -16.264 1.00 74.00 339 THR A N 1
ATOM 2669 C CA . THR A 1 339 ? 6.660 1.558 -16.666 1.00 74.00 339 THR A CA 1
ATOM 2670 C C . THR A 1 339 ? 6.302 0.343 -17.503 1.00 74.00 339 THR A C 1
ATOM 2672 O O . THR A 1 339 ? 6.925 0.103 -18.534 1.00 74.00 339 THR A O 1
ATOM 2675 N N . TYR A 1 340 ? 5.265 -0.397 -17.108 1.00 72.06 340 TYR A N 1
ATOM 2676 C CA . TYR A 1 340 ? 4.779 -1.530 -17.885 1.00 72.06 340 TYR A CA 1
ATOM 2677 C C . TYR A 1 340 ? 4.334 -1.104 -19.293 1.00 72.06 340 TYR A C 1
ATOM 2679 O O . TYR A 1 340 ? 4.701 -1.751 -20.272 1.00 72.06 340 TYR A O 1
ATOM 2687 N N . LEU A 1 341 ? 3.605 0.012 -19.416 1.00 69.12 341 LEU A N 1
ATOM 2688 C CA . LEU A 1 341 ? 3.178 0.554 -20.713 1.00 69.12 341 LEU A CA 1
ATOM 2689 C C . LEU A 1 341 ? 4.356 0.993 -21.589 1.00 69.12 341 LEU A C 1
ATOM 2691 O O . LEU A 1 341 ? 4.320 0.805 -22.803 1.00 69.12 341 LEU A O 1
ATOM 2695 N N . LEU A 1 342 ? 5.390 1.571 -20.976 1.00 65.88 342 LEU A N 1
ATOM 2696 C CA . LEU A 1 342 ? 6.578 2.057 -21.676 1.00 65.88 342 LEU A CA 1
ATOM 2697 C C . LEU A 1 342 ? 7.421 0.894 -22.228 1.00 65.88 342 LEU A C 1
ATOM 2699 O O . LEU A 1 342 ? 7.968 1.001 -23.320 1.00 65.88 342 LEU A O 1
ATOM 2703 N N . VAL A 1 343 ? 7.486 -0.227 -21.504 1.00 62.34 343 VAL A N 1
ATOM 2704 C CA . VAL A 1 343 ? 8.316 -1.390 -21.863 1.00 62.34 343 VAL A CA 1
ATOM 2705 C C . VAL A 1 343 ? 7.606 -2.365 -22.808 1.00 62.34 343 VAL A C 1
ATOM 2707 O O . VAL A 1 343 ? 8.232 -2.865 -23.735 1.00 62.34 343 VAL A O 1
ATOM 2710 N N . MET A 1 344 ? 6.319 -2.658 -22.588 1.00 57.81 344 MET A N 1
ATOM 2711 C CA . MET A 1 344 ? 5.613 -3.745 -23.292 1.00 57.81 344 MET A CA 1
ATOM 2712 C C . MET A 1 344 ? 4.878 -3.307 -24.571 1.00 57.81 344 MET A C 1
ATOM 2714 O O . MET A 1 344 ? 4.472 -4.161 -25.353 1.00 57.81 344 MET A O 1
ATOM 2718 N N . GLY A 1 345 ? 4.701 -2.003 -24.812 1.00 52.19 345 GLY A N 1
ATOM 2719 C CA . GLY A 1 345 ? 3.961 -1.502 -25.976 1.00 52.19 345 GLY A CA 1
ATOM 2720 C C . GLY A 1 345 ? 2.445 -1.778 -25.925 1.00 52.19 345 GLY A C 1
ATOM 2721 O O . GLY A 1 345 ? 1.949 -2.655 -25.218 1.00 52.19 345 GLY A O 1
ATOM 2722 N N . GLY A 1 346 ? 1.666 -0.968 -26.650 1.00 46.09 346 GLY A N 1
ATOM 2723 C CA . GLY A 1 346 ? 0.202 -0.901 -26.512 1.00 46.09 346 GLY A CA 1
ATOM 2724 C C . GLY A 1 346 ? -0.611 -2.052 -27.128 1.00 46.09 346 GLY A C 1
ATOM 2725 O O . GLY A 1 346 ? -1.795 -2.162 -26.829 1.00 46.09 346 GLY A O 1
ATOM 2726 N N . GLY A 1 347 ? -0.025 -2.911 -27.967 1.00 42.69 347 GLY A N 1
ATOM 2727 C CA . GLY A 1 347 ? -0.762 -3.950 -28.700 1.00 42.69 347 GLY A CA 1
ATOM 2728 C C . GLY A 1 347 ? -0.390 -5.361 -28.252 1.00 42.69 347 GLY A C 1
ATOM 2729 O O . GLY A 1 347 ? 0.606 -5.893 -28.723 1.00 42.69 347 GLY A O 1
ATOM 2730 N N . GLY A 1 348 ? -1.179 -5.971 -27.361 1.00 47.81 348 GLY A N 1
ATOM 2731 C CA . GLY A 1 348 ? -1.021 -7.381 -26.951 1.00 47.81 348 GLY A CA 1
ATOM 2732 C C . GLY A 1 348 ? -0.730 -7.615 -25.465 1.00 47.81 348 GLY A C 1
ATOM 2733 O O . GLY A 1 348 ? -0.607 -8.758 -25.033 1.00 47.81 348 GLY A O 1
ATOM 2734 N N . SER A 1 349 ? -0.642 -6.556 -24.662 1.00 60.06 349 SER A N 1
ATOM 2735 C CA . SER A 1 349 ? -0.337 -6.654 -23.232 1.00 60.06 349 SER A CA 1
ATOM 2736 C C . SER A 1 349 ? -1.564 -7.030 -22.385 1.00 60.06 349 SER A C 1
ATOM 2738 O O . SER A 1 349 ? -2.705 -6.751 -22.762 1.00 60.06 349 SER A O 1
ATOM 2740 N N . THR A 1 350 ? -1.364 -7.625 -21.203 1.00 62.81 350 THR A N 1
ATOM 2741 C CA . THR A 1 350 ? -2.467 -7.996 -20.287 1.00 62.81 350 THR A CA 1
ATOM 2742 C C . THR A 1 350 ? -3.306 -6.786 -19.868 1.00 62.81 350 THR A C 1
ATOM 2744 O O . THR A 1 350 ? -4.516 -6.903 -19.680 1.00 62.81 350 THR A O 1
ATOM 2747 N N . ILE A 1 351 ? -2.688 -5.603 -19.805 1.00 64.38 351 ILE A N 1
ATOM 2748 C CA . ILE A 1 351 ? -3.376 -4.331 -19.569 1.00 64.38 351 ILE A CA 1
ATOM 2749 C C . ILE A 1 351 ? -4.327 -3.988 -20.720 1.00 64.38 351 ILE A C 1
ATOM 2751 O O . ILE A 1 351 ? -5.447 -3.572 -20.451 1.00 64.38 351 ILE A O 1
ATOM 2755 N N . SER A 1 352 ? -3.942 -4.212 -21.981 1.00 64.12 352 SER A N 1
ATOM 2756 C CA . SER A 1 352 ? -4.833 -3.970 -23.129 1.00 64.12 352 SER A CA 1
ATOM 2757 C C . SER A 1 352 ? -6.058 -4.898 -23.127 1.00 64.12 352 SER A C 1
ATOM 2759 O O . SER A 1 352 ? -7.169 -4.475 -23.447 1.00 64.12 352 SER A O 1
ATOM 2761 N N . VAL A 1 353 ? -5.890 -6.144 -22.664 1.00 68.69 353 VAL A N 1
ATOM 2762 C CA . VAL A 1 353 ? -7.000 -7.093 -22.474 1.00 68.69 353 VAL A CA 1
ATOM 2763 C C . VAL A 1 353 ? -7.929 -6.628 -21.351 1.00 68.69 353 VAL A C 1
ATOM 2765 O O . VAL A 1 353 ? -9.146 -6.617 -21.532 1.00 68.69 353 VAL A O 1
ATOM 2768 N N . LEU A 1 354 ? -7.374 -6.195 -20.214 1.00 67.12 354 LEU A N 1
ATOM 2769 C CA . LEU A 1 354 ? -8.149 -5.645 -19.096 1.00 67.12 354 LEU A CA 1
ATOM 2770 C C . LEU A 1 354 ? -8.886 -4.357 -19.489 1.00 67.12 354 LEU A C 1
ATOM 2772 O O . LEU A 1 354 ? -10.055 -4.205 -19.150 1.00 67.12 354 LEU A O 1
ATOM 2776 N N . GLN A 1 355 ? -8.253 -3.461 -20.252 1.00 69.31 355 GLN A N 1
ATOM 2777 C CA . GLN A 1 355 ? -8.899 -2.267 -20.808 1.00 69.31 355 GLN A CA 1
ATOM 2778 C C . GLN A 1 355 ? -10.093 -2.650 -21.685 1.00 69.31 355 GLN A C 1
ATOM 2780 O O . GLN A 1 355 ? -11.192 -2.145 -21.473 1.00 69.31 355 GLN A O 1
ATOM 2785 N N . ALA A 1 356 ? -9.908 -3.583 -22.624 1.00 68.94 356 ALA A N 1
ATOM 2786 C CA . ALA A 1 356 ? -10.982 -4.041 -23.500 1.00 68.94 356 ALA A CA 1
ATOM 2787 C C . ALA A 1 356 ? -12.137 -4.685 -22.714 1.00 68.94 356 ALA A C 1
ATOM 2789 O O . ALA A 1 356 ? -13.302 -4.492 -23.061 1.00 68.94 356 ALA A O 1
ATOM 2790 N N . GLN A 1 357 ? -11.839 -5.419 -21.638 1.00 72.50 357 GLN A N 1
ATOM 2791 C CA . GLN A 1 357 ? -12.857 -5.975 -20.742 1.00 72.50 357 GLN A CA 1
ATOM 2792 C C . GLN A 1 357 ? -13.609 -4.886 -19.969 1.00 72.50 357 GLN A C 1
ATOM 2794 O O . GLN A 1 357 ? -14.833 -4.948 -19.891 1.00 72.50 357 GLN A O 1
ATOM 2799 N N . ILE A 1 358 ? -12.908 -3.877 -19.444 1.00 66.69 358 ILE A N 1
ATOM 2800 C CA . ILE A 1 358 ? -13.515 -2.748 -18.725 1.00 66.69 358 ILE A CA 1
ATOM 2801 C C . ILE A 1 358 ? -14.425 -1.940 -19.655 1.00 66.69 358 ILE A C 1
ATOM 2803 O O . ILE A 1 358 ? -15.546 -1.623 -19.271 1.00 66.69 358 ILE A O 1
ATOM 2807 N N . VAL A 1 359 ? -13.994 -1.660 -20.888 1.00 71.19 359 VAL A N 1
ATOM 2808 C CA . VAL A 1 359 ? -14.817 -0.949 -21.881 1.00 71.19 359 VAL A CA 1
ATOM 2809 C C . VAL A 1 359 ? -16.059 -1.771 -22.248 1.00 71.19 359 VAL A C 1
ATOM 2811 O O . VAL A 1 359 ? -17.166 -1.241 -22.259 1.00 71.19 359 VAL A O 1
ATOM 2814 N N . ARG A 1 360 ? -15.912 -3.085 -22.475 1.00 70.00 360 ARG A N 1
ATOM 2815 C CA . ARG A 1 360 ? -17.049 -3.975 -22.785 1.00 70.00 360 ARG A CA 1
ATOM 2816 C C . ARG A 1 360 ? -18.027 -4.130 -21.615 1.00 70.00 360 ARG A C 1
ATOM 2818 O O . ARG A 1 360 ? -19.226 -4.227 -21.847 1.00 70.00 360 ARG A O 1
ATOM 2825 N N . GLY A 1 361 ? -17.532 -4.166 -20.377 1.00 61.00 361 GLY A N 1
ATOM 2826 C CA . GLY A 1 361 ? -18.351 -4.287 -19.166 1.00 61.00 361 GLY A CA 1
ATOM 2827 C C . GLY A 1 361 ? -18.919 -2.960 -18.650 1.00 61.00 361 GLY A C 1
ATOM 2828 O O . GLY A 1 361 ? -19.872 -2.970 -17.877 1.00 61.00 361 GLY A O 1
ATOM 2829 N N . GLY A 1 362 ? -18.356 -1.826 -19.075 1.00 57.75 362 GLY A N 1
ATOM 2830 C CA . GLY A 1 362 ? -18.681 -0.485 -18.587 1.00 57.75 362 GLY A CA 1
ATOM 2831 C C . GLY A 1 362 ? -20.004 0.099 -19.087 1.00 57.75 362 GLY A C 1
ATOM 2832 O O . GLY A 1 362 ? -20.379 1.170 -18.624 1.00 57.75 362 GLY A O 1
ATOM 2833 N N . GLY A 1 363 ? -20.713 -0.566 -20.007 1.00 51.53 363 GLY A N 1
ATOM 2834 C CA . GLY A 1 363 ? -22.106 -0.252 -20.357 1.00 51.53 363 GLY A CA 1
ATOM 2835 C C . GLY A 1 363 ? -22.390 1.230 -20.639 1.00 51.53 363 GLY A C 1
ATOM 2836 O O . GLY A 1 363 ? -23.277 1.805 -20.017 1.00 51.53 363 GLY A O 1
ATOM 2837 N N . GLY A 1 364 ? -21.611 1.871 -21.516 1.00 53.88 364 GLY A N 1
ATOM 2838 C CA . GLY A 1 364 ? -21.789 3.287 -21.877 1.00 53.88 364 GLY A CA 1
ATOM 2839 C C . GLY A 1 364 ? -21.337 4.307 -20.820 1.00 53.88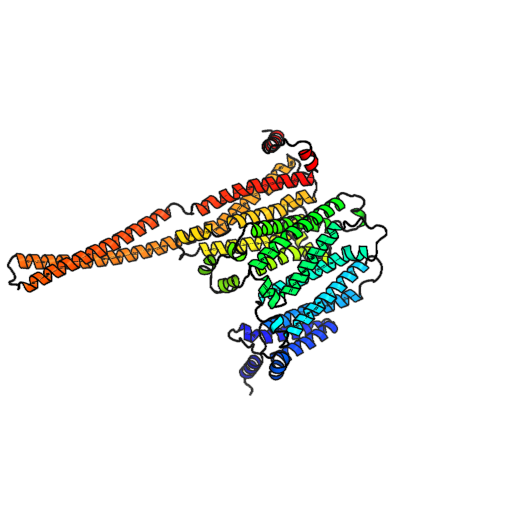 364 GLY A C 1
ATOM 2840 O O . GLY A 1 364 ? -21.335 5.496 -21.106 1.00 53.88 364 GLY A O 1
ATOM 2841 N N . LEU A 1 365 ? -20.913 3.879 -19.621 1.00 55.75 365 LEU A N 1
ATOM 2842 C CA . LEU A 1 365 ? -20.312 4.759 -18.602 1.00 55.75 365 LEU A CA 1
ATOM 2843 C C . LEU A 1 365 ? -18.807 4.995 -18.828 1.00 55.75 365 LEU A C 1
ATOM 2845 O O . LEU A 1 365 ? -18.237 5.946 -18.289 1.00 55.75 365 LEU A O 1
ATOM 2849 N N . ILE A 1 366 ? -18.156 4.106 -19.583 1.00 61.84 366 ILE A N 1
ATOM 2850 C CA . ILE A 1 366 ? -16.741 4.179 -19.961 1.00 61.84 366 ILE A CA 1
ATOM 2851 C C . ILE A 1 366 ? -16.686 4.166 -21.484 1.00 61.84 366 ILE A C 1
ATOM 2853 O O . ILE A 1 366 ? -17.034 3.161 -22.103 1.00 61.84 366 ILE A O 1
ATOM 2857 N N . GLU A 1 367 ? -16.281 5.286 -22.076 1.00 64.12 367 GLU A N 1
ATOM 2858 C CA . GLU A 1 367 ? -16.394 5.510 -23.522 1.00 64.12 367 GLU A CA 1
ATOM 2859 C C . GLU A 1 367 ? -15.076 5.283 -24.270 1.00 64.12 367 GLU A C 1
ATOM 2861 O O . GLU A 1 367 ? -15.096 4.966 -25.458 1.00 64.12 367 GLU A O 1
ATOM 2866 N N . SER A 1 368 ? -13.931 5.375 -23.581 1.00 69.75 368 SER A N 1
ATOM 2867 C CA . SER A 1 368 ? -12.604 5.240 -24.192 1.00 69.75 368 SER A CA 1
ATOM 2868 C C . SER A 1 368 ? -11.688 4.248 -23.464 1.00 69.75 368 SER A C 1
ATOM 2870 O O . SER A 1 368 ? -11.818 3.984 -22.263 1.00 69.75 368 SER A O 1
ATOM 2872 N N . ALA A 1 369 ? -10.726 3.686 -24.205 1.00 69.62 369 ALA A N 1
ATOM 2873 C CA . ALA A 1 369 ? -9.721 2.768 -23.664 1.00 69.62 369 ALA A CA 1
ATOM 2874 C C . ALA A 1 369 ? -8.775 3.476 -22.678 1.00 69.62 369 ALA A C 1
ATOM 2876 O O . ALA A 1 369 ? -8.288 2.881 -21.715 1.00 69.62 369 ALA A O 1
ATOM 2877 N N . GLU A 1 370 ? -8.554 4.769 -22.883 1.00 73.19 370 GLU A N 1
ATOM 2878 C CA . GLU A 1 370 ? -7.760 5.633 -22.026 1.00 73.19 370 GLU A CA 1
ATOM 2879 C C . GLU A 1 370 ? -8.461 5.922 -20.695 1.00 73.19 370 GLU A C 1
ATOM 2881 O O . GLU A 1 370 ? -7.818 5.888 -19.648 1.00 73.19 370 GLU A O 1
ATOM 2886 N N . GLN A 1 371 ? -9.782 6.126 -20.697 1.00 73.00 371 GLN A N 1
ATOM 2887 C CA . GLN A 1 371 ? -10.563 6.249 -19.464 1.00 73.00 371 GLN A CA 1
ATOM 2888 C C . GLN A 1 371 ? -10.517 4.938 -18.661 1.00 73.00 371 GLN A C 1
ATOM 2890 O O . GLN A 1 371 ? -10.322 4.953 -17.443 1.00 73.00 371 GLN A O 1
ATOM 2895 N N . ALA A 1 372 ? -10.613 3.788 -19.339 1.00 76.38 372 ALA A N 1
ATOM 2896 C CA . ALA A 1 372 ? -10.425 2.482 -18.709 1.00 76.38 372 ALA A CA 1
ATOM 2897 C C . ALA A 1 372 ? -9.015 2.325 -18.108 1.00 76.38 372 ALA A C 1
ATOM 2899 O O . ALA A 1 372 ? -8.867 1.781 -17.011 1.00 76.38 372 ALA A O 1
ATOM 2900 N N . LEU A 1 373 ? -7.983 2.843 -18.782 1.00 78.62 373 LEU A N 1
ATOM 2901 C CA . LEU A 1 373 ? -6.614 2.865 -18.268 1.00 78.62 373 LEU A CA 1
ATOM 2902 C C . LEU A 1 373 ? -6.477 3.747 -17.021 1.00 78.62 373 LEU A C 1
ATOM 2904 O O . LEU A 1 373 ? -5.858 3.320 -16.047 1.00 78.62 373 LEU A O 1
ATOM 2908 N N . SER A 1 374 ? -7.064 4.944 -17.020 1.00 81.25 374 SER A N 1
ATOM 2909 C CA . SER A 1 374 ? -7.066 5.845 -15.863 1.00 81.25 374 SER A CA 1
ATOM 2910 C C . SER A 1 374 ? -7.770 5.219 -14.652 1.00 81.25 374 SER A C 1
ATOM 2912 O O . SER A 1 374 ? -7.281 5.339 -13.525 1.00 81.25 374 SER A O 1
ATOM 2914 N N . ILE A 1 375 ? -8.874 4.493 -14.863 1.00 82.94 375 ILE A N 1
ATOM 2915 C CA . ILE A 1 375 ? -9.567 3.734 -13.807 1.00 82.94 375 ILE A CA 1
ATOM 2916 C C . ILE A 1 375 ? -8.683 2.601 -13.282 1.00 82.94 375 ILE A C 1
ATOM 2918 O O . ILE A 1 375 ? -8.509 2.478 -12.068 1.00 82.94 375 ILE A O 1
ATOM 2922 N N . LEU A 1 376 ? -8.087 1.802 -14.173 1.00 83.88 376 LEU A N 1
ATOM 2923 C CA . LEU A 1 376 ? -7.180 0.716 -13.795 1.00 83.88 376 LEU A CA 1
ATOM 2924 C C . LEU A 1 376 ? -5.981 1.241 -12.991 1.00 83.88 376 LEU A C 1
ATOM 2926 O O . LEU A 1 376 ? -5.585 0.630 -12.001 1.00 83.88 376 LEU A O 1
ATOM 2930 N N . PHE A 1 377 ? -5.447 2.401 -13.380 1.00 85.25 377 PHE A N 1
ATOM 2931 C CA . PHE A 1 377 ? -4.368 3.084 -12.671 1.00 85.25 377 PHE A CA 1
ATOM 2932 C C . PHE A 1 377 ? -4.782 3.573 -11.279 1.00 85.25 377 PHE A C 1
ATOM 2934 O O . PHE A 1 377 ? -4.014 3.486 -10.323 1.00 85.25 377 PHE A O 1
ATOM 2941 N N . THR A 1 378 ? -6.013 4.056 -11.149 1.00 86.81 378 THR A N 1
ATOM 2942 C CA . THR A 1 378 ? -6.544 4.620 -9.903 1.00 86.81 378 THR A CA 1
ATOM 2943 C C . THR A 1 378 ? -6.987 3.546 -8.908 1.00 86.81 378 THR A C 1
ATOM 2945 O O . THR A 1 378 ? -6.921 3.753 -7.694 1.00 86.81 378 THR A O 1
ATOM 2948 N N . ALA A 1 379 ? -7.405 2.380 -9.404 1.00 87.00 379 ALA A N 1
ATOM 2949 C CA . ALA A 1 379 ? -7.912 1.265 -8.612 1.00 87.00 379 ALA A CA 1
ATOM 2950 C C . ALA A 1 379 ? -7.026 0.872 -7.410 1.00 87.00 379 ALA A C 1
ATOM 2952 O O . ALA A 1 379 ? -7.568 0.793 -6.306 1.00 87.00 379 ALA A O 1
ATOM 2953 N N . PRO A 1 380 ? -5.697 0.665 -7.529 1.00 88.81 380 PRO A N 1
ATOM 2954 C CA . PRO A 1 380 ? -4.875 0.305 -6.372 1.00 88.81 380 PRO A CA 1
ATOM 2955 C C . PRO A 1 380 ? -4.834 1.393 -5.287 1.00 88.81 380 PRO A C 1
ATOM 2957 O O . PRO A 1 380 ? -4.875 1.067 -4.100 1.00 88.81 380 PRO A O 1
ATOM 2960 N N . PHE A 1 381 ? -4.813 2.678 -5.662 1.00 89.69 381 PHE A N 1
ATOM 2961 C CA . PHE A 1 381 ? -4.874 3.785 -4.700 1.00 89.69 381 PHE A CA 1
ATOM 2962 C C . PHE A 1 381 ? -6.223 3.825 -3.986 1.00 89.69 381 PHE A C 1
ATOM 2964 O O . PHE A 1 381 ? -6.283 3.977 -2.766 1.00 89.69 381 PHE A O 1
ATOM 2971 N N . TYR A 1 382 ? -7.307 3.630 -4.735 1.00 89.00 382 TYR A N 1
ATOM 2972 C CA . TYR A 1 382 ? -8.648 3.550 -4.175 1.00 89.00 382 TYR A CA 1
ATOM 2973 C C . TYR A 1 382 ? -8.799 2.359 -3.215 1.00 89.00 382 TYR A C 1
ATOM 2975 O O . TYR A 1 382 ? -9.300 2.525 -2.104 1.00 89.00 382 TYR A O 1
ATOM 2983 N N . LEU A 1 383 ? -8.293 1.176 -3.581 1.00 90.50 383 LEU A N 1
ATOM 2984 C CA . LEU A 1 383 ? -8.297 -0.006 -2.713 1.00 90.50 383 LEU A CA 1
ATOM 2985 C C . LEU A 1 383 ? -7.507 0.223 -1.421 1.00 90.50 383 LEU A C 1
ATOM 2987 O O . LEU A 1 383 ? -7.966 -0.181 -0.354 1.00 90.50 383 LEU A O 1
ATOM 2991 N N . LEU A 1 384 ? -6.360 0.907 -1.488 1.00 90.44 384 LEU A N 1
ATOM 2992 C CA . LEU A 1 384 ? -5.586 1.287 -0.303 1.00 90.44 384 LEU A CA 1
ATOM 2993 C C . LEU A 1 384 ? -6.396 2.213 0.622 1.00 90.44 384 LEU A C 1
ATOM 2995 O O . LEU A 1 384 ? -6.432 1.999 1.834 1.00 90.44 384 LEU A O 1
ATOM 2999 N N . ILE A 1 385 ? -7.087 3.207 0.056 1.00 90.69 385 ILE A N 1
ATOM 3000 C CA . ILE A 1 385 ? -7.956 4.119 0.813 1.00 90.69 385 ILE A CA 1
ATOM 3001 C C . ILE A 1 385 ? -9.098 3.348 1.484 1.00 90.69 385 ILE A C 1
ATOM 3003 O O . ILE A 1 385 ? -9.333 3.514 2.681 1.00 90.69 385 ILE A O 1
ATOM 3007 N N . VAL A 1 386 ? -9.780 2.469 0.747 1.00 91.81 386 VAL A N 1
ATOM 3008 C CA . VAL A 1 386 ? -10.868 1.639 1.283 1.00 91.81 386 VAL A CA 1
ATOM 3009 C C . VAL A 1 386 ? -10.358 0.699 2.375 1.00 91.81 386 VAL A C 1
ATOM 3011 O O . VAL A 1 386 ? -11.016 0.556 3.407 1.00 91.81 386 VAL A O 1
ATOM 3014 N N . ALA A 1 387 ? -9.178 0.098 2.207 1.00 90.31 387 ALA A N 1
ATOM 3015 C CA . ALA A 1 387 ? -8.562 -0.756 3.219 1.00 90.31 387 ALA A CA 1
ATOM 3016 C C . ALA A 1 387 ? -8.263 0.018 4.514 1.00 90.31 387 ALA A C 1
ATOM 3018 O O . ALA A 1 387 ? -8.580 -0.467 5.602 1.00 90.31 387 ALA A O 1
ATOM 3019 N N . LEU A 1 388 ? -7.731 1.242 4.411 1.00 90.88 388 LEU A N 1
ATOM 3020 C CA . LEU A 1 388 ? -7.503 2.124 5.562 1.00 90.88 388 LEU A CA 1
ATOM 3021 C C . LEU A 1 388 ? -8.816 2.536 6.240 1.00 90.88 388 LEU A C 1
ATOM 3023 O O . LEU A 1 388 ? -8.934 2.434 7.458 1.00 90.88 388 LEU A O 1
ATOM 3027 N N . LEU A 1 389 ? -9.832 2.936 5.472 1.00 91.62 389 LEU A N 1
ATOM 3028 C CA . LEU A 1 389 ? -11.148 3.281 6.020 1.00 91.62 389 LEU A CA 1
ATOM 3029 C C . LEU A 1 389 ? -11.815 2.079 6.702 1.00 91.62 389 LEU A C 1
ATOM 3031 O O . LEU A 1 389 ? -12.415 2.230 7.763 1.00 91.62 389 LEU A O 1
ATOM 3035 N N . THR A 1 390 ? -11.661 0.878 6.143 1.00 91.06 390 THR A N 1
ATOM 3036 C CA . THR A 1 390 ? -12.157 -0.369 6.743 1.00 91.06 390 THR A CA 1
ATOM 3037 C C . THR A 1 390 ? -11.426 -0.681 8.047 1.00 91.06 390 THR A C 1
ATOM 3039 O O . THR A 1 390 ? -12.057 -1.071 9.029 1.00 91.06 390 THR A O 1
ATOM 3042 N N . LEU A 1 391 ? -10.108 -0.465 8.092 1.00 90.50 391 LEU A N 1
ATOM 3043 C CA . LEU A 1 391 ? -9.309 -0.602 9.309 1.00 90.50 391 LEU A CA 1
ATOM 3044 C C . LEU A 1 391 ? -9.790 0.359 10.406 1.00 90.50 391 LEU A C 1
ATOM 3046 O O . LEU A 1 391 ? -9.939 -0.044 11.561 1.00 90.50 391 LEU A O 1
ATOM 3050 N N . TYR A 1 392 ? -10.073 1.612 10.045 1.00 91.06 392 TYR A N 1
ATOM 3051 C CA . TYR A 1 392 ? -10.607 2.610 10.971 1.00 91.06 392 TYR A CA 1
ATOM 3052 C C . TYR A 1 392 ? -12.007 2.231 11.456 1.00 91.06 392 TYR A C 1
ATOM 3054 O O . TYR A 1 392 ? -12.257 2.228 12.660 1.00 91.06 392 TYR A O 1
ATOM 3062 N N . GLY A 1 393 ? -12.898 1.833 10.544 1.00 88.12 393 GLY A N 1
ATOM 3063 C CA . GLY A 1 393 ? -14.231 1.337 10.881 1.00 88.12 393 GLY A CA 1
ATOM 3064 C C . GLY A 1 393 ? -14.178 0.144 11.834 1.00 88.12 393 GLY A C 1
ATOM 3065 O O . GLY A 1 393 ? -14.914 0.093 12.820 1.00 88.12 393 GLY A O 1
ATOM 3066 N N . TYR A 1 394 ? -13.247 -0.785 11.605 1.00 90.06 394 TYR A N 1
ATOM 3067 C CA . TYR A 1 394 ? -13.020 -1.918 12.496 1.00 90.06 394 TYR A CA 1
ATOM 3068 C C . TYR A 1 394 ? -12.618 -1.471 13.906 1.00 90.06 394 TYR A C 1
ATOM 3070 O O . TYR A 1 394 ? -13.215 -1.938 14.879 1.00 90.06 394 TYR A O 1
ATOM 3078 N N . ALA A 1 395 ? -11.659 -0.548 14.033 1.00 87.31 395 ALA A N 1
ATOM 3079 C CA . ALA A 1 395 ? -11.252 -0.008 15.329 1.00 87.31 395 ALA A CA 1
ATOM 3080 C C . ALA A 1 395 ? -12.427 0.680 16.051 1.00 87.31 395 ALA A C 1
ATOM 3082 O O . ALA A 1 395 ? -12.691 0.375 17.212 1.00 87.31 395 ALA A O 1
ATOM 3083 N N . LEU A 1 396 ? -13.204 1.508 15.344 1.00 87.00 396 LEU A N 1
ATOM 3084 C CA . LEU A 1 396 ? -14.370 2.215 15.895 1.00 87.00 396 LEU A CA 1
ATOM 3085 C C . LEU A 1 396 ? -15.500 1.273 16.342 1.00 87.00 396 LEU A C 1
ATOM 3087 O O . LEU A 1 396 ? -16.238 1.592 17.278 1.00 87.00 396 LEU A O 1
ATOM 3091 N N . SER A 1 397 ? -15.612 0.099 15.716 1.00 86.81 397 SER A N 1
ATOM 3092 C CA . SER A 1 397 ? -16.620 -0.914 16.054 1.00 86.81 397 SER A CA 1
ATOM 3093 C C . SER A 1 397 ? -16.360 -1.654 17.369 1.00 86.81 397 SER A C 1
ATOM 3095 O O . SER A 1 397 ? -17.212 -2.430 17.816 1.00 86.81 397 SER A O 1
ATOM 3097 N N . ARG A 1 398 ? -15.192 -1.454 17.999 1.00 87.00 398 ARG A N 1
ATOM 3098 C CA . ARG A 1 398 ? -14.847 -2.161 19.233 1.00 87.00 398 ARG A CA 1
ATOM 3099 C C . ARG A 1 398 ? -15.767 -1.734 20.387 1.00 87.00 398 ARG A C 1
ATOM 3101 O O . ARG A 1 398 ? -15.932 -0.535 20.628 1.00 87.00 398 ARG A O 1
ATOM 3108 N N . PRO A 1 399 ? -16.319 -2.706 21.139 1.00 82.25 399 PRO A N 1
ATOM 3109 C CA . PRO A 1 399 ? -17.224 -2.429 22.253 1.00 82.25 399 PRO A CA 1
ATOM 3110 C C . PRO A 1 399 ? -16.503 -1.931 23.512 1.00 82.25 399 PRO A C 1
ATOM 3112 O O . PRO A 1 399 ? -17.140 -1.376 24.395 1.00 82.25 399 PRO A O 1
ATOM 3115 N N . ASN A 1 400 ? -15.184 -2.116 23.602 1.00 83.25 400 ASN A N 1
ATOM 3116 C CA . ASN A 1 400 ? -14.403 -1.722 24.779 1.00 83.25 400 ASN A CA 1
ATOM 3117 C C . ASN A 1 400 ? -14.018 -0.234 24.775 1.00 83.25 400 ASN A C 1
ATOM 3119 O O . ASN A 1 400 ? -13.542 0.256 25.790 1.00 83.25 400 ASN A O 1
ATOM 3123 N N . LEU A 1 401 ? -14.221 0.463 23.653 1.00 83.56 401 LEU A N 1
ATOM 3124 C CA . LEU A 1 401 ? -13.969 1.897 23.520 1.00 83.56 401 LEU A CA 1
ATOM 3125 C C . LEU A 1 401 ? -15.111 2.700 24.142 1.00 83.56 401 LEU A C 1
ATOM 3127 O O . LEU A 1 401 ? -16.272 2.533 23.739 1.00 83.56 401 LEU A O 1
ATOM 3131 N N . SER A 1 402 ? -14.770 3.606 25.058 1.00 82.38 402 SER A N 1
ATOM 3132 C CA . SER A 1 402 ? -15.716 4.600 25.566 1.00 82.38 402 SER A CA 1
ATOM 3133 C C . SER A 1 402 ? -16.167 5.565 24.464 1.00 82.38 402 SER A C 1
ATOM 3135 O O . SER A 1 402 ? -15.546 5.667 23.403 1.00 82.38 402 SER A O 1
ATOM 3137 N N . ALA A 1 403 ? -17.278 6.273 24.685 1.00 78.81 403 ALA A N 1
ATOM 3138 C CA . ALA A 1 403 ? -17.749 7.285 23.738 1.00 78.81 403 ALA A CA 1
ATOM 3139 C C . ALA A 1 403 ? -16.710 8.403 23.523 1.00 78.81 403 ALA A C 1
ATOM 3141 O O . ALA A 1 403 ? -16.439 8.766 22.382 1.00 78.81 403 ALA A O 1
ATOM 3142 N N . HIS A 1 404 ? -16.067 8.864 24.601 1.00 81.75 404 HIS A N 1
ATOM 3143 C CA . HIS A 1 404 ? -15.058 9.921 24.549 1.00 81.75 404 HIS A CA 1
ATOM 3144 C C . HIS A 1 404 ? -13.797 9.502 23.774 1.00 81.75 404 HIS A C 1
ATOM 3146 O O . HIS A 1 404 ? -13.383 10.198 22.852 1.00 81.75 404 HIS A O 1
ATOM 3152 N N . GLU A 1 405 ? -13.235 8.323 24.068 1.00 84.19 405 GLU A N 1
ATOM 3153 C CA . GLU A 1 405 ? -12.062 7.798 23.345 1.00 84.19 405 GLU A CA 1
ATOM 3154 C C . GLU A 1 405 ? -12.370 7.538 21.864 1.00 84.19 405 GLU A C 1
ATOM 3156 O O . GLU A 1 405 ? -11.514 7.718 20.996 1.00 84.19 405 GLU A O 1
ATOM 3161 N N . ARG A 1 406 ? -13.602 7.110 21.553 1.00 84.69 406 ARG A N 1
ATOM 3162 C CA . ARG A 1 406 ? -14.039 6.894 20.169 1.00 84.69 406 ARG A CA 1
ATOM 3163 C C . ARG A 1 406 ? -14.081 8.212 19.393 1.00 84.69 406 ARG A C 1
ATOM 3165 O O . ARG A 1 406 ? -13.686 8.227 18.229 1.00 84.69 406 ARG A O 1
ATOM 3172 N N . ASP A 1 407 ? -14.515 9.299 20.022 1.00 82.19 407 ASP A N 1
ATOM 3173 C CA . ASP A 1 407 ? -14.536 10.628 19.405 1.00 82.19 407 ASP A CA 1
ATOM 3174 C C . ASP A 1 407 ? -13.136 11.209 19.232 1.00 82.19 407 ASP A C 1
ATOM 3176 O O . ASP A 1 407 ? -12.807 11.686 18.145 1.00 82.19 407 ASP A O 1
ATOM 3180 N N . GLU A 1 408 ? -12.269 11.060 20.234 1.00 84.00 408 GLU A N 1
ATOM 3181 C CA . GLU A 1 408 ? -10.858 11.433 20.122 1.00 84.00 408 GLU A CA 1
ATOM 3182 C C . GLU A 1 408 ? -10.167 10.684 18.968 1.00 84.00 408 GLU A C 1
ATOM 3184 O O . GLU A 1 408 ? -9.389 11.264 18.202 1.00 84.00 408 GLU A O 1
ATOM 3189 N N . LEU A 1 409 ? -10.482 9.395 18.791 1.00 84.81 409 LEU A N 1
ATOM 3190 C CA . LEU A 1 409 ? -9.971 8.602 17.677 1.00 84.81 409 LEU A CA 1
ATOM 3191 C C . LEU A 1 409 ? -10.467 9.144 16.326 1.00 84.81 409 LEU A C 1
ATOM 3193 O O . LEU A 1 409 ? -9.670 9.269 15.398 1.00 84.81 409 LEU A O 1
ATOM 3197 N N . VAL A 1 410 ? -11.748 9.508 16.203 1.00 84.06 410 VAL A N 1
ATOM 3198 C CA . VAL A 1 410 ? -12.302 10.109 14.973 1.00 84.06 410 VAL A CA 1
ATOM 3199 C C . VAL A 1 410 ? -11.637 11.449 14.653 1.00 84.06 410 VAL A C 1
ATOM 3201 O O . VAL A 1 410 ? -11.353 11.715 13.487 1.00 84.06 410 VAL A O 1
ATOM 3204 N N . GLU A 1 411 ? -11.355 12.278 15.659 1.00 81.12 411 GLU A N 1
ATOM 3205 C CA . GLU A 1 411 ? -10.707 13.579 15.465 1.00 81.12 411 GLU A CA 1
ATOM 3206 C C . GLU A 1 411 ? -9.247 13.466 15.015 1.00 81.12 411 GLU A C 1
ATOM 3208 O O . GLU A 1 411 ? -8.776 14.286 14.223 1.00 81.12 411 GLU A O 1
ATOM 3213 N N . ARG A 1 412 ? -8.526 12.441 15.484 1.00 83.38 412 ARG A N 1
ATOM 3214 C CA . ARG A 1 412 ? -7.119 12.215 15.119 1.00 83.38 412 ARG A CA 1
ATOM 3215 C C . ARG A 1 412 ? -6.940 11.523 13.767 1.00 83.38 412 ARG A C 1
ATOM 3217 O O . ARG A 1 412 ? -5.868 11.643 13.173 1.00 83.38 412 ARG A O 1
ATOM 3224 N N . LEU A 1 413 ? -7.946 10.796 13.279 1.00 85.50 413 LEU A N 1
ATOM 3225 C CA . LEU A 1 413 ? -7.861 10.051 12.022 1.00 85.50 413 LEU A CA 1
ATOM 3226 C C . LEU A 1 413 ? -8.185 10.931 10.798 1.00 85.50 413 LEU A C 1
ATOM 3228 O O . LEU A 1 413 ? -9.168 11.675 10.800 1.00 85.50 413 LEU A O 1
ATOM 3232 N N . PRO A 1 414 ? -7.443 10.803 9.681 1.00 86.44 414 PRO A N 1
ATOM 3233 C CA . PRO A 1 414 ? -7.642 11.611 8.476 1.00 86.44 414 PRO A CA 1
ATOM 3234 C C . PRO A 1 414 ? -8.817 11.108 7.610 1.00 86.44 414 PRO A C 1
ATOM 3236 O O . PRO A 1 414 ? -8.710 11.053 6.386 1.00 86.44 414 PRO A O 1
ATOM 3239 N N . ILE A 1 415 ? -9.952 10.744 8.220 1.00 84.31 415 ILE A N 1
ATOM 3240 C CA . ILE A 1 415 ? -11.107 10.126 7.540 1.00 84.31 415 ILE A CA 1
ATOM 3241 C C . ILE A 1 415 ? -11.639 11.032 6.424 1.00 84.31 415 ILE A C 1
ATOM 3243 O O . ILE A 1 415 ? -11.780 10.596 5.284 1.00 84.31 415 ILE A O 1
ATOM 3247 N N . GLY A 1 416 ? -11.895 12.309 6.731 1.00 80.38 416 GLY A N 1
ATOM 3248 C CA . GLY A 1 416 ? -12.409 13.265 5.744 1.00 80.38 416 GLY A CA 1
ATOM 3249 C C . GLY A 1 416 ? -11.444 13.478 4.576 1.00 80.38 416 GLY A C 1
ATOM 3250 O O . GLY A 1 416 ? -11.868 13.519 3.426 1.00 80.38 416 GLY A O 1
ATOM 3251 N N . PHE A 1 417 ? -10.140 13.531 4.860 1.00 83.69 417 PHE A N 1
ATOM 3252 C CA . PHE A 1 417 ? -9.104 13.655 3.837 1.00 83.69 417 PHE A CA 1
ATOM 3253 C C . PHE A 1 417 ? -9.055 12.428 2.913 1.00 83.69 417 PHE A C 1
ATOM 3255 O O . PHE A 1 417 ? -8.986 12.596 1.701 1.00 83.69 417 PHE A O 1
ATOM 3262 N N . LEU A 1 418 ? -9.140 11.209 3.459 1.00 86.75 418 LEU A N 1
ATOM 3263 C CA . LEU A 1 418 ? -9.163 9.978 2.660 1.00 86.75 418 LEU A CA 1
ATOM 3264 C C . LEU A 1 418 ? -10.386 9.906 1.738 1.00 86.75 418 LEU A C 1
ATOM 3266 O O . LEU A 1 418 ? -10.257 9.505 0.584 1.00 86.75 418 LEU A O 1
ATOM 3270 N N . ILE A 1 419 ? -11.557 10.326 2.222 1.00 84.25 419 ILE A N 1
ATOM 3271 C CA . ILE A 1 419 ? -12.776 10.358 1.405 1.00 84.25 419 ILE A CA 1
ATOM 3272 C C . ILE A 1 419 ? -12.656 11.407 0.291 1.00 84.25 419 ILE A C 1
ATOM 3274 O O . ILE A 1 419 ? -12.972 11.102 -0.857 1.00 84.25 419 ILE A O 1
ATOM 3278 N N . ILE A 1 420 ? -12.149 12.609 0.598 1.00 82.81 420 ILE A N 1
ATOM 3279 C CA . ILE A 1 420 ? -11.871 13.633 -0.424 1.00 82.81 420 ILE A CA 1
ATOM 3280 C C . ILE A 1 420 ? -10.893 13.079 -1.460 1.00 82.81 420 ILE A C 1
ATOM 3282 O O . ILE A 1 420 ? -11.163 13.174 -2.648 1.00 82.81 420 ILE A O 1
ATOM 3286 N N . LEU A 1 421 ? -9.800 12.441 -1.031 1.00 84.25 421 LEU A N 1
ATOM 3287 C CA . LEU A 1 421 ? -8.814 11.856 -1.938 1.00 84.25 421 LEU A CA 1
ATOM 3288 C C . LEU A 1 421 ? -9.433 10.794 -2.858 1.00 84.25 421 LEU A C 1
ATOM 3290 O O . LEU A 1 421 ? -9.148 10.804 -4.051 1.00 84.25 421 LEU A O 1
ATOM 3294 N N . ALA A 1 422 ? -10.303 9.920 -2.341 1.00 85.56 422 ALA A N 1
ATOM 3295 C CA . ALA A 1 422 ? -11.008 8.925 -3.152 1.00 85.56 422 ALA A CA 1
ATOM 3296 C C . ALA A 1 422 ? -11.908 9.573 -4.217 1.00 85.56 422 ALA A C 1
ATOM 3298 O O . ALA A 1 422 ? -11.920 9.133 -5.367 1.00 85.56 422 ALA A O 1
ATOM 3299 N N . ILE A 1 423 ? -12.622 10.642 -3.853 1.00 81.75 423 ILE A N 1
ATOM 3300 C CA . ILE A 1 423 ? -13.468 11.401 -4.781 1.00 81.75 423 ILE A CA 1
ATOM 3301 C C . ILE A 1 423 ? -12.611 12.098 -5.843 1.00 81.75 423 ILE A C 1
ATOM 3303 O O . ILE A 1 423 ? -12.904 11.996 -7.031 1.00 81.75 423 ILE A O 1
ATOM 3307 N N . THR A 1 424 ? -11.526 12.761 -5.446 1.00 79.50 424 THR A N 1
ATOM 3308 C CA . THR A 1 424 ? -10.629 13.456 -6.378 1.00 79.50 424 THR A CA 1
ATOM 3309 C C . THR A 1 424 ? -9.960 12.488 -7.345 1.00 79.50 424 THR A C 1
ATOM 3311 O O . THR A 1 424 ? -9.873 12.775 -8.533 1.00 79.50 424 THR A O 1
ATOM 3314 N N . LEU A 1 425 ? -9.540 11.317 -6.865 1.00 84.75 425 LEU A N 1
ATOM 3315 C CA . LEU A 1 425 ? -9.005 10.250 -7.707 1.00 84.75 425 LEU A CA 1
ATOM 3316 C C . LEU A 1 425 ? -10.021 9.805 -8.769 1.00 84.75 425 LEU A C 1
ATOM 3318 O O . LEU A 1 425 ? -9.669 9.701 -9.941 1.00 84.75 425 LEU A O 1
ATOM 3322 N N . TYR A 1 426 ? -11.286 9.616 -8.387 1.00 83.75 426 TYR A N 1
ATOM 3323 C CA . TYR A 1 426 ? -12.361 9.313 -9.334 1.00 83.75 426 TYR A CA 1
ATOM 3324 C C . TYR A 1 426 ? -12.558 10.430 -10.374 1.00 83.75 426 TYR A C 1
ATOM 3326 O O . TYR A 1 426 ? -12.633 10.152 -11.572 1.00 83.75 426 TYR A O 1
ATOM 3334 N N . LEU A 1 427 ? -12.583 11.692 -9.938 1.00 77.81 427 LEU A N 1
ATOM 3335 C CA . LEU A 1 427 ? -12.748 12.847 -10.827 1.00 77.81 427 LEU A CA 1
ATOM 3336 C C . LEU A 1 427 ? -11.592 12.978 -11.828 1.00 77.81 427 LEU A C 1
ATOM 3338 O O . LEU A 1 427 ? -11.805 13.311 -12.992 1.00 77.81 427 LEU A O 1
ATOM 3342 N N . PHE A 1 428 ? -10.366 12.678 -11.405 1.00 74.31 428 PHE A N 1
ATOM 3343 C CA . PHE A 1 428 ? -9.220 12.656 -12.309 1.00 74.31 428 PHE A CA 1
ATOM 3344 C C . PHE A 1 428 ? -9.259 11.461 -13.271 1.00 74.31 428 PHE A C 1
ATOM 3346 O O . PHE A 1 428 ? -8.836 11.578 -14.420 1.00 74.31 428 PHE A O 1
ATOM 3353 N N . ALA A 1 429 ? -9.789 10.320 -12.824 1.00 75.62 429 ALA A N 1
ATOM 3354 C CA . ALA A 1 429 ? -9.840 9.108 -13.627 1.00 75.62 429 ALA A CA 1
ATOM 3355 C C . ALA A 1 429 ? -10.901 9.147 -14.734 1.00 75.62 429 ALA A C 1
ATOM 3357 O O . ALA A 1 429 ? -10.658 8.602 -15.809 1.00 75.62 429 ALA A O 1
ATOM 3358 N N . VAL A 1 430 ? -12.063 9.757 -14.476 1.00 72.06 430 VAL A N 1
ATOM 3359 C CA . VAL A 1 430 ? -13.226 9.699 -15.377 1.00 72.06 430 VAL A CA 1
ATOM 3360 C C . VAL A 1 430 ? -13.490 11.037 -16.076 1.00 72.06 430 VAL A C 1
ATOM 3362 O O . VAL A 1 430 ? -13.151 11.148 -17.252 1.00 72.06 430 VAL A O 1
ATOM 3365 N N . PRO A 1 431 ? -14.047 12.070 -15.420 1.00 63.84 431 PRO A N 1
ATOM 3366 C CA . PRO A 1 431 ? -14.411 13.294 -16.127 1.00 63.84 431 PRO A CA 1
ATOM 3367 C C . PRO A 1 431 ? -13.193 14.087 -16.615 1.00 63.84 431 PRO A C 1
ATOM 3369 O O . PRO A 1 431 ? -13.238 14.684 -17.686 1.00 63.84 431 PRO A O 1
ATOM 3372 N N . PHE A 1 432 ? -12.083 14.084 -15.870 1.00 65.31 432 PHE A N 1
ATOM 3373 C CA . PHE A 1 432 ? -10.879 14.802 -16.288 1.00 65.31 432 PHE A CA 1
ATOM 3374 C C . PHE A 1 432 ? -10.178 14.152 -17.473 1.00 65.31 432 PHE A C 1
ATOM 3376 O O . PHE A 1 432 ? -9.834 14.852 -18.422 1.00 65.31 432 PHE A O 1
ATOM 3383 N N . SER A 1 433 ? -9.968 12.834 -17.426 1.00 64.50 433 SER A N 1
ATOM 3384 C CA . SER A 1 433 ? -9.329 12.111 -18.526 1.00 64.50 433 SER A CA 1
ATOM 3385 C C . SER A 1 433 ? -10.124 12.309 -19.814 1.00 64.50 433 SER A C 1
ATOM 3387 O O . SER A 1 433 ? -9.539 12.663 -20.832 1.00 64.50 433 SER A O 1
ATOM 3389 N N . GLN A 1 434 ? -11.452 12.215 -19.747 1.00 65.62 434 GLN A N 1
ATOM 3390 C CA . GLN A 1 434 ? -12.323 12.415 -20.894 1.00 65.62 434 GLN A CA 1
ATOM 3391 C C . GLN A 1 434 ? -12.131 13.796 -21.540 1.00 65.62 434 GLN A C 1
ATOM 3393 O O . GLN A 1 434 ? -11.804 13.881 -22.720 1.00 65.62 434 GLN A O 1
ATOM 3398 N N . VAL A 1 435 ? -12.259 14.876 -20.766 1.00 60.47 435 VAL A N 1
ATOM 3399 C CA . VAL A 1 435 ? -12.126 16.252 -21.270 1.00 60.47 435 VAL A CA 1
ATOM 3400 C C . VAL A 1 435 ? -10.726 16.510 -21.843 1.00 60.47 435 VAL A C 1
ATOM 3402 O O . VAL A 1 435 ? -10.564 17.123 -22.899 1.00 60.47 435 VAL A O 1
ATOM 3405 N N . PHE A 1 436 ? -9.700 15.995 -21.169 1.00 59.91 436 PHE A N 1
ATOM 3406 C CA . PHE A 1 436 ? -8.301 16.170 -21.548 1.00 59.91 436 PHE A CA 1
ATOM 3407 C C . PHE A 1 436 ? -7.912 15.359 -22.802 1.00 59.91 436 PHE A C 1
ATOM 3409 O O . PHE A 1 436 ? -7.042 15.766 -23.578 1.00 59.91 436 PHE A O 1
ATOM 3416 N N . ILE A 1 437 ? -8.568 14.218 -23.033 1.00 60.19 437 ILE A N 1
ATOM 3417 C CA . ILE A 1 437 ? -8.322 13.331 -24.175 1.00 60.19 437 ILE A CA 1
ATOM 3418 C C . ILE A 1 437 ? -9.174 13.729 -25.374 1.00 60.19 437 ILE A C 1
ATOM 3420 O O . ILE A 1 437 ? -8.632 13.839 -26.469 1.00 60.19 437 ILE A O 1
ATOM 3424 N N . GLU A 1 438 ? -10.461 14.000 -25.202 1.00 58.50 438 GLU A N 1
ATOM 3425 C CA . GLU A 1 438 ? -11.360 14.349 -26.308 1.00 58.50 438 GLU A CA 1
ATOM 3426 C C . GLU A 1 438 ? -11.109 15.770 -26.827 1.00 58.50 438 GLU A C 1
ATOM 3428 O O . GLU A 1 438 ? -11.369 16.043 -27.997 1.00 58.50 438 GLU A O 1
ATOM 3433 N N . GLY A 1 439 ? -10.550 16.668 -26.003 1.00 53.00 439 GLY A N 1
ATOM 3434 C CA . GLY A 1 439 ? -10.192 18.034 -26.410 1.00 53.00 439 GLY A CA 1
ATOM 3435 C C . GLY A 1 439 ? -11.391 18.893 -26.831 1.00 53.00 439 GLY A C 1
ATOM 3436 O O . GLY A 1 439 ? -11.210 19.978 -27.378 1.00 53.00 439 GLY A O 1
ATOM 3437 N N . ARG A 1 440 ? -12.614 18.410 -26.590 1.00 50.06 440 ARG A N 1
ATOM 3438 C CA . ARG A 1 440 ? -13.871 19.103 -26.859 1.00 50.06 440 ARG A CA 1
ATOM 3439 C C . ARG A 1 440 ? -14.491 19.487 -25.523 1.00 50.06 440 ARG A C 1
ATOM 3441 O O . ARG A 1 440 ? -14.638 18.646 -24.640 1.00 50.06 440 ARG A O 1
ATOM 3448 N N . LEU A 1 441 ? -14.851 20.760 -25.376 1.00 52.50 441 LEU A N 1
ATOM 3449 C CA . LEU A 1 441 ? -15.670 21.199 -24.249 1.00 52.50 441 LEU A CA 1
ATOM 3450 C C . LEU A 1 441 ? -17.053 20.538 -24.361 1.00 52.50 441 LEU A C 1
ATOM 3452 O O . LEU A 1 441 ? -17.607 20.513 -25.467 1.00 52.50 441 LEU A O 1
ATOM 3456 N N . PRO A 1 442 ? -17.613 20.013 -23.258 1.00 52.69 442 PRO A N 1
ATOM 3457 C CA . PRO A 1 442 ? -18.954 19.448 -23.279 1.00 52.69 442 PRO A CA 1
ATOM 3458 C C . PRO A 1 442 ? -19.957 20.508 -23.753 1.00 52.69 442 PRO A C 1
ATOM 3460 O O . PRO A 1 442 ? -19.928 21.655 -23.298 1.00 52.69 442 PRO A O 1
ATOM 3463 N N . GLN A 1 443 ? -20.819 20.145 -24.702 1.00 52.25 443 GLN A N 1
ATOM 3464 C CA . GLN A 1 443 ? -21.783 21.067 -25.295 1.00 52.25 443 GLN A CA 1
ATOM 3465 C C . GLN A 1 443 ? -23.047 21.102 -24.437 1.00 52.25 443 GLN A C 1
ATOM 3467 O O . GLN A 1 443 ? -23.871 20.187 -24.449 1.00 52.25 443 GLN A O 1
ATOM 3472 N N . ILE A 1 444 ? -23.214 22.183 -23.677 1.00 47.25 444 ILE A N 1
ATOM 3473 C CA . ILE A 1 444 ? -24.464 22.477 -22.969 1.00 47.25 444 ILE A CA 1
ATOM 3474 C C . ILE A 1 444 ? -25.491 22.920 -24.031 1.00 47.25 444 ILE A C 1
ATOM 3476 O O . ILE A 1 444 ? -25.161 23.803 -24.825 1.00 47.25 444 ILE A O 1
ATOM 3480 N N . PRO A 1 445 ? -26.699 22.318 -24.118 1.00 50.19 445 PRO A N 1
ATOM 3481 C CA . PRO A 1 445 ? -27.394 21.519 -23.096 1.00 50.19 445 PRO A CA 1
ATOM 3482 C C . PRO A 1 445 ? -27.308 19.987 -23.242 1.00 50.19 445 PRO A C 1
ATOM 3484 O O . PRO A 1 445 ? -27.745 19.277 -22.338 1.00 50.19 445 PRO A O 1
ATOM 3487 N N . GLN A 1 446 ? -26.768 19.462 -24.346 1.00 52.66 446 GLN A N 1
ATOM 3488 C CA . GLN A 1 446 ? -26.809 18.026 -24.673 1.00 52.66 446 GLN A CA 1
ATOM 3489 C C . GLN A 1 446 ? -26.030 17.158 -23.668 1.00 52.66 446 GLN A C 1
ATOM 3491 O O . GLN A 1 446 ? -26.479 16.065 -23.327 1.00 52.66 446 GLN A O 1
ATOM 3496 N N . ASP A 1 447 ? -24.935 17.681 -23.111 1.00 56.75 447 ASP A N 1
ATOM 3497 C CA . ASP A 1 447 ? -24.084 16.958 -22.157 1.00 56.75 447 ASP A CA 1
ATOM 3498 C C . ASP A 1 447 ? -24.413 17.249 -20.679 1.00 56.75 447 ASP A C 1
ATOM 3500 O O . ASP A 1 447 ? -23.782 16.686 -19.781 1.00 56.75 447 ASP A O 1
ATOM 3504 N N . LEU A 1 448 ? -25.411 18.094 -20.379 1.00 56.22 448 LEU A N 1
ATOM 3505 C CA . LEU A 1 448 ? -25.699 18.557 -19.010 1.00 56.22 448 LEU A CA 1
ATOM 3506 C C . LEU A 1 448 ? -26.024 17.397 -18.052 1.00 56.22 448 LEU A C 1
ATOM 3508 O O . LEU A 1 448 ? -25.507 17.343 -16.935 1.00 56.22 448 LEU A O 1
ATOM 3512 N N . GLY A 1 449 ? -26.843 16.437 -18.499 1.00 59.62 449 GLY A N 1
ATOM 3513 C CA . GLY A 1 449 ? -27.202 15.257 -17.705 1.00 59.62 449 GLY A CA 1
ATOM 3514 C C . GLY A 1 449 ? -25.992 14.380 -17.375 1.00 59.62 449 GLY A C 1
ATOM 3515 O O . GLY A 1 449 ? -25.856 13.898 -16.251 1.00 59.62 449 GLY A O 1
ATOM 3516 N N . ARG A 1 450 ? -25.059 14.249 -18.323 1.00 63.22 450 ARG A N 1
ATOM 3517 C CA . ARG A 1 450 ? -23.797 13.530 -18.141 1.00 63.22 450 ARG A CA 1
ATOM 3518 C C . ARG A 1 450 ? -22.872 14.274 -17.177 1.00 63.22 450 ARG A C 1
ATOM 3520 O O . ARG A 1 450 ? -22.373 13.679 -16.226 1.00 63.22 450 ARG A O 1
ATOM 3527 N N . ILE A 1 451 ? -22.692 15.582 -17.356 1.00 63.53 451 ILE A N 1
ATOM 3528 C CA . ILE A 1 451 ? -21.870 16.422 -16.471 1.00 63.53 451 ILE A CA 1
ATOM 3529 C C . ILE A 1 451 ? -22.382 16.341 -15.029 1.00 63.53 451 ILE A C 1
ATOM 3531 O O . ILE A 1 451 ? -21.583 16.131 -14.119 1.00 63.53 451 ILE A O 1
ATOM 3535 N N . LEU A 1 452 ? -23.695 16.454 -14.809 1.00 63.09 452 LEU A N 1
ATOM 3536 C CA . LEU A 1 452 ? -24.295 16.353 -13.475 1.00 63.09 452 LEU A CA 1
ATOM 3537 C C . LEU A 1 452 ? -24.130 14.952 -12.874 1.00 63.09 452 LEU A C 1
ATOM 3539 O O . LEU A 1 452 ? -23.752 14.825 -11.707 1.00 63.09 452 LEU A O 1
ATOM 3543 N N . ALA A 1 453 ? -24.352 13.896 -13.660 1.00 66.88 453 ALA A N 1
ATOM 3544 C CA . ALA A 1 453 ? -24.199 12.524 -13.188 1.00 66.88 453 ALA A CA 1
ATOM 3545 C C . ALA A 1 453 ? -22.753 12.219 -12.750 1.00 66.88 453 ALA A C 1
ATOM 3547 O O . ALA A 1 453 ? -22.531 11.743 -11.635 1.00 66.88 453 ALA A O 1
ATOM 3548 N N . PHE A 1 454 ? -21.765 12.541 -13.589 1.00 69.25 454 PHE A N 1
ATOM 3549 C CA . PHE A 1 454 ? -20.362 12.188 -13.356 1.00 69.25 454 PHE A CA 1
ATOM 3550 C C . PHE A 1 454 ? -19.618 13.159 -12.431 1.00 69.25 454 PHE A C 1
ATOM 3552 O O . PHE A 1 454 ? -18.775 12.719 -11.654 1.00 69.25 454 PHE A O 1
ATOM 3559 N N . ASN A 1 455 ? -19.928 14.458 -12.454 1.00 67.31 455 ASN A N 1
ATOM 3560 C CA . ASN A 1 455 ? -19.218 15.440 -11.623 1.00 67.31 455 ASN A CA 1
ATOM 3561 C C . ASN A 1 455 ? -19.890 15.708 -10.274 1.00 67.31 455 ASN A C 1
ATOM 3563 O O . ASN A 1 455 ? -19.233 16.227 -9.375 1.00 67.31 455 ASN A O 1
ATOM 3567 N N . VAL A 1 456 ? -21.173 15.370 -10.108 1.00 65.88 456 VAL A N 1
ATOM 3568 C CA . VAL A 1 456 ? -21.919 15.690 -8.879 1.00 65.88 456 VAL A CA 1
ATOM 3569 C C . VAL A 1 456 ? -22.529 14.443 -8.248 1.00 65.88 456 VAL A C 1
ATOM 3571 O O . VAL A 1 456 ? -22.211 14.130 -7.101 1.00 65.88 456 VAL A O 1
ATOM 3574 N N . VAL A 1 457 ? -23.362 13.695 -8.980 1.00 72.50 457 VAL A N 1
ATOM 3575 C CA . VAL A 1 457 ? -24.122 12.571 -8.401 1.00 72.50 457 VAL A CA 1
ATOM 3576 C C . VAL A 1 457 ? -23.202 11.436 -7.959 1.00 72.50 457 VAL A C 1
ATOM 3578 O O . VAL A 1 457 ? -23.267 11.028 -6.802 1.00 72.50 457 VAL A O 1
ATOM 3581 N N . ILE A 1 458 ? -22.320 10.938 -8.831 1.00 77.12 458 IL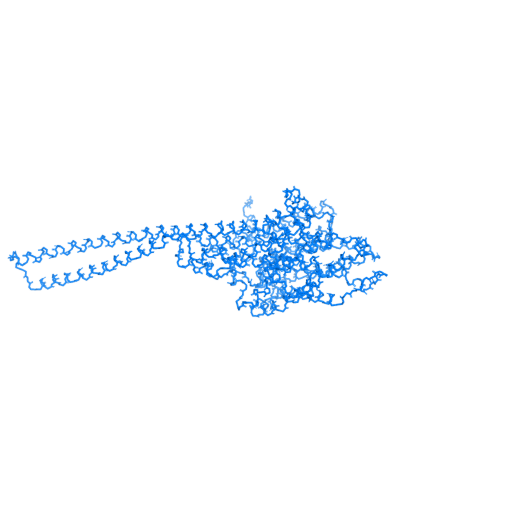E A N 1
ATOM 3582 C CA . ILE A 1 458 ? -21.426 9.821 -8.488 1.00 77.12 458 ILE A CA 1
ATOM 3583 C C . ILE A 1 458 ? -20.460 10.191 -7.347 1.00 77.12 458 ILE A C 1
ATOM 3585 O O . ILE A 1 458 ? -20.377 9.419 -6.391 1.00 77.12 458 ILE A O 1
ATOM 3589 N N . PRO A 1 459 ? -19.786 11.358 -7.347 1.00 77.62 459 PRO A N 1
ATOM 3590 C CA . PRO A 1 459 ? -18.996 11.819 -6.203 1.00 77.62 459 PRO A CA 1
ATOM 3591 C C . PRO A 1 459 ? -19.774 11.870 -4.888 1.00 77.62 459 PRO A C 1
ATOM 3593 O O . PRO A 1 459 ? -19.250 11.473 -3.847 1.00 77.62 459 PRO A O 1
ATOM 3596 N N . LEU A 1 460 ? -21.032 12.316 -4.922 1.00 75.25 460 LEU A N 1
ATOM 3597 C CA . LEU A 1 460 ? -21.885 12.387 -3.739 1.00 75.25 460 LEU A CA 1
ATOM 3598 C C . LEU A 1 460 ? -22.314 10.989 -3.270 1.00 75.25 460 LEU A C 1
ATOM 3600 O O . LEU A 1 460 ? -22.272 10.701 -2.075 1.00 75.25 460 LEU A O 1
ATOM 3604 N N . VAL A 1 461 ? -22.637 10.081 -4.192 1.00 82.25 461 VAL A N 1
ATOM 3605 C CA . VAL A 1 461 ? -22.892 8.669 -3.873 1.00 82.25 461 VAL A CA 1
ATOM 3606 C C . VAL A 1 461 ? -21.646 8.022 -3.272 1.00 82.25 461 VAL A C 1
ATOM 3608 O O . VAL A 1 461 ? -21.754 7.356 -2.246 1.00 82.25 461 VAL A O 1
ATOM 3611 N N . LEU A 1 462 ? -20.459 8.256 -3.839 1.00 82.50 462 LEU A N 1
ATOM 3612 C CA . LEU A 1 462 ? -19.192 7.775 -3.288 1.00 82.50 462 LEU A CA 1
ATOM 3613 C C . LEU A 1 462 ? -18.964 8.340 -1.884 1.00 82.50 462 LEU A C 1
ATOM 3615 O O . LEU A 1 462 ? -18.658 7.571 -0.973 1.00 82.50 462 LEU A O 1
ATOM 3619 N N . LEU A 1 463 ? -19.167 9.642 -1.673 1.00 82.06 463 LEU A N 1
ATOM 3620 C CA . LEU A 1 463 ? -19.076 10.275 -0.358 1.00 82.06 463 LEU A CA 1
ATOM 3621 C C . LEU A 1 463 ? -19.957 9.551 0.665 1.00 82.06 463 LEU A C 1
ATOM 3623 O O . LEU A 1 463 ? -19.461 9.094 1.698 1.00 82.06 463 LEU A O 1
ATOM 3627 N N . TYR A 1 464 ? -21.252 9.425 0.371 1.00 79.88 464 TYR A N 1
ATOM 3628 C CA . TYR A 1 464 ? -22.207 8.808 1.285 1.00 79.88 464 TYR A CA 1
ATOM 3629 C C . TYR A 1 464 ? -21.953 7.314 1.469 1.00 79.88 464 TYR A C 1
ATOM 3631 O O . TYR A 1 464 ? -22.059 6.838 2.595 1.00 79.88 464 TYR A O 1
ATOM 3639 N N . ALA A 1 465 ? -21.562 6.581 0.427 1.00 84.88 465 ALA A N 1
ATOM 3640 C CA . ALA A 1 465 ? -21.245 5.160 0.521 1.00 84.88 465 ALA A CA 1
ATOM 3641 C C . ALA A 1 465 ? -20.051 4.919 1.455 1.00 84.88 465 ALA A C 1
ATOM 3643 O O . ALA A 1 465 ? -20.168 4.152 2.410 1.00 84.88 465 ALA A O 1
ATOM 3644 N N . HIS A 1 466 ? -18.932 5.621 1.257 1.00 87.00 466 HIS A N 1
ATOM 3645 C CA . HIS A 1 466 ? -17.750 5.465 2.109 1.00 87.00 466 HIS A CA 1
ATOM 3646 C C . HIS A 1 466 ? -18.019 5.931 3.538 1.00 87.00 466 HIS A C 1
ATOM 3648 O O . HIS A 1 466 ? -17.691 5.228 4.493 1.00 87.00 466 HIS A O 1
ATOM 3654 N N . TYR A 1 467 ? -18.653 7.092 3.699 1.00 85.12 467 TYR A N 1
ATOM 3655 C CA . TYR A 1 467 ? -18.972 7.629 5.016 1.00 85.12 467 TYR A CA 1
ATOM 3656 C C . TYR A 1 467 ? -19.950 6.728 5.782 1.00 85.12 467 TYR A C 1
ATOM 3658 O O . TYR A 1 467 ? -19.697 6.376 6.936 1.00 85.12 467 TYR A O 1
ATOM 3666 N N . ALA A 1 468 ? -21.060 6.329 5.157 1.00 83.62 468 ALA A N 1
ATOM 3667 C CA . ALA A 1 468 ? -22.099 5.559 5.824 1.00 83.62 468 ALA A CA 1
ATOM 3668 C C . ALA A 1 468 ? -21.643 4.124 6.111 1.00 83.62 468 ALA A C 1
ATOM 3670 O O . ALA A 1 468 ? -21.753 3.666 7.250 1.00 83.62 468 ALA A O 1
ATOM 3671 N N . ILE A 1 469 ? -21.109 3.431 5.100 1.00 86.81 469 ILE A N 1
ATOM 3672 C CA . ILE A 1 469 ? -20.787 2.002 5.185 1.00 86.81 469 ILE A CA 1
ATOM 3673 C C . ILE A 1 469 ? -19.530 1.773 6.021 1.00 86.81 469 ILE A C 1
ATOM 3675 O O . ILE A 1 469 ? -19.538 0.914 6.902 1.00 86.81 469 ILE A O 1
ATOM 3679 N N . LEU A 1 470 ? -18.459 2.535 5.775 1.00 87.62 470 LEU A N 1
ATOM 3680 C CA . LEU A 1 470 ? -17.155 2.250 6.381 1.00 87.62 470 LEU A CA 1
ATOM 3681 C C . LEU A 1 470 ? -16.958 2.930 7.735 1.00 87.62 470 LEU A C 1
ATOM 3683 O O . LEU A 1 470 ? -16.156 2.445 8.526 1.00 87.62 470 LEU A O 1
ATOM 3687 N N . ILE A 1 471 ? -17.679 4.018 8.030 1.00 86.88 471 ILE A N 1
ATOM 3688 C CA . ILE A 1 471 ? -17.444 4.806 9.249 1.00 86.88 471 ILE A CA 1
ATOM 3689 C C . ILE A 1 471 ? -18.689 4.886 10.137 1.00 86.88 471 ILE A C 1
ATOM 3691 O O . ILE A 1 471 ? -18.639 4.458 11.291 1.00 86.88 471 ILE A O 1
ATOM 3695 N N . ARG A 1 472 ? -19.824 5.377 9.623 1.00 84.81 472 ARG A N 1
ATOM 3696 C CA . ARG A 1 472 ? -21.034 5.620 10.431 1.00 84.81 472 ARG A CA 1
ATOM 3697 C C . ARG A 1 472 ? -21.621 4.334 11.013 1.00 84.81 472 ARG A C 1
ATOM 3699 O O . ARG A 1 472 ? -21.906 4.285 12.208 1.00 84.81 472 ARG A O 1
ATOM 3706 N N . ILE A 1 473 ? -21.803 3.295 10.192 1.00 86.75 473 ILE A N 1
ATOM 3707 C CA . ILE A 1 473 ? -22.370 2.016 10.648 1.00 86.75 473 ILE A CA 1
ATOM 3708 C C . ILE A 1 473 ? -21.459 1.344 11.693 1.00 86.75 473 ILE A C 1
ATOM 3710 O O . ILE A 1 473 ? -21.966 0.972 12.756 1.00 86.75 473 ILE A O 1
ATOM 3714 N N . PRO A 1 474 ? -20.137 1.196 11.465 1.00 86.06 474 PRO A N 1
ATOM 3715 C CA . PRO A 1 474 ? -19.243 0.620 12.467 1.00 86.06 474 PRO A CA 1
ATOM 3716 C C . PRO A 1 474 ? -19.187 1.424 13.768 1.00 86.06 474 PRO A C 1
ATOM 3718 O O . PRO A 1 474 ? -19.239 0.821 14.839 1.00 86.06 474 PRO A O 1
ATOM 3721 N N . TYR A 1 475 ? -19.168 2.760 13.692 1.00 86.31 475 TYR A N 1
ATOM 3722 C CA . TYR A 1 475 ? -19.219 3.636 14.865 1.00 86.31 475 TYR A CA 1
ATOM 3723 C C . TYR A 1 475 ? -20.492 3.399 15.692 1.00 86.31 475 TYR A C 1
ATOM 3725 O O . TYR A 1 475 ? -20.406 3.097 16.883 1.00 86.31 475 TYR A O 1
ATOM 3733 N N . GLY A 1 476 ? -21.672 3.441 15.058 1.00 83.19 476 GLY A N 1
ATOM 3734 C CA . GLY A 1 476 ? -22.951 3.239 15.749 1.00 83.19 476 GLY A CA 1
ATOM 3735 C C . GLY A 1 476 ? -23.090 1.836 16.356 1.00 83.19 476 GLY A C 1
ATOM 3736 O O . GLY A 1 476 ? -23.596 1.673 17.471 1.00 83.19 476 GLY A O 1
ATOM 3737 N N . ARG A 1 477 ? -22.574 0.805 15.672 1.00 86.56 477 ARG A N 1
ATOM 3738 C CA . ARG A 1 477 ? -22.491 -0.564 16.214 1.00 86.56 477 ARG A CA 1
ATOM 3739 C C . ARG A 1 477 ? -21.561 -0.655 17.426 1.00 86.56 477 ARG A C 1
ATOM 3741 O O . ARG A 1 477 ? -21.898 -1.327 18.394 1.00 86.56 477 ARG A O 1
ATOM 3748 N N . GLY A 1 478 ? -20.411 0.017 17.392 1.00 84.94 478 GLY A N 1
ATOM 3749 C CA . GLY A 1 478 ? -19.491 0.072 18.529 1.00 84.94 478 GLY A CA 1
ATOM 3750 C C . GLY A 1 478 ? -20.113 0.773 19.738 1.00 84.94 478 GLY A C 1
ATOM 3751 O O . GLY A 1 478 ? -20.098 0.229 20.840 1.00 84.94 478 GLY A O 1
ATOM 3752 N N . GLN A 1 479 ? -20.725 1.940 19.522 1.00 84.81 479 GLN A N 1
ATOM 3753 C CA . GLN A 1 479 ? -21.347 2.741 20.579 1.00 84.81 479 GLN A CA 1
ATOM 3754 C C . GLN A 1 479 ? -22.563 2.045 21.205 1.00 84.81 479 GLN A C 1
ATOM 3756 O O . GLN A 1 479 ? -22.721 2.067 22.421 1.00 84.81 479 GLN A O 1
ATOM 3761 N N . SER A 1 480 ? -23.421 1.405 20.405 1.00 85.50 480 SER A N 1
ATOM 3762 C CA . SER A 1 480 ? -24.558 0.624 20.924 1.00 85.50 480 SER A CA 1
ATOM 3763 C C . SER A 1 480 ? -24.107 -0.551 21.796 1.00 85.50 480 SER A C 1
ATOM 3765 O O . SER A 1 480 ? -24.595 -0.686 22.913 1.00 85.50 480 SER A O 1
ATOM 3767 N N . ARG A 1 481 ? -23.116 -1.333 21.349 1.00 86.88 481 ARG A N 1
ATOM 3768 C CA . ARG A 1 481 ? -22.576 -2.458 22.132 1.00 86.88 481 ARG A CA 1
ATOM 3769 C C . ARG A 1 481 ? -21.865 -2.016 23.407 1.00 86.88 481 ARG A C 1
ATOM 3771 O O . ARG A 1 481 ? -22.029 -2.645 24.445 1.00 86.88 481 ARG A O 1
ATOM 3778 N N . TRP A 1 482 ? -21.078 -0.942 23.341 1.00 88.75 482 TRP A N 1
ATOM 3779 C CA . TRP A 1 482 ? -20.451 -0.368 24.532 1.00 88.75 482 TRP A CA 1
ATOM 3780 C C . TRP A 1 482 ? -21.508 0.061 25.559 1.00 88.75 482 TRP A C 1
ATOM 3782 O O . TRP A 1 482 ? -21.372 -0.261 26.737 1.00 88.75 482 TRP A O 1
ATOM 3792 N N . ARG A 1 483 ? -22.589 0.721 25.110 1.00 84.88 483 ARG A N 1
ATOM 3793 C CA . ARG A 1 483 ? -23.707 1.123 25.979 1.00 84.88 483 ARG A CA 1
ATOM 3794 C C . ARG A 1 483 ? -24.379 -0.066 26.643 1.00 84.88 483 ARG A C 1
ATOM 3796 O O . ARG A 1 483 ? -24.656 0.001 27.832 1.00 84.88 483 ARG A O 1
ATOM 3803 N N . GLU A 1 484 ? -24.624 -1.136 25.899 1.00 87.94 484 GLU A N 1
ATOM 3804 C CA . GLU A 1 484 ? -25.217 -2.357 26.445 1.00 87.94 484 GLU A CA 1
ATOM 3805 C C . GLU A 1 484 ? -24.339 -2.940 27.561 1.00 87.94 484 GLU A C 1
ATOM 3807 O O . GLU A 1 484 ? -24.819 -3.149 28.670 1.00 87.94 484 GLU A O 1
ATOM 3812 N N . ILE A 1 485 ? -23.031 -3.079 27.314 1.00 88.62 485 ILE A N 1
ATOM 3813 C CA . ILE A 1 485 ? -22.072 -3.637 28.282 1.00 88.62 485 ILE A CA 1
ATOM 3814 C C . ILE A 1 485 ? -21.897 -2.738 29.514 1.00 88.62 485 ILE A C 1
ATOM 3816 O O . ILE A 1 485 ? -21.840 -3.234 30.641 1.00 88.62 485 ILE A O 1
ATOM 3820 N N . GLN A 1 486 ? -21.787 -1.418 29.338 1.00 88.44 486 GLN A N 1
ATOM 3821 C CA . GLN A 1 486 ? -21.699 -0.504 30.483 1.00 88.44 486 GLN A CA 1
ATOM 3822 C C . GLN A 1 486 ? -23.027 -0.420 31.233 1.00 88.44 486 GLN A C 1
ATOM 3824 O O . GLN A 1 486 ? -23.025 -0.358 32.458 1.00 88.44 486 GLN A O 1
ATOM 3829 N N . GLY A 1 487 ? -24.153 -0.483 30.523 1.00 87.69 487 GLY A N 1
ATOM 3830 C CA . GLY A 1 487 ? -25.484 -0.521 31.112 1.00 87.69 487 GLY A CA 1
ATOM 3831 C C . GLY A 1 487 ? -25.677 -1.746 32.000 1.00 87.69 487 GLY A C 1
ATOM 3832 O O . GLY A 1 487 ? -26.105 -1.600 33.144 1.00 87.69 487 GLY A O 1
ATOM 3833 N N . THR A 1 488 ? -25.294 -2.939 31.529 1.00 89.75 488 THR A N 1
ATOM 3834 C CA . THR A 1 488 ? -25.332 -4.160 32.349 1.00 89.75 488 THR A CA 1
ATOM 3835 C C . THR A 1 488 ? -24.384 -4.056 33.538 1.00 89.75 488 THR A C 1
ATOM 3837 O O . THR A 1 488 ? -24.801 -4.305 34.664 1.00 89.75 488 THR A O 1
ATOM 3840 N N . ARG A 1 489 ? -23.147 -3.583 33.329 1.00 90.44 489 ARG A N 1
ATOM 3841 C CA . ARG A 1 489 ? -22.153 -3.430 34.402 1.00 90.44 489 ARG A CA 1
ATOM 3842 C C . ARG A 1 489 ? -22.611 -2.467 35.501 1.00 90.44 489 ARG A C 1
ATOM 3844 O O . ARG A 1 489 ? -22.466 -2.774 36.681 1.00 90.44 489 ARG A O 1
ATOM 3851 N N . LEU A 1 490 ? -23.155 -1.307 35.134 1.00 90.50 490 LEU A N 1
ATOM 3852 C CA . LEU A 1 490 ? -23.680 -0.330 36.093 1.00 90.50 490 LEU A CA 1
ATOM 3853 C C . LEU A 1 490 ? -24.914 -0.869 36.821 1.00 90.50 490 LEU A C 1
ATOM 3855 O O . LEU A 1 490 ? -25.069 -0.615 38.011 1.00 90.50 490 LEU A O 1
ATOM 3859 N N . ASN A 1 491 ? -25.767 -1.637 36.140 1.00 92.75 491 ASN A N 1
ATOM 3860 C CA . ASN A 1 491 ? -26.936 -2.261 36.755 1.00 92.75 491 ASN A CA 1
ATOM 3861 C C . ASN A 1 491 ? -26.548 -3.341 37.775 1.00 92.75 491 ASN A C 1
ATOM 3863 O O . ASN A 1 491 ? -27.123 -3.393 38.859 1.00 92.75 491 ASN A O 1
ATOM 3867 N N . ASP A 1 492 ? -25.548 -4.163 37.460 1.00 93.31 492 ASP A N 1
ATOM 3868 C CA . ASP A 1 492 ? -25.019 -5.168 38.384 1.00 93.31 492 ASP A CA 1
ATOM 3869 C C . ASP A 1 492 ? -24.345 -4.504 39.593 1.00 93.31 492 ASP A C 1
ATOM 3871 O O . ASP A 1 492 ? -24.603 -4.887 40.734 1.00 93.31 492 ASP A O 1
ATOM 3875 N N . ASN A 1 493 ? -23.563 -3.442 39.366 1.00 92.44 493 ASN A N 1
ATOM 3876 C CA . ASN A 1 493 ? -22.976 -2.642 40.442 1.00 92.44 493 ASN A CA 1
ATOM 3877 C C . ASN A 1 493 ? -24.045 -2.011 41.341 1.00 92.44 493 ASN A C 1
ATOM 3879 O O . ASN A 1 493 ? -23.912 -2.063 42.562 1.00 92.44 493 ASN A O 1
ATOM 3883 N N . LEU A 1 494 ? -25.107 -1.447 40.757 1.00 92.62 494 LEU A N 1
ATOM 3884 C CA . LEU A 1 494 ? -26.209 -0.854 41.513 1.00 92.62 494 LEU A CA 1
ATOM 3885 C C . LEU A 1 494 ? -26.907 -1.908 42.378 1.00 92.62 494 LEU A C 1
ATOM 3887 O O . LEU A 1 494 ? -27.092 -1.679 43.565 1.00 92.62 494 LEU A O 1
ATOM 3891 N N . ARG A 1 495 ? -27.197 -3.092 41.821 1.00 93.19 495 ARG A N 1
ATOM 3892 C CA . ARG A 1 495 ? -27.795 -4.211 42.567 1.00 93.19 495 ARG A CA 1
ATOM 3893 C C . ARG A 1 495 ? -26.926 -4.664 43.737 1.00 93.19 495 ARG A C 1
ATOM 3895 O O . ARG A 1 495 ? -27.455 -4.891 44.819 1.00 93.19 495 ARG A O 1
ATOM 3902 N N . MET A 1 496 ? -25.611 -4.783 43.545 1.00 93.19 496 MET A N 1
ATOM 3903 C CA . MET A 1 496 ? -24.694 -5.135 44.638 1.00 93.19 496 MET A CA 1
ATOM 3904 C C . MET A 1 496 ? -24.666 -4.063 45.735 1.00 93.19 496 MET A C 1
ATOM 3906 O O . MET A 1 496 ? -24.588 -4.394 46.916 1.00 93.19 496 MET A O 1
ATOM 3910 N N . VAL A 1 497 ? -24.699 -2.783 45.357 1.00 93.62 497 VAL A N 1
ATOM 3911 C CA . VAL A 1 497 ? -24.711 -1.661 46.305 1.00 93.62 497 VAL A CA 1
ATOM 3912 C C . VAL A 1 497 ? -26.042 -1.590 47.055 1.00 93.62 497 VAL A C 1
ATOM 3914 O O . VAL A 1 497 ? -26.021 -1.431 48.271 1.00 93.62 497 VAL A O 1
ATOM 3917 N N . ASP A 1 498 ? -27.172 -1.787 46.373 1.00 92.81 498 ASP A N 1
ATOM 3918 C CA . ASP A 1 498 ? -28.501 -1.845 46.992 1.00 92.81 498 ASP A CA 1
ATOM 3919 C C . ASP A 1 498 ? -28.599 -3.022 47.983 1.00 92.81 498 ASP A C 1
ATOM 3921 O O . ASP A 1 498 ? -29.027 -2.828 49.116 1.00 92.81 498 ASP A O 1
ATOM 3925 N N . GLN A 1 499 ? -28.093 -4.212 47.629 1.00 94.00 499 GLN A N 1
ATOM 3926 C CA . GLN A 1 499 ? -28.029 -5.360 48.550 1.00 94.00 499 GLN A CA 1
ATOM 3927 C C . GLN A 1 499 ? -27.197 -5.062 49.804 1.00 94.00 499 GLN A C 1
ATOM 3929 O O . GLN A 1 499 ? -27.620 -5.364 50.919 1.00 94.00 499 GLN A O 1
ATOM 3934 N N . ARG A 1 500 ? -26.024 -4.435 49.640 1.00 92.94 500 ARG A N 1
ATOM 3935 C CA . ARG A 1 500 ? -25.189 -4.015 50.778 1.00 92.94 500 ARG A CA 1
ATOM 3936 C C . ARG A 1 500 ? -25.890 -2.970 51.639 1.00 92.94 500 ARG A C 1
ATOM 3938 O O . ARG A 1 500 ? -25.780 -3.025 52.859 1.00 92.94 500 ARG A O 1
ATOM 3945 N N . LEU A 1 501 ? -26.599 -2.025 51.025 1.00 92.62 501 LEU A N 1
ATOM 3946 C CA . LEU A 1 501 ? -27.362 -1.011 51.744 1.00 92.62 501 LEU A CA 1
ATOM 3947 C C . LEU A 1 501 ? -28.485 -1.652 52.570 1.00 92.62 501 LEU A C 1
ATOM 3949 O O . LEU A 1 501 ? -28.665 -1.295 53.732 1.00 92.62 501 LEU A O 1
ATOM 3953 N N . ASP A 1 502 ? -29.192 -2.629 52.003 1.00 93.62 502 ASP A N 1
ATOM 3954 C CA . ASP A 1 502 ? -30.237 -3.385 52.694 1.00 93.62 502 ASP A CA 1
ATOM 3955 C C . ASP A 1 502 ? -29.679 -4.202 53.865 1.00 93.62 502 ASP A C 1
ATOM 3957 O O . ASP A 1 502 ? -30.285 -4.237 54.938 1.00 93.62 502 ASP A O 1
ATOM 3961 N N . ASP A 1 503 ? -28.506 -4.820 53.710 1.00 93.75 503 ASP A N 1
ATOM 3962 C CA . ASP A 1 503 ? -27.810 -5.516 54.799 1.00 93.75 503 ASP A CA 1
ATOM 3963 C C . ASP A 1 503 ? -27.474 -4.570 55.956 1.00 93.75 503 ASP A C 1
ATOM 3965 O O . ASP A 1 503 ? -27.763 -4.876 57.116 1.00 93.75 503 ASP A O 1
ATOM 3969 N N . VAL A 1 504 ? -26.916 -3.397 55.647 1.00 92.50 504 VAL A N 1
ATOM 3970 C CA . VAL A 1 504 ? -26.563 -2.381 56.649 1.00 92.50 504 VAL A CA 1
ATOM 3971 C C . VAL A 1 504 ? -27.808 -1.808 57.320 1.00 92.50 504 VAL A C 1
ATOM 3973 O O . VAL A 1 504 ? -27.836 -1.679 58.542 1.00 92.50 504 VAL A O 1
ATOM 3976 N N . ASN A 1 505 ? -28.873 -1.539 56.563 1.00 92.12 505 ASN A N 1
ATOM 3977 C CA . ASN A 1 505 ? -30.149 -1.084 57.117 1.00 92.12 505 ASN A CA 1
ATOM 3978 C C . ASN A 1 505 ? -30.763 -2.132 58.058 1.00 92.12 505 ASN A C 1
ATOM 3980 O O . ASN A 1 505 ? -31.278 -1.772 59.116 1.00 92.12 505 ASN A O 1
ATOM 3984 N N . ARG A 1 506 ? -30.680 -3.428 57.724 1.00 93.00 506 ARG A N 1
ATOM 3985 C CA . ARG A 1 506 ? -31.132 -4.512 58.612 1.00 93.00 506 ARG A CA 1
ATOM 3986 C C . ARG A 1 506 ? -30.314 -4.571 59.903 1.00 93.00 506 ARG A C 1
ATOM 3988 O O . ARG A 1 506 ? -30.898 -4.732 60.972 1.00 93.00 506 ARG A O 1
ATOM 3995 N N . GLN A 1 507 ? -28.993 -4.407 59.822 1.00 91.06 507 GLN A N 1
ATOM 3996 C CA . GLN A 1 507 ? -28.119 -4.356 61.001 1.00 91.06 507 GLN A CA 1
ATOM 3997 C C . GLN A 1 507 ? -28.408 -3.130 61.881 1.00 91.06 507 GLN A C 1
ATOM 3999 O O . GLN A 1 507 ? -28.492 -3.264 63.101 1.00 91.06 507 GLN A O 1
ATOM 4004 N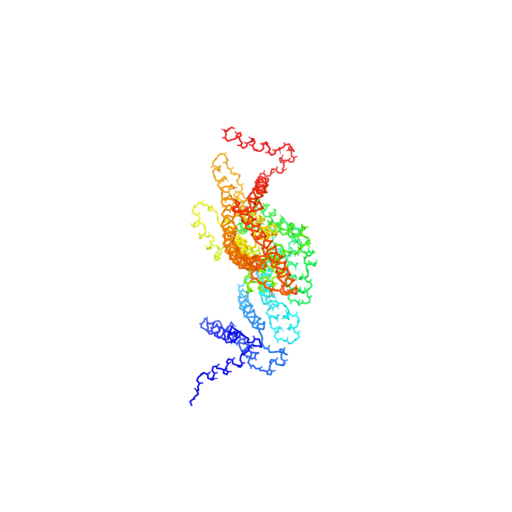 N . LEU A 1 508 ? -28.634 -1.958 61.278 1.00 89.62 508 LEU A N 1
ATOM 4005 C CA . LEU A 1 508 ? -29.044 -0.743 61.991 1.00 89.62 508 LEU A CA 1
ATOM 4006 C C . LEU A 1 508 ? -30.395 -0.927 62.691 1.00 89.62 508 LEU A C 1
ATOM 4008 O O . LEU A 1 508 ? -30.512 -0.603 63.866 1.00 89.62 508 LEU A O 1
ATOM 4012 N N . GLN A 1 509 ? -31.386 -1.531 62.027 1.00 91.31 509 GLN A N 1
ATOM 4013 C CA . GLN A 1 509 ? -32.683 -1.831 62.647 1.00 91.31 509 GLN A CA 1
ATOM 4014 C C . GLN A 1 509 ? -32.569 -2.807 63.827 1.00 91.31 509 GLN A C 1
ATOM 4016 O O . GLN A 1 509 ? -33.306 -2.678 64.803 1.00 91.31 509 GLN A O 1
ATOM 4021 N N . GLN A 1 510 ? -31.672 -3.796 63.755 1.00 89.50 510 GLN A N 1
ATOM 4022 C CA . GLN A 1 510 ? -31.404 -4.703 64.877 1.00 89.50 510 GLN A CA 1
ATOM 4023 C C . GLN A 1 510 ? -30.757 -3.966 66.055 1.00 89.50 510 GLN A C 1
ATOM 4025 O O . GLN A 1 510 ? -31.153 -4.188 67.199 1.00 89.50 510 GLN A O 1
ATOM 4030 N N . LEU A 1 511 ? -29.810 -3.064 65.781 1.00 86.62 511 LEU A N 1
ATOM 4031 C CA . LEU A 1 511 ? -29.196 -2.207 66.799 1.00 86.62 511 LEU A CA 1
ATOM 4032 C C . LEU A 1 511 ? -30.199 -1.237 67.426 1.00 86.62 511 LEU A C 1
ATOM 4034 O O . LEU A 1 511 ? -30.182 -1.076 68.642 1.00 86.62 511 LEU A O 1
ATOM 4038 N N . ASP A 1 512 ? -31.098 -0.650 66.636 1.00 85.56 512 ASP A N 1
ATOM 4039 C CA . ASP A 1 512 ? -32.167 0.219 67.139 1.00 85.56 512 ASP A CA 1
ATOM 4040 C C . ASP A 1 512 ? -33.099 -0.529 68.094 1.00 85.56 512 ASP A C 1
ATOM 4042 O O . ASP A 1 512 ? -33.447 -0.006 69.152 1.00 85.56 512 ASP A O 1
ATOM 4046 N N . ARG A 1 513 ? -33.478 -1.770 67.761 1.00 84.62 513 ARG A N 1
ATOM 4047 C CA . ARG A 1 513 ? -34.283 -2.617 68.657 1.00 84.62 513 ARG A CA 1
ATOM 4048 C C . ARG A 1 513 ? -33.535 -2.929 69.949 1.00 84.62 513 ARG A C 1
ATOM 4050 O O . ARG A 1 513 ? -34.088 -2.711 71.021 1.00 84.62 513 ARG A O 1
ATOM 4057 N N . ALA A 1 514 ? -32.269 -3.341 69.857 1.00 81.19 514 ALA A N 1
ATOM 4058 C CA . ALA A 1 514 ? -31.436 -3.604 71.031 1.00 81.19 514 ALA A CA 1
ATOM 4059 C C . ALA A 1 514 ? -31.281 -2.352 71.917 1.00 81.19 514 ALA A C 1
ATOM 4061 O O . ALA A 1 514 ? -31.347 -2.433 73.142 1.00 81.19 514 ALA A O 1
ATOM 4062 N N . TRP A 1 515 ? -31.136 -1.172 71.310 1.00 80.50 515 TRP A N 1
ATOM 4063 C CA . TRP A 1 515 ? -31.078 0.103 72.023 1.00 80.50 515 TRP A CA 1
ATOM 4064 C C . TRP A 1 515 ? -32.407 0.461 72.706 1.00 80.50 515 TRP A C 1
ATOM 4066 O O . TRP A 1 515 ? -32.418 0.924 73.848 1.00 80.50 515 TRP A O 1
ATOM 4076 N N . GLN A 1 516 ? -33.541 0.228 72.037 1.00 81.00 516 GLN A N 1
ATOM 4077 C CA . GLN A 1 516 ? -34.874 0.429 72.615 1.00 81.00 516 GLN A CA 1
ATOM 4078 C C . GLN A 1 516 ? -35.142 -0.524 73.788 1.00 81.00 516 GLN A C 1
ATOM 4080 O O . GLN A 1 516 ? -35.669 -0.085 74.811 1.00 81.00 516 GLN A O 1
ATOM 4085 N N . GLU A 1 517 ? -34.724 -1.787 73.685 1.00 76.44 517 GLU A N 1
ATOM 4086 C CA . GLU A 1 517 ? -34.813 -2.782 74.761 1.00 76.44 517 GLU A CA 1
ATOM 4087 C C . GLU A 1 517 ? -34.004 -2.348 75.995 1.00 76.44 517 GLU A C 1
ATOM 4089 O O . GLU A 1 517 ? -34.539 -2.341 77.107 1.00 76.44 517 GLU A O 1
ATOM 4094 N N . VAL A 1 518 ? -32.768 -1.867 75.801 1.00 71.44 518 VAL A N 1
ATOM 4095 C CA . VAL A 1 518 ? -31.927 -1.286 76.868 1.00 71.44 518 VAL A CA 1
ATOM 4096 C C . VAL A 1 518 ? -32.600 -0.070 77.516 1.00 71.44 518 VAL A C 1
ATOM 4098 O O . VAL A 1 518 ? -32.640 0.044 78.741 1.00 71.44 518 VAL A O 1
ATOM 4101 N N . ARG A 1 519 ? -33.180 0.832 76.715 1.00 71.12 519 ARG A N 1
ATOM 4102 C CA . ARG A 1 519 ? -33.834 2.055 77.212 1.00 71.12 519 ARG A CA 1
ATOM 4103 C C . ARG A 1 519 ? -35.147 1.781 77.954 1.00 71.12 519 ARG A C 1
ATOM 4105 O O . ARG A 1 519 ? -35.499 2.539 78.853 1.00 71.12 519 ARG A O 1
ATOM 4112 N N . SER A 1 520 ? -35.861 0.717 77.589 1.00 70.12 520 SER A N 1
ATOM 4113 C CA . SER A 1 520 ? -37.125 0.304 78.218 1.00 70.12 520 SER A CA 1
ATOM 4114 C C . SER A 1 520 ? -36.958 -0.368 79.592 1.00 70.12 520 SER A C 1
ATOM 4116 O O . SER A 1 520 ? -37.951 -0.692 80.238 1.00 70.12 520 SER A O 1
ATOM 4118 N N . GLY A 1 521 ? -35.717 -0.554 80.063 1.00 62.31 521 GLY A N 1
ATOM 4119 C CA . GLY A 1 521 ? -35.416 -1.084 81.397 1.00 62.31 521 GLY A CA 1
ATOM 4120 C C . GLY A 1 521 ? -35.512 -2.608 81.520 1.00 62.31 521 GLY A C 1
ATOM 4121 O O . GLY A 1 521 ? -35.439 -3.129 82.629 1.00 62.31 521 GLY A O 1
ATOM 4122 N N . GLN A 1 522 ? -35.651 -3.336 80.407 1.00 56.91 522 GLN A N 1
ATOM 4123 C CA . GLN A 1 522 ? -35.758 -4.802 80.399 1.00 56.91 522 GLN A CA 1
ATOM 4124 C C . GLN A 1 522 ? -34.402 -5.525 80.523 1.00 56.91 522 GLN A C 1
ATOM 4126 O O . GLN A 1 522 ? -34.371 -6.743 80.683 1.00 56.91 522 GLN A O 1
ATOM 4131 N N . SER A 1 523 ? -33.278 -4.799 80.487 1.00 54.44 523 SER A N 1
ATOM 4132 C CA . SER A 1 523 ? -31.926 -5.368 80.534 1.00 54.44 523 SER A CA 1
ATOM 4133 C C . SER A 1 523 ? -30.979 -4.531 81.408 1.00 54.44 523 SER A C 1
ATOM 4135 O O . SER A 1 523 ? -30.768 -3.348 81.149 1.00 54.44 523 SER A O 1
ATOM 4137 N N . LEU A 1 524 ? -30.388 -5.148 82.440 1.00 53.34 524 LEU A N 1
ATOM 4138 C CA . LEU A 1 524 ? -29.310 -4.585 83.273 1.00 53.34 524 LEU A CA 1
ATOM 4139 C C . LEU A 1 524 ? -27.958 -4.751 82.549 1.00 53.34 524 LEU A C 1
ATOM 4141 O O . LEU A 1 524 ? -27.158 -5.616 82.901 1.00 53.34 524 LEU A O 1
ATOM 4145 N N . MET A 1 525 ? -27.712 -3.960 81.500 1.00 54.91 525 MET A N 1
ATOM 4146 C CA . MET A 1 525 ? -26.411 -3.936 80.811 1.00 54.91 525 MET A CA 1
ATOM 4147 C C . MET A 1 525 ? -25.414 -2.969 81.465 1.00 54.91 525 MET A C 1
ATOM 4149 O O . MET A 1 525 ? -25.772 -1.888 81.934 1.00 54.91 525 MET A O 1
ATOM 4153 N N . ASN A 1 526 ? -24.132 -3.351 81.447 1.00 59.50 526 ASN A N 1
ATOM 4154 C CA . ASN A 1 526 ? -23.016 -2.538 81.939 1.00 59.50 526 ASN A CA 1
ATOM 4155 C C . ASN A 1 526 ? -22.747 -1.324 81.026 1.00 59.50 526 ASN A C 1
ATOM 4157 O O . ASN A 1 526 ? -22.897 -1.398 79.808 1.00 59.50 526 ASN A O 1
ATOM 4161 N N . LEU A 1 527 ? -22.252 -0.222 81.603 1.00 60.31 527 LEU A N 1
ATOM 4162 C CA . LEU A 1 527 ? -21.910 1.036 80.909 1.00 60.31 527 LEU A CA 1
ATOM 4163 C C . LEU A 1 527 ? -21.002 0.836 79.676 1.00 60.31 527 LEU A C 1
ATOM 4165 O O . LEU A 1 527 ? -21.156 1.527 78.672 1.00 60.31 527 LEU A O 1
ATOM 4169 N N . THR A 1 528 ? -20.099 -0.146 79.723 1.00 64.12 528 THR A N 1
ATOM 4170 C CA . THR A 1 528 ? -19.211 -0.534 78.615 1.00 64.12 528 THR A CA 1
ATOM 4171 C C . THR A 1 528 ? -19.958 -1.107 77.406 1.00 64.12 528 THR A C 1
ATOM 4173 O O . THR A 1 528 ? -19.609 -0.786 76.275 1.00 64.12 528 THR A O 1
ATOM 4176 N N . GLN A 1 529 ? -21.031 -1.876 77.614 1.00 66.81 529 GLN A N 1
ATOM 4177 C CA . GLN A 1 529 ? -21.844 -2.436 76.525 1.00 66.81 529 GLN A CA 1
ATOM 4178 C C . GLN A 1 529 ? -22.660 -1.352 75.802 1.00 66.81 529 GLN A C 1
ATOM 4180 O O . GLN A 1 529 ? -22.840 -1.423 74.588 1.00 66.81 529 GLN A O 1
ATOM 4185 N N . ASN A 1 530 ? -23.082 -0.302 76.515 1.00 70.44 530 ASN A N 1
ATOM 4186 C CA . ASN A 1 530 ? -23.765 0.849 75.914 1.00 70.44 530 ASN A CA 1
ATOM 4187 C C . ASN A 1 530 ? -22.840 1.672 75.008 1.00 70.44 530 ASN A C 1
ATOM 4189 O O . ASN A 1 530 ? -23.263 2.118 73.940 1.00 70.44 530 ASN A O 1
ATOM 4193 N N . PHE A 1 531 ? -21.576 1.856 75.406 1.00 76.50 531 PHE A N 1
ATOM 4194 C CA . PHE A 1 531 ? -20.579 2.522 74.564 1.00 76.50 531 PHE A CA 1
ATOM 4195 C C . PHE A 1 531 ? -20.260 1.714 73.301 1.00 76.50 531 PHE A C 1
ATOM 4197 O O . PHE A 1 531 ? -20.203 2.296 72.219 1.00 76.50 531 PHE A O 1
ATOM 4204 N N . ASP A 1 532 ? -20.135 0.389 73.407 1.00 81.00 532 ASP A N 1
ATOM 4205 C CA . ASP A 1 532 ? -19.919 -0.484 72.245 1.00 81.00 532 ASP A CA 1
ATOM 4206 C C . ASP A 1 532 ? -21.098 -0.450 71.257 1.00 81.00 532 ASP A C 1
ATOM 4208 O O . ASP A 1 532 ? -20.890 -0.440 70.040 1.00 81.00 532 ASP A O 1
ATOM 4212 N N . LEU A 1 533 ? -22.339 -0.392 71.756 1.00 80.50 533 LEU A N 1
ATOM 4213 C CA . LEU A 1 533 ? -23.540 -0.254 70.924 1.00 80.50 533 LEU A CA 1
ATOM 4214 C C . LEU A 1 533 ? -23.569 1.086 70.176 1.00 80.50 533 LEU A C 1
ATOM 4216 O O . LEU A 1 533 ? -23.789 1.103 68.964 1.00 80.50 533 LEU A O 1
ATOM 4220 N N . LEU A 1 534 ? -23.292 2.195 70.868 1.00 80.56 534 LEU A N 1
ATOM 4221 C CA . LEU A 1 534 ? -23.196 3.528 70.259 1.00 80.56 534 LEU A CA 1
ATOM 4222 C C . LEU A 1 534 ? -22.082 3.597 69.212 1.00 80.56 534 LEU A C 1
ATOM 4224 O O . LEU A 1 534 ? -22.279 4.142 68.126 1.00 80.56 534 LEU A O 1
ATOM 4228 N N . PHE A 1 535 ? -20.922 3.015 69.511 1.00 86.25 535 PHE A N 1
ATOM 4229 C CA . PHE A 1 535 ? -19.802 2.979 68.582 1.00 86.25 535 PHE A CA 1
ATOM 4230 C C . PHE A 1 535 ? -20.144 2.183 67.315 1.00 86.25 535 PHE A C 1
ATOM 4232 O O . PHE A 1 535 ? -19.935 2.679 66.207 1.00 86.25 535 PHE A O 1
ATOM 4239 N N . ARG A 1 536 ? -20.757 0.998 67.454 1.00 86.25 536 ARG A N 1
ATOM 4240 C CA . ARG A 1 536 ? -21.246 0.206 66.309 1.00 86.25 536 ARG A CA 1
ATOM 4241 C C . ARG A 1 536 ? -22.304 0.944 65.496 1.00 86.25 536 ARG A C 1
ATOM 4243 O O . ARG A 1 536 ? -22.283 0.863 64.270 1.00 86.25 536 ARG A O 1
ATOM 4250 N N . TYR A 1 537 ? -23.196 1.681 66.155 1.00 87.19 537 TYR A N 1
ATOM 4251 C CA . TYR A 1 537 ? -24.209 2.489 65.482 1.00 87.19 537 TYR A CA 1
ATOM 4252 C C . TYR A 1 537 ? -23.569 3.575 64.607 1.00 87.19 537 TYR A C 1
ATOM 4254 O O . TYR A 1 537 ? -23.884 3.676 63.423 1.00 87.19 537 TYR A O 1
ATOM 4262 N N . VAL A 1 538 ? -22.608 4.335 65.147 1.00 88.31 538 VAL A N 1
ATOM 4263 C CA . VAL A 1 538 ? -21.867 5.359 64.386 1.00 88.31 538 VAL A CA 1
ATOM 4264 C C . VAL A 1 538 ? -21.091 4.736 63.223 1.00 88.31 538 VAL A C 1
ATOM 4266 O O . VAL A 1 538 ? -21.135 5.258 62.111 1.00 88.31 538 VAL A O 1
ATOM 4269 N N . GLN A 1 539 ? -20.422 3.600 63.444 1.00 89.94 539 GLN A N 1
ATOM 4270 C CA . GLN A 1 539 ? -19.687 2.897 62.389 1.00 89.94 539 GLN A CA 1
ATOM 4271 C C . GLN A 1 539 ? -20.590 2.460 61.231 1.00 89.94 539 GLN A C 1
ATOM 4273 O O . GLN A 1 539 ? -20.243 2.678 60.071 1.00 89.94 539 GLN A O 1
ATOM 4278 N N . LEU A 1 540 ? -21.749 1.868 61.527 1.00 90.25 540 LEU A N 1
ATOM 4279 C CA . LEU A 1 540 ? -22.692 1.431 60.496 1.00 90.25 540 LEU A CA 1
ATOM 4280 C C . LEU A 1 540 ? -23.374 2.601 59.790 1.00 90.25 540 LEU A C 1
ATOM 4282 O O . LEU A 1 540 ? -23.659 2.497 58.599 1.00 90.25 540 LEU A O 1
ATOM 4286 N N . ASN A 1 541 ? -23.600 3.718 60.482 1.00 89.00 541 ASN A N 1
ATOM 4287 C CA . ASN A 1 541 ? -24.155 4.914 59.857 1.00 89.00 541 ASN A CA 1
ATOM 4288 C C . ASN A 1 541 ? -23.146 5.558 58.887 1.00 89.00 541 ASN A C 1
ATOM 4290 O O . ASN A 1 541 ? -23.507 5.874 57.759 1.00 89.00 541 ASN A O 1
ATOM 4294 N N . ASN A 1 542 ? -21.862 5.625 59.259 1.00 90.50 542 ASN A N 1
ATOM 4295 C CA . ASN A 1 542 ? -20.799 6.056 58.341 1.00 90.50 542 ASN A CA 1
ATOM 4296 C C . ASN A 1 542 ? -20.688 5.124 57.122 1.00 90.50 542 ASN A C 1
ATOM 4298 O O . ASN A 1 542 ? -20.613 5.586 55.987 1.00 90.50 542 ASN A O 1
ATOM 4302 N N . LEU A 1 543 ? -20.743 3.804 57.339 1.00 92.06 543 LEU A N 1
ATOM 4303 C CA . LEU A 1 543 ? -20.739 2.817 56.256 1.00 92.06 543 LEU A CA 1
ATOM 4304 C C . LEU A 1 543 ? -21.954 2.992 55.324 1.00 92.06 543 LEU A C 1
ATOM 4306 O O . LEU A 1 543 ? -21.823 2.889 54.105 1.00 92.06 543 LEU A O 1
ATOM 4310 N N . ARG A 1 544 ? -23.139 3.264 55.883 1.00 92.06 544 ARG A N 1
ATOM 4311 C CA . ARG A 1 544 ? -24.359 3.553 55.119 1.00 92.06 544 ARG A CA 1
ATOM 4312 C C . ARG A 1 544 ? -24.185 4.795 54.249 1.00 92.06 544 ARG A C 1
ATOM 4314 O O . ARG A 1 544 ? -24.571 4.760 53.082 1.00 92.06 544 ARG A O 1
ATOM 4321 N N . ASP A 1 545 ? -23.599 5.859 54.787 1.00 91.44 545 ASP A N 1
ATOM 4322 C CA . ASP A 1 545 ? -23.325 7.085 54.037 1.00 91.44 545 ASP A CA 1
ATOM 4323 C C . ASP A 1 545 ? -22.317 6.842 52.906 1.00 91.44 545 ASP A C 1
ATOM 4325 O O . ASP A 1 545 ? -22.564 7.250 51.769 1.00 91.44 545 ASP A O 1
ATOM 4329 N N . ASP A 1 546 ? -21.253 6.076 53.154 1.00 92.12 546 ASP A N 1
ATOM 4330 C CA . ASP A 1 546 ? -20.292 5.677 52.120 1.00 92.12 546 ASP A CA 1
ATOM 4331 C C . ASP A 1 546 ? -20.956 4.867 50.991 1.00 92.12 546 ASP A C 1
ATOM 4333 O O . ASP A 1 546 ? -20.721 5.121 49.804 1.00 92.12 546 ASP A O 1
ATOM 4337 N N . ILE A 1 547 ? -21.825 3.911 51.339 1.00 92.00 547 ILE A N 1
ATOM 4338 C CA . ILE A 1 547 ? -22.590 3.104 50.375 1.00 92.00 547 ILE A CA 1
ATOM 4339 C C . ILE A 1 547 ? -23.579 3.985 49.597 1.00 92.00 547 ILE A C 1
ATOM 4341 O O . ILE A 1 547 ? -23.687 3.854 48.376 1.00 92.00 547 ILE A O 1
ATOM 4345 N N . ASN A 1 548 ? -24.257 4.926 50.258 1.00 91.44 548 ASN A N 1
ATOM 4346 C CA . ASN A 1 548 ? -25.145 5.889 49.604 1.00 91.44 548 ASN A CA 1
ATOM 4347 C C . ASN A 1 548 ? -24.383 6.783 48.619 1.00 91.44 548 ASN A C 1
ATOM 4349 O O . ASN A 1 548 ? -24.857 7.017 47.506 1.00 91.44 548 ASN A O 1
ATOM 4353 N N . MET A 1 549 ? -23.181 7.235 48.978 1.00 92.25 549 MET A N 1
ATOM 4354 C CA . MET A 1 549 ? -22.325 8.006 48.077 1.00 92.25 549 MET A CA 1
ATOM 4355 C C . MET A 1 549 ? -21.878 7.180 46.866 1.00 92.25 549 MET A C 1
ATOM 4357 O O . MET A 1 549 ? -21.860 7.693 45.745 1.00 92.25 549 MET A O 1
ATOM 4361 N N . GLN A 1 550 ? -21.566 5.892 47.047 1.00 91.38 550 GLN A N 1
ATOM 4362 C CA . GLN A 1 550 ? -21.286 4.980 45.930 1.00 91.38 550 GLN A CA 1
ATOM 4363 C C . GLN A 1 550 ? -22.510 4.796 45.026 1.00 91.38 550 GLN A C 1
ATOM 4365 O O . GLN A 1 550 ? -22.386 4.870 43.803 1.00 91.38 550 GLN A O 1
ATOM 4370 N N . ARG A 1 551 ? -23.698 4.616 45.614 1.00 91.12 551 ARG A N 1
ATOM 4371 C CA . ARG A 1 551 ? -24.969 4.501 44.889 1.00 91.12 551 ARG A CA 1
ATOM 4372 C C . ARG A 1 551 ? -25.251 5.737 44.040 1.00 91.12 551 ARG A C 1
ATOM 4374 O O . ARG A 1 551 ? -25.573 5.602 42.863 1.00 91.12 551 ARG A O 1
ATOM 4381 N N . LEU A 1 552 ? -25.083 6.931 44.611 1.00 92.50 552 LEU A N 1
ATOM 4382 C CA . LEU A 1 552 ? -25.255 8.199 43.898 1.00 92.50 552 LEU A CA 1
ATOM 4383 C C . LEU A 1 552 ? -24.292 8.317 42.717 1.00 92.50 552 LEU A C 1
ATOM 4385 O O . LEU A 1 552 ? -24.729 8.673 41.631 1.00 92.50 552 LEU A O 1
ATOM 4389 N N . ARG A 1 553 ? -23.014 7.953 42.887 1.00 90.69 553 ARG A N 1
ATOM 4390 C CA . ARG A 1 553 ? -22.048 7.935 41.774 1.00 90.69 553 ARG A CA 1
ATOM 4391 C C . ARG A 1 553 ? -22.506 7.022 40.636 1.00 90.69 553 ARG A C 1
ATOM 4393 O O . ARG A 1 553 ? -22.512 7.454 39.492 1.00 90.69 553 ARG A O 1
ATOM 4400 N N . ILE A 1 554 ? -22.969 5.809 40.948 1.00 89.81 554 ILE A N 1
ATOM 4401 C CA . ILE A 1 554 ? -23.476 4.863 39.937 1.00 89.81 554 ILE A CA 1
ATOM 4402 C C . ILE A 1 554 ? -24.720 5.417 39.223 1.00 89.81 554 ILE A C 1
ATOM 4404 O O . ILE A 1 554 ? -24.865 5.242 38.012 1.00 89.81 554 ILE A O 1
ATOM 4408 N N . LEU A 1 555 ? -25.623 6.086 39.948 1.00 89.94 555 LEU A N 1
ATOM 4409 C CA . LEU A 1 555 ? -26.801 6.729 39.358 1.00 89.94 555 LEU A CA 1
ATOM 4410 C C . LEU A 1 555 ? -26.411 7.891 38.437 1.00 89.94 555 LEU A C 1
ATOM 4412 O O . LEU A 1 555 ? -26.952 7.985 37.336 1.00 89.94 555 LEU A O 1
ATOM 4416 N N . THR A 1 556 ? -25.442 8.714 38.839 1.00 90.31 556 THR A N 1
ATOM 4417 C CA . THR A 1 556 ? -24.881 9.781 38.001 1.00 90.31 556 THR A CA 1
ATOM 4418 C C . THR A 1 556 ? -24.240 9.212 36.736 1.00 90.31 556 THR A C 1
ATOM 4420 O O . THR A 1 556 ? -24.550 9.674 35.641 1.00 90.31 556 THR A O 1
ATOM 4423 N N . ASP A 1 557 ? -23.421 8.163 36.847 1.00 86.00 557 ASP A N 1
ATOM 4424 C CA . ASP A 1 557 ? -22.790 7.502 35.696 1.00 86.00 557 ASP A CA 1
ATOM 4425 C C . ASP A 1 557 ? -23.839 6.915 34.738 1.00 86.00 557 ASP A C 1
ATOM 4427 O O . ASP A 1 557 ? -23.697 6.966 33.514 1.00 86.00 557 ASP A O 1
ATOM 4431 N N . ARG A 1 558 ? -24.938 6.378 35.281 1.00 85.31 558 ARG A N 1
ATOM 4432 C CA . ARG A 1 558 ? -26.064 5.873 34.489 1.00 85.31 558 ARG A CA 1
ATOM 4433 C C . ARG A 1 558 ? -26.820 7.001 33.785 1.00 85.31 558 ARG A C 1
ATOM 4435 O O . ARG A 1 558 ? -27.236 6.810 32.643 1.00 85.31 558 ARG A O 1
ATOM 4442 N N . GLN A 1 559 ? -26.990 8.152 34.433 1.00 84.19 559 GLN A N 1
ATOM 4443 C CA . GLN A 1 559 ? -27.577 9.337 33.810 1.00 84.19 559 GLN A CA 1
ATOM 4444 C C . GLN A 1 559 ? -26.684 9.854 32.674 1.00 84.19 559 GLN A C 1
ATOM 4446 O O . GLN A 1 559 ? -27.175 10.052 31.567 1.00 84.19 559 GLN A O 1
ATOM 4451 N N . GLN A 1 560 ? -25.369 9.941 32.888 1.00 81.81 560 GLN A N 1
ATOM 4452 C CA . GLN A 1 560 ? -24.409 10.293 31.835 1.00 81.81 560 GLN A CA 1
ATOM 4453 C C . GLN A 1 560 ? -24.449 9.298 30.663 1.00 81.81 560 GLN A C 1
ATOM 4455 O O . GLN A 1 560 ? -24.417 9.695 29.498 1.00 81.81 560 GLN A O 1
ATOM 4460 N N . LEU A 1 561 ? -24.585 7.995 30.937 1.00 82.38 561 LEU A N 1
ATOM 4461 C CA . LEU A 1 561 ? -24.747 6.977 29.892 1.00 82.38 561 LEU A CA 1
ATOM 4462 C C . LEU A 1 561 ? -26.043 7.173 29.079 1.00 82.38 561 LEU A C 1
ATOM 4464 O O . LEU A 1 561 ? -26.060 6.894 27.875 1.00 82.38 561 LEU A O 1
ATOM 4468 N N . ALA A 1 562 ? -27.114 7.648 29.720 1.00 76.19 562 ALA A N 1
ATOM 4469 C CA . ALA A 1 562 ? -28.377 7.981 29.068 1.00 76.19 562 ALA A CA 1
ATOM 4470 C C . ALA A 1 562 ? -28.289 9.284 28.253 1.00 76.19 562 ALA A C 1
ATOM 4472 O O . ALA A 1 562 ? -28.848 9.349 27.164 1.00 76.19 562 ALA A O 1
ATOM 4473 N N . GLU A 1 563 ? -27.530 10.286 28.694 1.00 71.62 563 GLU A N 1
ATOM 4474 C CA . GLU A 1 563 ? -27.292 11.523 27.928 1.00 71.62 563 GLU A CA 1
ATOM 4475 C C . GLU A 1 563 ? -26.508 11.259 26.630 1.00 71.62 563 GLU A C 1
ATOM 4477 O O . GLU A 1 563 ? -26.783 11.846 25.586 1.00 71.62 563 GLU A O 1
ATOM 4482 N N . VAL A 1 564 ? -25.606 10.273 26.636 1.00 65.25 564 VAL A N 1
ATOM 4483 C CA . VAL A 1 564 ? -24.908 9.794 25.426 1.00 65.25 564 VAL A CA 1
ATOM 4484 C C . VAL A 1 564 ? -25.868 9.104 24.427 1.00 65.25 564 VAL A C 1
ATOM 4486 O O . VAL A 1 564 ? -25.466 8.751 23.316 1.00 65.25 564 VAL A O 1
ATOM 4489 N N . SER A 1 565 ? -27.140 8.881 24.787 1.00 54.12 565 SER A N 1
ATOM 4490 C CA . SER A 1 565 ? -28.076 8.044 24.027 1.00 54.12 565 SER A CA 1
ATOM 4491 C C . SER A 1 565 ? -28.888 8.742 22.928 1.00 54.12 565 SER A C 1
ATOM 4493 O O . SER A 1 565 ? -29.391 8.028 22.057 1.00 54.12 565 SER A O 1
ATOM 4495 N N . GLU A 1 566 ? -28.964 10.077 22.891 1.00 50.19 566 GLU A N 1
ATOM 4496 C CA . GLU A 1 566 ? -29.841 10.784 21.936 1.00 50.19 566 GLU A CA 1
ATOM 4497 C C . GLU A 1 566 ? -29.202 11.053 20.565 1.00 50.19 566 GLU A C 1
ATOM 4499 O O . GLU A 1 566 ? -29.894 11.049 19.545 1.00 50.19 566 GLU A O 1
ATOM 4504 N N . ALA A 1 567 ? -27.877 11.205 20.488 1.00 50.69 567 ALA A N 1
ATOM 4505 C CA . ALA A 1 567 ? -27.178 11.358 19.216 1.00 50.69 567 ALA A CA 1
ATOM 4506 C C . ALA A 1 567 ? -26.513 10.025 18.816 1.00 50.69 567 ALA A C 1
ATOM 4508 O O . ALA A 1 567 ? -25.519 9.628 19.427 1.00 50.69 567 ALA A O 1
ATOM 4509 N N . PRO A 1 568 ? -26.982 9.325 17.760 1.00 53.50 568 PRO A N 1
ATOM 4510 C CA . PRO A 1 568 ? -26.378 8.063 17.310 1.00 53.50 568 PRO A CA 1
ATOM 4511 C C . PRO A 1 568 ? -24.959 8.232 16.733 1.00 53.50 568 PRO A C 1
ATOM 4513 O O . PRO A 1 568 ? -24.363 7.265 16.258 1.00 53.50 568 PRO A O 1
ATOM 4516 N N . VAL A 1 569 ? -24.462 9.472 16.680 1.00 57.62 569 VAL A N 1
ATOM 4517 C CA . VAL A 1 569 ? -23.238 9.899 16.015 1.00 57.62 569 VAL A CA 1
ATOM 4518 C C . VAL A 1 569 ? -22.716 11.161 16.714 1.00 57.62 569 VAL A C 1
ATOM 4520 O O . VAL A 1 569 ? -23.488 12.096 16.919 1.00 57.62 569 VAL A O 1
ATOM 4523 N N . SER A 1 570 ? -21.422 11.229 17.036 1.00 61.25 570 SER A N 1
ATOM 4524 C CA . SER A 1 570 ? -20.828 12.446 17.604 1.00 61.25 570 SER A CA 1
ATOM 4525 C C . SER A 1 570 ? -20.869 13.636 16.652 1.00 61.25 570 SER A C 1
ATOM 4527 O O . SER A 1 570 ? -20.875 13.486 15.429 1.00 61.25 570 SER A O 1
ATOM 4529 N N . LEU A 1 571 ? -20.846 14.853 17.204 1.00 59.47 571 LEU A N 1
ATOM 4530 C CA . LEU A 1 571 ? -20.860 16.094 16.423 1.00 59.47 571 LEU A CA 1
ATOM 4531 C C . LEU A 1 571 ? -19.690 16.157 15.422 1.00 59.47 571 LEU A C 1
ATOM 4533 O O . LEU A 1 571 ? -19.853 16.646 14.302 1.00 59.47 571 LEU A O 1
ATOM 4537 N N . ALA A 1 572 ? -18.523 15.626 15.802 1.00 57.41 572 ALA A N 1
ATOM 4538 C CA . ALA A 1 572 ? -17.353 15.521 14.936 1.00 57.41 572 ALA A CA 1
ATOM 4539 C C . ALA A 1 572 ? -17.631 14.626 13.718 1.00 57.41 572 ALA A C 1
ATOM 4541 O O . ALA A 1 572 ? -17.370 15.030 12.582 1.00 57.41 572 ALA A O 1
ATOM 4542 N N . LEU A 1 573 ? -18.233 13.452 13.935 1.00 58.72 573 LEU A N 1
ATOM 4543 C CA . LEU A 1 573 ? -18.583 12.514 12.870 1.00 58.72 573 LEU A CA 1
ATOM 4544 C C . LEU A 1 573 ? -19.768 13.015 12.022 1.00 58.72 573 LEU A C 1
ATOM 4546 O O . LEU A 1 573 ? -19.770 12.823 10.807 1.00 58.72 573 LEU A O 1
ATOM 4550 N N . ALA A 1 574 ? -20.747 13.697 12.619 1.00 59.94 574 ALA A N 1
ATOM 4551 C CA . ALA A 1 574 ? -21.903 14.271 11.924 1.00 59.94 574 ALA A CA 1
ATOM 4552 C C . ALA A 1 574 ? -21.523 15.456 11.018 1.00 59.94 574 ALA A C 1
ATOM 4554 O O . ALA A 1 574 ? -22.151 15.677 9.985 1.00 59.94 574 ALA A O 1
ATOM 4555 N N . ARG A 1 575 ? -20.461 16.196 11.366 1.00 67.56 575 ARG A N 1
ATOM 4556 C CA . ARG A 1 575 ? -19.922 17.299 10.553 1.00 67.56 575 ARG A CA 1
ATOM 4557 C C . ARG A 1 575 ? -18.961 16.842 9.454 1.00 67.56 575 ARG A C 1
ATOM 4559 O O . ARG A 1 575 ? -18.610 17.663 8.609 1.00 67.56 575 ARG A O 1
ATOM 4566 N N . LEU A 1 576 ? -18.536 15.572 9.422 1.00 66.62 576 LEU A N 1
ATOM 4567 C CA . LEU A 1 576 ? -17.628 15.069 8.379 1.00 66.62 576 LEU A CA 1
ATOM 4568 C C . LEU A 1 576 ? -18.186 15.254 6.960 1.00 66.62 576 LEU A C 1
ATOM 4570 O O . LEU A 1 576 ? -17.452 15.807 6.144 1.00 66.62 576 LEU A O 1
ATOM 4574 N N . PRO A 1 577 ? -19.446 14.891 6.642 1.00 64.19 577 PRO A N 1
ATOM 4575 C CA . PRO A 1 577 ? -20.005 15.138 5.316 1.00 64.19 577 PRO A CA 1
ATOM 4576 C C . PRO A 1 577 ? -20.017 16.626 4.970 1.00 64.19 577 PRO A C 1
ATOM 4578 O O . PRO A 1 577 ? -19.644 16.984 3.865 1.00 64.19 577 PRO A O 1
ATOM 4581 N N . ILE A 1 578 ? -20.347 17.502 5.926 1.00 64.94 578 ILE A N 1
ATOM 4582 C CA . ILE A 1 578 ? -20.363 18.958 5.715 1.00 64.94 578 ILE A CA 1
ATOM 4583 C C . ILE A 1 578 ? -18.956 19.479 5.413 1.00 64.94 578 ILE A C 1
ATOM 4585 O O . ILE A 1 578 ? -18.795 20.236 4.466 1.00 64.94 578 ILE A O 1
ATOM 4589 N N . ARG A 1 579 ? -17.929 19.035 6.154 1.00 63.22 579 ARG A N 1
ATOM 4590 C CA . ARG A 1 579 ? -16.525 19.378 5.865 1.00 63.22 579 ARG A CA 1
ATOM 4591 C C . ARG A 1 579 ? -16.103 18.867 4.487 1.00 63.22 579 ARG A C 1
ATOM 4593 O O . ARG A 1 579 ? -15.450 19.578 3.732 1.00 63.22 579 ARG A O 1
ATOM 4600 N N . VAL A 1 580 ? -16.477 17.639 4.139 1.00 58.62 580 VAL A N 1
ATOM 4601 C CA . VAL A 1 580 ? -16.137 17.060 2.835 1.00 58.62 580 VAL A CA 1
ATOM 4602 C C . VAL A 1 580 ? -16.864 17.778 1.700 1.00 58.62 580 VAL A C 1
ATOM 4604 O O . VAL A 1 580 ? -16.255 18.011 0.669 1.00 58.62 580 VAL A O 1
ATOM 4607 N N . VAL A 1 581 ? -18.110 18.209 1.889 1.00 57.28 581 VAL A N 1
ATOM 4608 C CA . VAL A 1 581 ? -18.860 19.007 0.908 1.00 57.28 581 VAL A CA 1
ATOM 4609 C C . VAL A 1 581 ? -18.293 20.427 0.808 1.00 57.28 581 VAL A C 1
ATOM 4611 O O . VAL A 1 581 ? -18.095 20.923 -0.299 1.00 57.28 581 VAL A O 1
ATOM 4614 N N . SER A 1 582 ? -17.939 21.060 1.932 1.00 56.25 582 SER A N 1
ATOM 4615 C CA . SER A 1 582 ? -17.387 22.420 1.956 1.00 56.25 582 SER A CA 1
ATOM 4616 C C . SER A 1 582 ? -15.999 22.520 1.328 1.00 56.25 582 SER A C 1
ATOM 4618 O O . SER A 1 582 ? -15.665 23.572 0.805 1.00 56.25 582 SER A O 1
ATOM 4620 N N . PHE A 1 583 ? -15.187 21.458 1.372 1.00 54.53 583 PHE A N 1
ATOM 4621 C CA . PHE A 1 583 ? -13.900 21.394 0.662 1.00 54.53 583 PHE A CA 1
ATOM 4622 C C . PHE A 1 583 ? -14.020 20.745 -0.724 1.00 54.53 583 PHE A C 1
ATOM 4624 O O . PHE A 1 583 ? -13.295 21.114 -1.644 1.00 54.53 583 PHE A O 1
ATOM 4631 N N . GLY A 1 584 ? -14.952 19.807 -0.891 1.00 50.19 584 GLY A N 1
ATOM 4632 C CA . GLY A 1 584 ? -15.169 19.044 -2.116 1.00 50.19 584 GLY A CA 1
ATOM 4633 C C . GLY A 1 584 ? -15.806 19.862 -3.230 1.00 50.19 584 GLY A C 1
ATOM 4634 O O . GLY A 1 584 ? -15.364 19.740 -4.364 1.00 50.19 584 GLY A O 1
ATOM 4635 N N . ILE A 1 585 ? -16.773 20.738 -2.929 1.00 51.91 585 ILE A N 1
ATOM 4636 C CA . ILE A 1 585 ? -17.381 21.629 -3.933 1.00 51.91 585 ILE A CA 1
ATOM 4637 C C . ILE A 1 585 ? -16.357 22.645 -4.475 1.00 51.91 585 ILE A C 1
ATOM 4639 O O . ILE A 1 585 ? -16.231 22.743 -5.693 1.00 51.91 585 ILE A O 1
ATOM 4643 N N . PRO A 1 586 ? -15.562 23.353 -3.647 1.00 52.53 586 PRO A N 1
ATOM 4644 C CA . PRO A 1 586 ? -14.489 24.209 -4.155 1.00 52.53 586 PRO A CA 1
ATOM 4645 C C . PRO A 1 586 ? -13.417 23.452 -4.937 1.00 52.53 586 PRO A C 1
ATOM 4647 O O . PRO A 1 586 ? -12.903 23.980 -5.916 1.00 52.53 586 PRO A O 1
ATOM 4650 N N . LEU A 1 587 ? -13.086 22.218 -4.543 1.00 51.34 587 LEU A N 1
ATOM 4651 C CA . LEU A 1 587 ? -12.128 21.389 -5.276 1.00 51.34 587 LEU A CA 1
ATOM 4652 C C . LEU A 1 587 ? -12.687 20.942 -6.634 1.00 51.34 587 LEU A C 1
ATOM 4654 O O . LEU A 1 587 ? -11.985 21.020 -7.635 1.00 51.34 587 LEU A O 1
ATOM 4658 N N . LEU A 1 588 ? -13.956 20.532 -6.678 1.00 54.78 588 LEU A N 1
ATOM 4659 C CA . LEU A 1 588 ? -14.699 20.246 -7.907 1.00 54.78 588 LEU A CA 1
ATOM 4660 C C . LEU A 1 588 ? -14.724 21.465 -8.834 1.00 54.78 588 LEU A C 1
ATOM 4662 O O . LEU A 1 588 ? -14.439 21.332 -10.020 1.00 54.78 588 LEU A O 1
ATOM 4666 N N . LEU A 1 589 ? -14.994 22.653 -8.285 1.00 52.38 589 LEU A N 1
ATOM 4667 C CA . LEU A 1 589 ? -14.969 23.917 -9.020 1.00 52.38 589 LEU A CA 1
ATOM 4668 C C . LEU A 1 589 ? -13.566 24.251 -9.525 1.00 52.38 589 LEU A C 1
ATOM 4670 O O . LEU A 1 589 ? -13.417 24.605 -10.686 1.00 52.38 589 LEU A O 1
ATOM 4674 N N . ALA A 1 590 ? -12.527 24.086 -8.708 1.00 51.09 590 ALA A N 1
ATOM 4675 C CA . ALA A 1 590 ? -11.146 24.310 -9.128 1.00 51.09 590 ALA A CA 1
ATOM 4676 C C . ALA A 1 590 ? -10.728 23.349 -10.254 1.00 51.09 590 ALA A C 1
ATOM 4678 O O . ALA A 1 590 ? -10.067 23.766 -11.201 1.00 51.09 590 ALA A O 1
ATOM 4679 N N . ILE A 1 591 ? -11.150 22.081 -10.185 1.00 52.56 591 ILE A N 1
ATOM 4680 C CA . ILE A 1 591 ? -10.901 21.080 -11.231 1.00 52.56 591 ILE A CA 1
ATOM 4681 C C . ILE A 1 591 ? -11.654 21.441 -12.515 1.00 52.56 591 ILE A C 1
ATOM 4683 O O . ILE A 1 591 ? -11.061 21.372 -13.585 1.00 52.56 591 ILE A O 1
ATOM 4687 N N . GLN A 1 592 ? -12.913 21.872 -12.423 1.00 54.25 592 GLN A N 1
ATOM 4688 C CA . GLN A 1 592 ? -13.716 22.327 -13.567 1.00 54.25 592 GLN A CA 1
ATOM 4689 C C . GLN A 1 592 ? -13.135 23.598 -14.209 1.00 54.25 592 GLN A C 1
ATOM 4691 O O . GLN A 1 592 ? -13.006 23.669 -15.428 1.00 54.25 592 GLN A O 1
ATOM 4696 N N . ILE A 1 593 ? -12.705 24.574 -13.402 1.00 49.25 593 ILE A N 1
ATOM 4697 C CA . ILE A 1 593 ? -12.039 25.804 -13.862 1.00 49.25 593 ILE A CA 1
ATOM 4698 C C . ILE A 1 593 ? -10.707 25.469 -14.541 1.00 49.25 593 ILE A C 1
ATOM 4700 O O . ILE A 1 593 ? -10.384 26.031 -15.584 1.00 49.25 593 ILE A O 1
ATOM 4704 N N . TYR A 1 594 ? -9.940 24.528 -13.988 1.00 52.00 594 TYR A N 1
ATOM 4705 C CA . TYR A 1 594 ? -8.683 24.087 -14.585 1.00 52.00 594 TYR A CA 1
ATOM 4706 C C . TYR A 1 594 ? -8.904 23.291 -15.881 1.00 52.00 594 TYR A C 1
ATOM 4708 O O . TYR A 1 594 ? -8.218 23.547 -16.867 1.00 52.00 594 TYR A O 1
ATOM 4716 N N . GLN A 1 595 ? -9.888 22.383 -15.923 1.00 53.62 595 GLN A N 1
ATOM 4717 C CA . GLN A 1 595 ? -10.322 21.698 -17.150 1.00 53.62 595 GLN A CA 1
ATOM 4718 C C . GLN A 1 595 ? -10.687 22.712 -18.239 1.00 53.62 595 GLN A C 1
ATOM 4720 O O . GLN A 1 595 ? -10.207 22.607 -19.364 1.00 53.62 595 GLN A O 1
ATOM 4725 N N . TRP A 1 596 ? -11.470 23.733 -17.888 1.00 49.50 596 TRP A N 1
ATOM 4726 C CA . TRP A 1 596 ? -11.848 24.812 -18.795 1.00 49.50 596 TRP A CA 1
ATOM 4727 C C . TRP A 1 596 ? -10.631 25.619 -19.281 1.00 49.50 596 TRP A C 1
ATOM 4729 O O . TRP A 1 596 ? -10.461 25.824 -20.482 1.00 49.50 596 TRP A O 1
ATOM 4739 N N . ALA A 1 597 ? -9.729 26.009 -18.375 1.00 46.72 597 ALA A N 1
ATOM 4740 C CA . ALA A 1 597 ? -8.538 26.794 -18.705 1.00 46.72 597 ALA A CA 1
ATOM 4741 C C . ALA A 1 597 ? -7.551 26.046 -19.620 1.00 46.72 597 ALA A C 1
ATOM 4743 O O . ALA A 1 597 ? -6.949 26.654 -20.506 1.00 46.72 597 ALA A O 1
ATOM 4744 N N . VAL A 1 598 ? -7.394 24.734 -19.415 1.00 49.81 598 VAL A N 1
ATOM 4745 C CA . VAL A 1 598 ? -6.490 23.873 -20.193 1.00 49.81 598 VAL A CA 1
ATOM 4746 C C . VAL A 1 598 ? -7.041 23.574 -21.586 1.00 49.81 598 VAL A C 1
ATOM 4748 O O . VAL A 1 598 ? -6.282 23.586 -22.551 1.00 49.81 598 VAL A O 1
ATOM 4751 N N . VAL A 1 599 ? -8.343 23.310 -21.706 1.00 50.50 599 VAL A N 1
ATOM 4752 C CA . VAL A 1 599 ? -8.967 22.943 -22.988 1.00 50.50 599 VAL A CA 1
ATOM 4753 C C . VAL A 1 599 ? -9.156 24.161 -23.890 1.00 50.50 599 VAL A C 1
ATOM 4755 O O . VAL A 1 599 ? -9.074 24.031 -25.107 1.00 50.50 599 VAL A O 1
ATOM 4758 N N . ASN A 1 600 ? -9.377 25.347 -23.316 1.00 44.47 600 ASN A N 1
ATOM 4759 C CA . ASN A 1 600 ? -9.832 26.502 -24.088 1.00 44.47 600 ASN A CA 1
ATOM 4760 C C . ASN A 1 600 ? -8.739 27.525 -24.459 1.00 44.47 600 ASN A C 1
ATOM 4762 O O . ASN A 1 600 ? -9.071 28.596 -24.950 1.00 44.47 600 ASN A O 1
ATOM 4766 N N . ASN A 1 601 ? -7.445 27.286 -24.186 1.00 47.12 601 ASN A N 1
ATOM 4767 C CA . ASN A 1 601 ? -6.423 28.361 -24.224 1.00 47.12 601 ASN A CA 1
ATOM 4768 C C . ASN A 1 601 ? -6.829 29.605 -23.380 1.00 47.12 601 ASN A C 1
ATOM 4770 O O . ASN A 1 601 ? -6.288 30.700 -23.554 1.00 47.12 601 ASN A O 1
ATOM 4774 N N . GLY A 1 602 ? -7.767 29.440 -22.436 1.00 41.72 602 GLY A N 1
ATOM 4775 C CA . GLY A 1 602 ? -8.490 30.522 -21.758 1.00 41.72 602 GLY A CA 1
ATOM 4776 C C . GLY A 1 602 ? -7.650 31.327 -20.768 1.00 41.72 602 GLY A C 1
ATOM 4777 O O . GLY A 1 602 ? -8.079 32.383 -20.323 1.00 41.72 602 GLY A O 1
ATOM 4778 N N . LEU A 1 603 ? -6.420 30.899 -20.459 1.00 37.38 603 LEU A N 1
ATOM 4779 C CA . LEU A 1 603 ? -5.456 31.754 -19.757 1.00 37.38 603 LEU A CA 1
ATOM 4780 C C . LEU A 1 603 ? -5.163 33.040 -20.544 1.00 37.38 603 LEU A C 1
ATOM 4782 O O . LEU A 1 603 ? -4.921 34.067 -19.925 1.00 37.38 603 LEU A O 1
ATOM 4786 N N . ARG A 1 604 ? -5.241 33.016 -21.881 1.00 37.19 604 ARG A N 1
ATOM 4787 C CA . ARG A 1 604 ? -5.103 34.224 -22.706 1.00 37.19 604 ARG A CA 1
ATOM 4788 C C . ARG A 1 604 ? -6.295 35.172 -22.528 1.00 37.19 604 ARG A C 1
ATOM 4790 O O . ARG A 1 604 ? -6.092 36.363 -22.361 1.00 37.19 604 ARG A O 1
ATOM 4797 N N . GLU A 1 605 ? -7.506 34.626 -22.445 1.00 38.16 605 GLU A N 1
ATOM 4798 C CA . GLU A 1 605 ? -8.757 35.380 -22.272 1.00 38.16 605 GLU A CA 1
ATOM 4799 C C . GLU A 1 605 ? -8.952 35.900 -20.831 1.00 38.16 605 GLU A C 1
ATOM 4801 O O . GLU A 1 605 ? -9.427 37.013 -20.637 1.00 38.16 605 GLU A O 1
ATOM 4806 N N . ILE A 1 606 ? -8.520 35.144 -19.810 1.00 37.09 606 ILE A N 1
ATOM 4807 C CA . ILE A 1 606 ? -8.520 35.570 -18.395 1.00 37.09 606 ILE A CA 1
ATOM 4808 C C . ILE A 1 606 ? -7.457 36.652 -18.140 1.00 37.09 606 ILE A C 1
ATOM 4810 O O . ILE A 1 606 ? -7.688 37.565 -17.348 1.00 37.09 606 ILE A O 1
ATOM 4814 N N . ILE A 1 607 ? -6.297 36.574 -18.805 1.00 36.69 607 ILE A N 1
ATOM 4815 C CA . ILE A 1 607 ? -5.272 37.632 -18.754 1.00 36.69 607 ILE A CA 1
ATOM 4816 C C . ILE A 1 607 ? -5.754 38.890 -19.495 1.00 36.69 607 ILE A C 1
ATOM 4818 O O . ILE A 1 607 ? -5.448 39.999 -19.064 1.00 36.69 607 ILE A O 1
ATOM 4822 N N . GLU A 1 608 ? -6.532 38.733 -20.569 1.00 37.56 608 GLU A N 1
ATOM 4823 C CA . GLU A 1 608 ? -7.122 39.847 -21.324 1.00 37.56 608 GLU A CA 1
ATOM 4824 C C . GLU A 1 608 ? -8.384 40.440 -20.654 1.00 37.56 608 GLU A C 1
ATOM 4826 O O . GLU A 1 608 ? -8.689 41.606 -20.890 1.00 37.56 608 GLU A O 1
ATOM 4831 N N . ASN A 1 609 ? -9.070 39.709 -19.760 1.00 38.06 609 ASN A N 1
ATOM 4832 C CA . ASN A 1 609 ? -10.222 40.191 -18.984 1.00 38.06 609 ASN A CA 1
ATOM 4833 C C . ASN A 1 609 ? -10.193 39.718 -17.509 1.00 38.06 609 ASN A C 1
ATOM 4835 O O . ASN A 1 609 ? -10.810 38.707 -17.161 1.00 38.06 609 ASN A O 1
ATOM 4839 N N . PRO A 1 610 ? -9.568 40.479 -16.590 1.00 36.44 610 PRO A N 1
ATOM 4840 C CA . PRO A 1 610 ? -9.396 40.090 -15.183 1.00 36.44 610 PRO A CA 1
ATOM 4841 C C . PRO A 1 610 ? -10.667 40.191 -14.308 1.00 36.44 610 PRO A C 1
ATOM 4843 O O . PRO A 1 610 ? -10.582 40.017 -13.094 1.00 36.44 610 PRO A O 1
ATOM 4846 N N . ASN A 1 611 ? -11.845 40.453 -14.888 1.00 37.59 611 ASN A N 1
ATOM 4847 C CA . ASN A 1 611 ? -13.092 40.715 -14.151 1.00 37.59 611 ASN A CA 1
ATOM 4848 C C . ASN A 1 611 ? -14.113 39.563 -14.153 1.00 37.59 611 ASN A C 1
ATOM 4850 O O . ASN A 1 611 ? -15.232 39.756 -13.685 1.00 37.59 611 ASN A O 1
ATOM 4854 N N . LEU A 1 612 ? -13.768 38.366 -14.636 1.00 38.81 612 LEU A N 1
ATOM 4855 C CA . LEU A 1 612 ? -14.669 37.210 -14.545 1.00 38.81 612 LEU A CA 1
ATOM 4856 C C . LEU A 1 612 ? -14.753 36.710 -13.097 1.00 38.81 612 LEU A C 1
ATOM 4858 O O . LEU A 1 612 ? -13.930 35.920 -12.631 1.00 38.81 612 LEU A O 1
ATOM 4862 N N . THR A 1 613 ? -15.759 37.185 -12.366 1.00 41.88 613 THR A N 1
ATOM 4863 C CA . THR A 1 613 ? -16.064 36.668 -11.032 1.00 41.88 613 THR A CA 1
ATOM 4864 C C . THR A 1 613 ? -16.743 35.298 -11.140 1.00 41.88 613 THR A C 1
ATOM 4866 O O . THR A 1 613 ? -17.459 35.012 -12.096 1.00 41.88 613 THR A O 1
ATOM 4869 N N . ILE A 1 614 ? -16.561 34.430 -10.135 1.00 39.34 614 ILE A N 1
ATOM 4870 C CA . ILE A 1 614 ? -17.218 33.103 -10.034 1.00 39.34 614 ILE A CA 1
ATOM 4871 C C . ILE A 1 614 ? -18.746 33.210 -10.224 1.00 39.34 614 ILE A C 1
ATOM 4873 O O . ILE A 1 614 ? -19.392 32.281 -10.708 1.00 39.34 614 ILE A O 1
ATOM 4877 N N . PHE A 1 615 ? -19.319 34.363 -9.877 1.00 38.59 615 PHE A N 1
ATOM 4878 C CA . PHE A 1 615 ? -20.731 34.671 -10.050 1.00 38.59 615 PHE A CA 1
ATOM 4879 C C . PHE A 1 615 ? -21.135 34.806 -11.527 1.00 38.59 615 PHE A C 1
ATOM 4881 O O . PHE A 1 615 ? -22.189 34.306 -11.908 1.00 38.59 615 PHE A O 1
ATOM 4888 N N . ASP A 1 616 ? -20.289 35.398 -12.372 1.00 42.41 616 ASP A N 1
ATOM 4889 C CA . ASP A 1 616 ? -20.540 35.545 -13.812 1.00 42.41 616 ASP A CA 1
ATOM 4890 C C . ASP A 1 616 ? -20.446 34.202 -14.551 1.00 42.41 616 ASP A C 1
ATOM 4892 O O . ASP A 1 616 ? -21.197 33.964 -15.494 1.00 42.41 616 ASP A O 1
ATOM 4896 N N . PHE A 1 617 ? -19.613 33.275 -14.066 1.00 40.78 617 PHE A N 1
ATOM 4897 C CA . PHE A 1 617 ? -19.555 31.893 -14.558 1.00 40.78 617 PHE A CA 1
ATOM 4898 C C . PHE A 1 617 ? -20.855 31.123 -14.267 1.00 40.78 617 PHE A C 1
ATOM 4900 O O . PHE A 1 617 ? -21.435 30.516 -15.166 1.00 40.78 617 PHE A O 1
ATOM 4907 N N . PHE A 1 618 ? -21.371 31.203 -13.034 1.00 39.75 618 PHE A N 1
ATOM 4908 C CA . PHE A 1 618 ? -22.676 30.619 -12.698 1.00 39.75 618 PHE A CA 1
ATOM 4909 C C . PHE A 1 618 ? -23.828 31.320 -13.420 1.00 39.75 618 PHE A C 1
ATOM 4911 O O . PHE A 1 618 ? -24.775 30.653 -13.829 1.00 39.75 618 PHE A O 1
ATOM 4918 N N . ARG A 1 619 ? -23.742 32.638 -13.628 1.00 42.47 619 ARG A N 1
ATOM 4919 C CA . ARG A 1 619 ? -24.730 33.409 -14.388 1.00 42.47 619 ARG A CA 1
ATOM 4920 C C . ARG A 1 619 ? -24.743 33.027 -15.864 1.00 42.47 619 ARG A C 1
ATOM 4922 O O . ARG A 1 619 ? -25.826 32.915 -16.419 1.00 42.47 619 ARG A O 1
ATOM 4929 N N . ALA A 1 620 ? -23.590 32.770 -16.477 1.00 44.38 620 ALA A N 1
ATOM 4930 C CA . ALA A 1 620 ? -23.501 32.281 -17.852 1.00 44.38 620 ALA A CA 1
ATOM 4931 C C . ALA A 1 620 ? -24.078 30.860 -17.991 1.00 44.38 620 ALA A C 1
ATOM 4933 O O . ALA A 1 620 ? -24.808 30.584 -18.940 1.00 44.38 620 ALA A O 1
ATOM 4934 N N . ILE A 1 621 ? -23.828 29.986 -17.007 1.00 39.25 621 ILE A N 1
ATOM 4935 C CA . ILE A 1 621 ? -24.428 28.643 -16.939 1.00 39.25 621 ILE A CA 1
ATOM 4936 C C . ILE A 1 621 ? -25.954 28.722 -16.734 1.00 39.25 621 ILE A C 1
ATOM 4938 O O . ILE A 1 621 ? -26.693 27.990 -17.389 1.00 39.25 621 ILE A O 1
ATOM 4942 N N . LEU A 1 622 ? -26.443 29.627 -15.878 1.00 42.38 622 LEU A N 1
ATOM 4943 C CA . LEU A 1 622 ? -27.877 29.861 -15.639 1.00 42.38 622 LEU A CA 1
ATOM 4944 C C . LEU A 1 622 ? -28.575 30.481 -16.862 1.00 42.38 622 LEU A C 1
ATOM 4946 O O . LEU A 1 622 ? -29.592 29.971 -17.319 1.00 42.38 622 LEU A 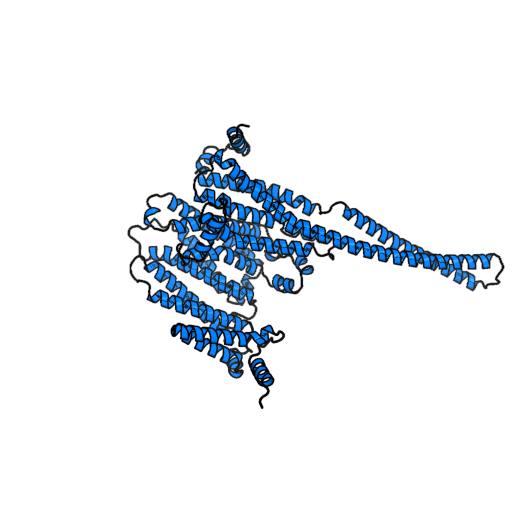O 1
ATOM 4950 N N . GLN A 1 623 ? -27.978 31.501 -17.483 1.00 41.34 623 GLN A N 1
ATOM 4951 C CA . GLN A 1 623 ? -28.511 32.142 -18.692 1.00 41.34 623 GLN A CA 1
ATOM 4952 C C . GLN A 1 623 ? -28.569 31.191 -19.895 1.00 41.34 623 GLN A C 1
ATOM 4954 O O . GLN A 1 623 ? -29.490 31.290 -20.704 1.00 41.34 623 GLN A O 1
ATOM 4959 N N . GLN A 1 624 ? -27.627 30.251 -20.017 1.00 36.78 624 GLN A N 1
ATOM 4960 C CA . GLN A 1 624 ? -27.662 29.222 -21.064 1.00 36.78 624 GLN A CA 1
ATOM 4961 C C . GLN A 1 624 ? -28.631 28.068 -20.769 1.00 36.78 624 GLN A C 1
ATOM 4963 O O . GLN A 1 624 ? -28.983 27.335 -21.691 1.00 36.78 624 GLN A O 1
ATOM 4968 N N . THR A 1 625 ? -29.091 27.900 -19.525 1.00 31.36 625 THR A N 1
ATOM 4969 C CA . THR A 1 625 ? -30.020 26.824 -19.130 1.00 31.36 625 THR A CA 1
ATOM 4970 C C . THR A 1 625 ? -31.498 27.241 -19.132 1.00 31.36 625 THR A C 1
ATOM 4972 O O . THR A 1 625 ? -32.340 26.438 -18.743 1.00 31.36 625 THR A O 1
ATOM 4975 N N . GLN A 1 626 ? -31.831 28.437 -19.645 1.00 33.28 626 GLN A N 1
ATOM 4976 C CA . GLN A 1 626 ? -33.192 29.007 -19.660 1.00 33.28 626 GLN A CA 1
ATOM 4977 C C . GLN A 1 626 ? -33.908 28.901 -18.299 1.00 33.28 626 GLN A C 1
ATOM 4979 O O . GLN A 1 626 ? -35.063 28.480 -18.223 1.00 33.28 626 GLN A O 1
ATOM 4984 N N . PHE A 1 627 ? -33.219 29.316 -17.235 1.00 34.47 627 PHE A N 1
ATOM 4985 C CA . PHE A 1 627 ? -33.848 29.747 -15.987 1.00 34.47 627 PHE A CA 1
ATOM 4986 C C . PHE A 1 627 ? -33.476 31.193 -15.675 1.00 34.47 627 PHE A C 1
ATOM 4988 O O . PHE A 1 627 ? -32.277 31.540 -15.801 1.00 34.47 627 PHE A O 1
#

pLDDT: mean 74.16, std 15.42, range [31.36, 94.0]

Secondary structure (DSSP, 8-state):
---HHHHHHHHHHHT--TT--SHHHHHHHHHHHHHHHHHHHHHHHTT-HHHHHHHHHHHHHHHHHHH-HHHIIIIISS---HHHHHHHHHHHHHHHHHHHHHHHHHTS-SSGGGHHHHHHHHHHHHHHHHHHHHHHHTTSHHHHHHHSSSS-HHHHHHHHHHHHHHHHHHHHHIIIIIHHHHS--TT-----HHHHHHHHHHHHHHHHHHHHHHSHHHHHHHTSHHHHHHHHHHHHHHHHHHHHHHHHHHHHHHH-HHHHTTSS-HHHHHHHHHHHHHHHHHHHHHHHHHHH-SS-HHHHHS-HHHHTSS-HHHHHHHHH--HHHHHHHHHHHHHHHHHHHHHH-SSS-HHHHHHHHHHHHSTTS---HHHHHHHHHHHHHHHHHHHHHHHHHHHHT-TTS-HHHHHHHHHHS-HHHHHHHHHHHHHIIIIIHHHHHH-----TTTTHHHHHIIIIIHHHHHHHHIIIIIIIHHHHHHHHHHHHHHHHHHHHHHHHHHHHHHHHHHHHHHHHHHHHHHHTT-----HHHHHHHHHHHHHHHHHHHHHHHHHHHHHHHHHHHHHTTS-SS-HHHHTHHHHHHHHHHHHHHHHHHHHHHHHS-THHHHHH-TT--HHHHHHHHHHHTT-

Foldseek 3Di:
DDDVVVVVVVVLVLQAAPPNPDPCRSCLLVVVLCVLVVVLVVCVVVVVVQLNVVSVVLSVVSCCLRRPVVCCCPFQVHHDHPQLSLLSVQLSVLSVVLVVLVVVLVVFDCDDLSVLVNQLSVLLNVLSVVSNVLSVNCSGNVSVLFFPDPDDSVVVVLLSLQLNLLSLLVSLLCSVPVVCVVDPDPPDDPDDVVLNVLSVVLSCCSNVLSVLCRTPVSVVVCLPQVNVLVVLLVNLVSVLVNLVVVLVVLVVQVVDPVNCPPPPCVVLSLLSNLQSVLLSVLSVVSNCPSVVDPDAPLCQLPNPLLLVQDPPVVSVVSVSDTSVNVVSVSSSLSRVLNSCCSNVDQPPDPLVVQLVVCCVPVVPQQPDSSLSSLCVSLVVVLVVLLVSLLSLLSSLLAQVDDPVNSVVSLVSHCNLVSLLSNLVSQCSSGVVSCLSNVLDDDDPPVCVVVCCCRLPVVSVVSSCCSLVVRHLVSNLNNLVSNLVVVVVVLVVVLVVLVVVLVVLVVVLVVLVVVVVCVVVVVDPDDPVVVVVSVVVNVVSVVVNVVSVVSNVVSVVVVVVSVVVVPDSDDPSSVCSSVVSCVVNVVVSVVSVVVSCCVSPVCVVVCVVPVPDDPVVVVVVVPVSVVD